Protein 8DOQ (pdb70)

Radius of gyration: 21.55 Å; Cα contacts (8 Å, |Δi|>4): 894; chains: 2; bounding box: 42×50×64 Å

Structure (mmCIF, N/CA/C/O backbone):
data_8DOQ
#
_entry.id   8DOQ
#
_cell.length_a   49.350
_cell.length_b   70.500
_cell.length_c   66.840
_cell.angle_alpha   90.000
_cell.angle_beta   90.910
_cell.angle_gamma   90.000
#
_symmetry.space_group_name_H-M   'P 1 21 1'
#
loop_
_entity.id
_entity.type
_entity.pdbx_description
1 polymer '2,3-diketo-5-methylthiopentyl-1-phosphate enolase-phosphatase'
2 non-polymer 'BENZOIC ACID'
3 non-polymer (4S)-2-METHYL-2,4-PENTANEDIOL
4 water water
#
loop_
_atom_site.group_PDB
_atom_site.id
_atom_site.type_symbol
_atom_site.label_atom_id
_atom_site.label_alt_id
_atom_site.label_comp_id
_atom_site.label_asym_id
_atom_site.label_entity_id
_atom_site.label_seq_id
_atom_site.pdbx_PDB_ins_code
_atom_site.Cartn_x
_atom_site.Cartn_y
_atom_site.Cartn_z
_atom_site.occupancy
_atom_site.B_iso_or_equiv
_atom_site.auth_seq_id
_atom_site.auth_comp_id
_atom_site.auth_asym_id
_atom_site.auth_atom_id
_atom_site.pdbx_PDB_model_num
ATOM 1 N N . ILE A 1 20 ? 30.443 -15.409 -3.104 1.00 34.37 20 ILE A N 1
ATOM 2 C CA . ILE A 1 20 ? 29.223 -14.611 -3.113 1.00 35.65 20 ILE A CA 1
ATOM 3 C C . ILE A 1 20 ? 28.259 -15.107 -4.196 1.00 35.19 20 ILE A C 1
ATOM 4 O O . ILE A 1 20 ? 28.676 -15.571 -5.248 1.00 41.07 20 ILE A O 1
ATOM 9 N N . THR A 1 21 ? 26.964 -15.002 -3.909 1.00 30.46 21 THR A N 1
ATOM 10 C CA . THR A 1 21 ? 25.900 -15.543 -4.745 1.00 25.40 21 THR A CA 1
ATOM 11 C C . THR A 1 21 ? 25.402 -14.554 -5.790 1.00 28.81 21 THR A C 1
ATOM 12 O O . THR A 1 21 ? 25.287 -13.353 -5.538 1.00 27.68 21 THR A O 1
ATOM 16 N N . SER A 1 22 ? 25.015 -15.088 -6.946 1.00 28.41 22 SER A N 1
ATOM 17 C CA . SER A 1 22 ? 24.342 -14.304 -7.969 1.00 28.90 22 SER A CA 1
ATOM 18 C C . SER A 1 22 ? 22.836 -14.453 -7.905 1.00 29.69 22 SER A C 1
ATOM 19 O O . SER A 1 22 ? 22.121 -13.661 -8.527 1.00 31.42 22 SER A O 1
ATOM 22 N N . SER A 1 23 ? 22.339 -15.408 -7.124 1.00 22.22 23 SER A N 1
ATOM 23 C CA . SER A 1 23 ? 20.906 -15.567 -6.994 1.00 20.12 23 SER A CA 1
ATOM 24 C C . SER A 1 23 ? 20.321 -14.398 -6.220 1.00 16.52 23 SER A C 1
ATOM 25 O O . SER A 1 23 ? 20.884 -13.989 -5.208 1.00 16.65 23 SER A O 1
ATOM 28 N N . PRO A 1 24 ? 19.160 -13.898 -6.629 1.00 18.68 24 PRO A N 1
ATOM 29 C CA . PRO A 1 24 ? 18.439 -12.919 -5.816 1.00 15.92 24 PRO A CA 1
ATOM 30 C C . PRO A 1 24 ? 17.601 -13.526 -4.693 1.00 14.40 24 PRO A C 1
ATOM 31 O O . PRO A 1 24 ? 16.957 -12.780 -3.941 1.00 14.64 24 PRO A O 1
ATOM 35 N N . VAL A 1 25 ? 17.606 -14.847 -4.518 1.00 12.74 25 VAL A N 1
ATOM 36 C CA . VAL A 1 25 ? 16.759 -15.516 -3.536 1.00 12.02 25 VAL A CA 1
ATOM 37 C C . VAL A 1 25 ? 17.356 -15.417 -2.132 1.00 13.58 25 VAL A C 1
ATOM 38 O O . VAL A 1 25 ? 18.550 -15.633 -1.902 1.00 12.66 25 VAL A O 1
ATOM 42 N N . VAL A 1 26 ? 16.505 -15.127 -1.165 1.00 15.28 26 VAL A N 1
ATOM 43 C CA . VAL A 1 26 ? 16.868 -15.119 0.253 1.00 11.63 26 VAL A CA 1
ATOM 44 C C . VAL A 1 26 ? 15.910 -16.091 0.925 1.00 12.13 26 VAL A C 1
ATOM 45 O O . VAL A 1 26 ? 14.697 -15.857 0.925 1.00 13.71 26 VAL A O 1
ATOM 49 N N . VAL A 1 27 ? 16.412 -17.220 1.440 1.00 12.17 27 VAL A N 1
ATOM 50 C CA . VAL A 1 27 ? 15.525 -18.184 2.072 1.00 12.06 27 VAL A CA 1
ATOM 51 C C . VAL A 1 27 ? 15.316 -17.856 3.542 1.00 11.88 27 VAL A C 1
ATOM 52 O O . VAL A 1 27 ? 16.275 -17.723 4.315 1.00 13.11 27 VAL A O 1
ATOM 56 N N . ALA A 1 28 ? 14.048 -17.827 3.945 1.00 13.51 28 ALA A N 1
ATOM 57 C CA . ALA A 1 28 ? 13.671 -17.523 5.324 1.00 15.93 28 ALA A CA 1
ATOM 58 C C . ALA A 1 28 ? 13.866 -18.719 6.252 1.00 15.10 28 ALA A C 1
ATOM 59 O O . ALA A 1 28 ? 13.368 -19.801 5.974 1.00 17.14 28 ALA A O 1
ATOM 61 N N . LEU A 1 29 ? 14.601 -18.527 7.350 1.00 15.75 29 LEU A N 1
ATOM 62 C CA . LEU A 1 29 ? 14.824 -19.573 8.352 1.00 17.28 29 LEU A CA 1
ATOM 63 C C . LEU A 1 29 ? 13.867 -19.332 9.519 1.00 23.02 29 LEU A C 1
ATOM 64 O O . LEU A 1 29 ? 14.162 -18.558 10.429 1.00 36.14 29 LEU A O 1
ATOM 69 N N . ASP A 1 30 ? 12.694 -19.923 9.449 1.00 26.47 30 ASP A N 1
ATOM 70 C CA . ASP A 1 30 ? 11.672 -19.711 10.475 1.00 28.89 30 ASP A CA 1
ATOM 71 C C . ASP A 1 30 ? 11.456 -20.959 11.327 1.00 33.36 30 ASP A C 1
ATOM 72 O O . ASP A 1 30 ? 10.351 -21.224 11.801 1.00 31.78 30 ASP A O 1
ATOM 77 N N . TYR A 1 31 ? 12.522 -21.717 11.533 1.00 27.33 31 TYR A N 1
ATOM 78 C CA . TYR A 1 31 ? 12.520 -22.866 12.413 1.00 27.59 31 TYR A CA 1
ATOM 79 C C . TYR A 1 31 ? 12.365 -22.437 13.873 1.00 28.73 31 TYR A C 1
ATOM 80 O O . TYR A 1 31 ? 12.675 -21.309 14.255 1.00 34.01 31 TYR A O 1
ATOM 89 N N . ASP A 1 32 ? 11.863 -23.349 14.702 1.00 33.43 32 ASP A N 1
ATOM 90 C CA . ASP A 1 32 ? 11.852 -23.086 16.136 1.00 34.14 32 ASP A CA 1
ATOM 91 C C . ASP A 1 32 ? 12.934 -23.869 16.861 1.00 34.17 32 ASP A C 1
ATOM 92 O O . ASP A 1 32 ? 12.957 -23.894 18.096 1.00 39.97 32 ASP A O 1
ATOM 97 N N . ASN A 1 33 ? 13.852 -24.479 16.118 1.00 36.07 33 ASN A N 1
ATOM 98 C CA . ASN A 1 33 ? 14.918 -25.267 16.699 1.00 41.77 33 ASN A CA 1
ATOM 99 C C . ASN A 1 33 ? 16.206 -25.087 15.907 1.00 36.23 33 ASN A C 1
ATOM 100 O O . ASN A 1 33 ? 16.194 -25.129 14.678 1.00 34.66 33 ASN A O 1
ATOM 105 N N . ARG A 1 34 ? 17.322 -24.901 16.614 1.00 29.26 34 ARG A N 1
ATOM 106 C CA . ARG A 1 34 ? 18.602 -24.735 15.930 1.00 28.39 34 ARG A CA 1
ATOM 107 C C . ARG A 1 34 ? 18.951 -25.958 15.085 1.00 28.00 34 ARG A C 1
ATOM 108 O O . ARG A 1 34 ? 19.386 -25.830 13.935 1.00 28.23 34 ARG A O 1
ATOM 116 N N A ASP A 1 35 ? 18.775 -27.162 15.627 0.50 32.22 35 ASP A N 1
ATOM 117 N N B ASP A 1 35 ? 18.783 -27.152 15.642 0.50 32.22 35 ASP A N 1
ATOM 118 C CA A ASP A 1 35 ? 19.213 -28.344 14.887 0.50 28.53 35 ASP A CA 1
ATOM 119 C CA B ASP A 1 35 ? 19.188 -28.339 14.905 0.50 28.53 35 ASP A CA 1
ATOM 120 C C A ASP A 1 35 ? 18.457 -28.495 13.569 0.50 30.12 35 ASP A C 1
ATOM 121 C C B ASP A 1 35 ? 18.469 -28.426 13.564 0.50 30.11 35 ASP A C 1
ATOM 122 O O A ASP A 1 35 ? 19.051 -28.850 12.545 0.50 27.36 35 ASP A O 1
ATOM 123 O O B ASP A 1 35 ? 19.093 -28.680 12.528 0.50 27.20 35 ASP A O 1
ATOM 132 N N . LYS A 1 36 ? 17.149 -28.222 13.569 1.00 27.10 36 LYS A N 1
ATOM 133 C CA . LYS A 1 36 ? 16.384 -28.309 12.330 1.00 29.71 36 LYS A CA 1
ATOM 134 C C . LYS A 1 36 ? 16.846 -27.250 11.337 1.00 27.15 36 LYS A C 1
ATOM 135 O O . LYS A 1 36 ? 16.919 -27.492 10.124 1.00 24.65 36 LYS A O 1
ATOM 141 N N . ALA A 1 37 ? 17.126 -26.051 11.828 1.00 22.47 37 ALA A N 1
ATOM 142 C CA . ALA A 1 37 ? 17.565 -25.001 10.925 1.00 20.53 37 ALA A CA 1
ATOM 143 C C . ALA A 1 37 ? 18.889 -25.366 10.269 1.00 21.04 37 ALA A C 1
ATOM 144 O O . ALA A 1 37 ? 19.033 -25.263 9.047 1.00 19.72 37 ALA A O 1
ATOM 146 N N . LEU A 1 38 ? 19.857 -25.828 11.068 1.00 25.55 38 LEU A N 1
ATOM 147 C CA . LEU A 1 38 ? 21.199 -26.066 10.544 1.00 22.82 38 LEU A CA 1
ATOM 148 C C . LEU A 1 38 ? 21.222 -27.300 9.655 1.00 22.20 38 LEU A C 1
ATOM 149 O O . LEU A 1 38 ? 22.049 -27.390 8.741 1.00 27.35 38 LEU A O 1
ATOM 154 N N . ALA A 1 39 ? 20.298 -28.235 9.873 1.00 22.96 39 ALA A N 1
ATOM 155 C CA . ALA A 1 39 ? 20.195 -29.393 8.990 1.00 28.38 39 ALA A CA 1
ATOM 156 C C . ALA A 1 39 ? 19.793 -28.953 7.593 1.00 27.09 39 ALA A C 1
ATOM 157 O O . ALA A 1 39 ? 20.321 -29.460 6.594 1.00 24.98 39 ALA A O 1
ATOM 159 N N . PHE A 1 40 ? 18.848 -28.015 7.509 1.00 22.46 40 PHE A N 1
ATOM 160 C CA . PHE A 1 40 ? 18.495 -27.444 6.216 1.00 21.46 40 PHE A CA 1
ATOM 161 C C . PHE A 1 40 ? 19.664 -26.669 5.617 1.00 20.50 40 PHE A C 1
ATOM 162 O O . PHE A 1 40 ? 19.978 -26.800 4.428 1.00 20.34 40 PHE A O 1
ATOM 170 N N . VAL A 1 41 ? 20.290 -25.804 6.412 1.00 21.97 41 VAL A N 1
ATOM 171 C CA . VAL A 1 41 ? 21.394 -25.000 5.896 1.00 19.22 41 VAL A CA 1
ATOM 172 C C . VAL A 1 41 ? 22.530 -25.892 5.389 1.00 20.51 41 VAL A C 1
ATOM 173 O O . VAL A 1 41 ? 23.193 -25.567 4.401 1.00 20.93 41 VAL A O 1
ATOM 177 N N . GLU A 1 42 ? 22.771 -27.020 6.047 1.00 21.98 42 GLU A N 1
ATOM 178 C CA . GLU A 1 42 ? 23.816 -27.940 5.587 1.00 24.20 42 GLU A CA 1
ATOM 179 C C . GLU A 1 42 ? 23.514 -28.541 4.219 1.00 23.83 42 GLU A C 1
ATOM 180 O O . GLU A 1 42 ? 24.451 -28.912 3.503 1.00 24.04 42 GLU A O 1
ATOM 186 N N . ARG A 1 43 ? 22.245 -28.602 3.820 1.00 22.22 43 ARG A N 1
ATOM 187 C CA . ARG A 1 43 ? 21.874 -29.209 2.543 1.00 21.88 43 ARG A CA 1
ATOM 188 C C . ARG A 1 43 ? 22.086 -28.258 1.371 1.00 21.82 43 ARG A C 1
ATOM 189 O O . ARG A 1 43 ? 22.457 -28.706 0.273 1.00 21.29 43 ARG A O 1
ATOM 197 N N . ILE A 1 44 ? 21.870 -26.970 1.589 1.00 21.40 44 ILE A N 1
ATOM 198 C CA . ILE A 1 44 ? 21.947 -25.963 0.536 1.00 22.38 44 ILE A CA 1
ATOM 199 C C . ILE A 1 44 ? 23.372 -25.432 0.561 1.00 20.96 44 ILE A C 1
ATOM 200 O O . ILE A 1 44 ? 24.251 -26.019 1.207 1.00 25.45 44 ILE A O 1
ATOM 205 N N . ASP A 1 45 ? 23.625 -24.402 -0.222 1.00 21.35 45 ASP A N 1
ATOM 206 C CA . ASP A 1 45 ? 24.958 -23.875 -0.448 1.00 17.46 45 ASP A CA 1
ATOM 207 C C . ASP A 1 45 ? 24.904 -22.352 -0.592 1.00 16.44 45 ASP A C 1
ATOM 208 O O . ASP A 1 45 ? 23.957 -21.817 -1.176 1.00 19.29 45 ASP A O 1
ATOM 213 N N . PRO A 1 46 ? 25.893 -21.633 -0.065 1.00 16.65 46 PRO A N 1
ATOM 214 C CA . PRO A 1 46 ? 25.841 -20.158 -0.115 1.00 17.97 46 PRO A CA 1
ATOM 215 C C . PRO A 1 46 ? 25.849 -19.567 -1.526 1.00 18.45 46 PRO A C 1
ATOM 216 O O . PRO A 1 46 ? 25.437 -18.405 -1.708 1.00 17.45 46 PRO A O 1
ATOM 220 N N . ARG A 1 47 ? 26.339 -20.300 -2.514 1.00 18.20 47 ARG A N 1
ATOM 221 C CA . ARG A 1 47 ? 26.254 -19.858 -3.896 1.00 18.64 47 ARG A CA 1
ATOM 222 C C . ARG A 1 47 ? 24.836 -19.855 -4.418 1.00 20.80 47 ARG A C 1
ATOM 223 O O . ARG A 1 47 ? 24.568 -19.190 -5.421 1.00 18.08 47 ARG A O 1
ATOM 231 N N . ASP A 1 48 ? 23.910 -20.588 -3.777 1.00 16.19 48 ASP A N 1
ATOM 232 C CA . ASP A 1 48 ? 22.574 -20.695 -4.332 1.00 15.64 48 ASP A CA 1
ATOM 233 C C . ASP A 1 48 ? 21.554 -19.747 -3.716 1.00 14.59 48 ASP A C 1
ATOM 234 O O . ASP A 1 48 ? 20.505 -19.529 -4.319 1.00 15.72 48 ASP A O 1
ATOM 239 N N . CYS A 1 49 ? 21.833 -19.190 -2.557 1.00 14.36 49 CYS A N 1
ATOM 240 C CA . CYS A 1 49 ? 20.908 -18.241 -1.926 1.00 13.10 49 CYS A CA 1
ATOM 241 C C . CYS A 1 49 ? 21.580 -17.548 -0.758 1.00 14.34 49 CYS A C 1
ATOM 242 O O . CYS A 1 49 ? 22.606 -17.989 -0.252 1.00 13.38 49 CYS A O 1
ATOM 245 N N . ARG A 1 50 ? 20.949 -16.465 -0.296 1.00 12.50 50 ARG A N 1
ATOM 246 C CA . ARG A 1 50 ? 21.269 -15.881 0.999 1.00 11.71 50 ARG A CA 1
ATOM 247 C C . ARG A 1 50 ? 20.212 -16.372 1.992 1.00 12.31 50 ARG A C 1
ATOM 248 O O . ARG A 1 50 ? 19.288 -17.094 1.596 1.00 13.02 50 ARG A O 1
ATOM 256 N N . LEU A 1 51 ? 20.345 -16.002 3.289 1.00 11.22 51 LEU A N 1
ATOM 257 C CA . LEU A 1 51 ? 19.421 -16.477 4.333 1.00 11.76 51 LEU A CA 1
ATOM 258 C C . LEU A 1 51 ? 18.843 -15.318 5.121 1.00 12.33 51 LEU A C 1
ATOM 259 O O . LEU A 1 51 ? 19.521 -14.313 5.311 1.00 12.69 51 LEU A O 1
ATOM 264 N N . LYS A 1 52 ? 17.603 -15.476 5.592 1.00 10.81 52 LYS A N 1
ATOM 265 C CA . LYS A 1 52 ? 16.946 -14.473 6.441 1.00 14.79 52 LYS A CA 1
ATOM 266 C C . LYS A 1 52 ? 16.703 -15.035 7.834 1.00 13.14 52 LYS A C 1
ATOM 267 O O . LYS A 1 52 ? 16.162 -16.143 7.995 1.00 12.86 52 LYS A O 1
ATOM 273 N N . VAL A 1 53 ? 17.124 -14.272 8.840 1.00 12.49 53 VAL A N 1
ATOM 274 C CA . VAL A 1 53 ? 16.981 -14.606 10.239 1.00 11.53 53 VAL A CA 1
ATOM 275 C C . VAL A 1 53 ? 16.020 -13.595 10.787 1.00 15.28 53 VAL A C 1
ATOM 276 O O . VAL A 1 53 ? 16.308 -12.398 10.699 1.00 14.72 53 VAL A O 1
ATOM 280 N N . GLY A 1 54 ? 14.865 -14.052 11.253 1.00 14.50 54 GLY A N 1
ATOM 281 C CA . GLY A 1 54 ? 13.829 -13.170 11.759 1.00 16.35 54 GLY A CA 1
ATOM 282 C C . GLY A 1 54 ? 13.693 -13.191 13.270 1.00 15.91 54 GLY A C 1
ATOM 283 O O . GLY A 1 54 ? 14.524 -13.717 14.010 1.00 16.70 54 GLY A O 1
ATOM 284 N N . LYS A 1 55 ? 12.574 -12.617 13.731 1.00 16.23 55 LYS A N 1
ATOM 285 C CA . LYS A 1 55 ? 12.405 -12.377 15.156 1.00 20.13 55 LYS A CA 1
ATOM 286 C C . LYS A 1 55 ? 12.421 -13.671 15.940 1.00 20.04 55 LYS A C 1
ATOM 287 O O . LYS A 1 55 ? 12.969 -13.730 17.043 1.00 24.09 55 LYS A O 1
ATOM 293 N N . GLU A 1 56 ? 11.808 -14.725 15.401 1.00 18.89 56 GLU A N 1
ATOM 294 C CA . GLU A 1 56 ? 11.627 -15.898 16.237 1.00 24.91 56 GLU A CA 1
ATOM 295 C C . GLU A 1 56 ? 12.967 -16.556 16.499 1.00 23.68 56 GLU A C 1
ATOM 296 O O . GLU A 1 56 ? 13.330 -16.782 17.660 1.00 23.58 56 GLU A O 1
ATOM 302 N N . MET A 1 57 ? 13.747 -16.790 15.431 1.00 20.49 57 MET A N 1
ATOM 303 C CA . MET A 1 57 ? 15.046 -17.440 15.583 1.00 21.70 57 MET A CA 1
ATOM 304 C C . MET A 1 57 ? 16.013 -16.557 16.363 1.00 18.52 57 MET A C 1
ATOM 305 O O . MET A 1 57 ? 16.797 -17.055 17.172 1.00 22.56 57 MET A O 1
ATOM 310 N N . PHE A 1 58 ? 15.971 -15.244 16.144 1.00 18.07 58 PHE A N 1
ATOM 311 C CA . PHE A 1 58 ? 16.877 -14.369 16.878 1.00 19.43 58 PHE A CA 1
ATOM 312 C C . PHE A 1 58 ? 16.529 -14.289 18.364 1.00 20.92 58 PHE A C 1
ATOM 313 O O . PHE A 1 58 ? 17.431 -14.280 19.210 1.00 21.52 58 PHE A O 1
ATOM 321 N N . THR A 1 59 ? 15.234 -14.230 18.719 1.00 19.97 59 THR A N 1
ATOM 322 C CA . THR A 1 59 ? 14.871 -14.204 20.129 1.00 20.22 59 THR A CA 1
ATOM 323 C C . THR A 1 59 ? 15.269 -15.498 20.814 1.00 20.69 59 THR A C 1
ATOM 324 O O . THR A 1 59 ? 15.631 -15.489 21.995 1.00 20.78 59 THR A O 1
ATOM 328 N N . LEU A 1 60 ? 15.250 -16.618 20.064 1.00 21.27 60 LEU A N 1
ATOM 329 C CA . LEU A 1 60 ? 15.617 -17.908 20.614 1.00 22.47 60 LEU A CA 1
ATOM 330 C C . LEU A 1 60 ? 17.122 -18.109 20.738 1.00 20.97 60 LEU A C 1
ATOM 331 O O . LEU A 1 60 ? 17.584 -18.719 21.719 1.00 25.22 60 LEU A O 1
ATOM 336 N N . LEU A 1 61 ? 17.890 -17.661 19.746 1.00 20.12 61 LEU A N 1
ATOM 337 C CA . LEU A 1 61 ? 19.287 -18.055 19.633 1.00 22.91 61 LEU A CA 1
ATOM 338 C C . LEU A 1 61 ? 20.269 -16.898 19.648 1.00 22.76 61 LEU A C 1
ATOM 339 O O . LEU A 1 61 ? 21.455 -17.128 19.904 1.00 26.40 61 LEU A O 1
ATOM 344 N N . GLY A 1 62 ? 19.830 -15.690 19.344 1.00 22.41 62 GLY A N 1
ATOM 345 C CA . GLY A 1 62 ? 20.682 -14.535 19.402 1.00 24.02 62 GLY A CA 1
ATOM 346 C C . GLY A 1 62 ? 21.711 -14.448 18.288 1.00 22.27 62 GLY A C 1
ATOM 347 O O . GLY A 1 62 ? 21.699 -15.209 17.299 1.00 21.24 62 GLY A O 1
ATOM 348 N N . PRO A 1 63 ? 22.629 -13.499 18.431 1.00 19.44 63 PRO A N 1
ATOM 349 C CA . PRO A 1 63 ? 23.600 -13.254 17.352 1.00 19.91 63 PRO A CA 1
ATOM 350 C C . PRO A 1 63 ? 24.513 -14.434 17.093 1.00 22.15 63 PRO A C 1
ATOM 351 O O . PRO A 1 63 ? 25.077 -14.536 15.991 1.00 20.70 63 PRO A O 1
ATOM 355 N N . GLN A 1 64 ? 24.708 -15.333 18.058 1.00 21.51 64 GLN A N 1
ATOM 356 C CA . GLN A 1 64 ? 25.568 -16.466 17.738 1.00 24.95 64 GLN A CA 1
ATOM 357 C C . GLN A 1 64 ? 25.022 -17.266 16.560 1.00 24.48 64 GLN A C 1
ATOM 358 O O . GLN A 1 64 ? 25.805 -17.858 15.815 1.00 24.33 64 GLN A O 1
ATOM 364 N N . PHE A 1 65 ? 23.700 -17.297 16.366 1.00 19.44 65 PHE A N 1
ATOM 365 C CA . PHE A 1 65 ? 23.155 -18.038 15.227 1.00 18.46 65 PHE A CA 1
ATOM 366 C C . PHE A 1 65 ? 23.543 -17.377 13.911 1.00 19.44 65 PHE A C 1
ATOM 367 O O . PHE A 1 65 ? 23.863 -18.068 12.938 1.00 20.16 65 PHE A O 1
ATOM 375 N N . VAL A 1 66 ? 23.509 -16.039 13.865 1.00 16.29 66 VAL A N 1
ATOM 376 C CA . VAL A 1 66 ? 24.025 -15.319 12.709 1.00 17.36 66 VAL A CA 1
ATOM 377 C C . VAL A 1 66 ? 25.494 -15.652 12.484 1.00 18.66 66 VAL A C 1
ATOM 378 O O . VAL A 1 66 ? 25.929 -15.862 11.343 1.00 17.52 66 VAL A O 1
ATOM 382 N N . ARG A 1 67 ? 26.295 -15.677 13.554 1.00 17.60 67 ARG A N 1
ATOM 383 C CA . ARG A 1 67 ? 27.703 -16.014 13.385 1.0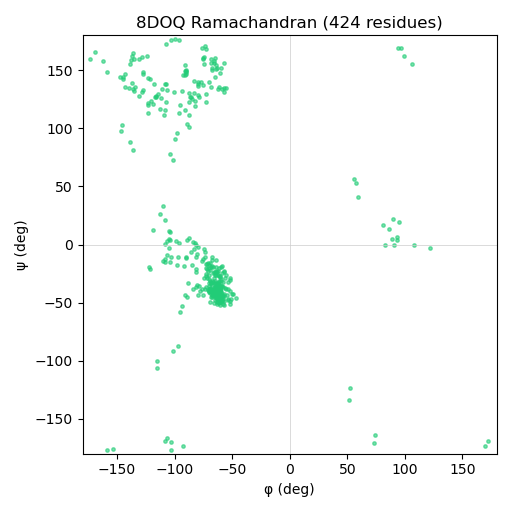0 19.72 67 ARG A CA 1
ATOM 384 C C . ARG A 1 67 ? 27.867 -17.418 12.820 1.00 22.55 67 ARG A C 1
ATOM 385 O O . ARG A 1 67 ? 28.730 -17.651 11.967 1.00 20.67 67 ARG A O 1
ATOM 393 N N . ASP A 1 68 ? 27.033 -18.361 13.269 1.00 21.67 68 ASP A N 1
ATOM 394 C CA . ASP A 1 68 ? 27.108 -19.732 12.757 1.00 22.18 68 ASP A CA 1
ATOM 395 C C . ASP A 1 68 ? 26.836 -19.771 11.256 1.00 21.20 68 ASP A C 1
ATOM 396 O O . ASP A 1 68 ? 27.478 -20.545 10.520 1.00 19.82 68 ASP A O 1
ATOM 401 N N . LEU A 1 69 ? 25.875 -18.963 10.790 1.00 17.12 69 LEU A N 1
ATOM 402 C CA . LEU A 1 69 ? 25.575 -18.938 9.366 1.00 15.34 69 LEU A CA 1
ATOM 403 C C . LEU A 1 69 ? 26.718 -18.297 8.597 1.00 17.16 69 LEU A C 1
ATOM 404 O O . LEU A 1 69 ? 27.079 -18.750 7.511 1.00 18.76 69 LEU A O 1
ATOM 409 N N . HIS A 1 70 ? 27.309 -17.237 9.165 1.00 16.46 70 HIS A N 1
ATOM 410 C CA . HIS A 1 70 ? 28.474 -16.633 8.534 1.00 17.04 70 HIS A CA 1
ATOM 411 C C . HIS A 1 70 ? 29.631 -17.608 8.446 1.00 20.02 70 HIS A C 1
ATOM 412 O O . HIS A 1 70 ? 30.358 -17.617 7.452 1.00 21.45 70 HIS A O 1
ATOM 419 N N . GLN A 1 71 ? 29.828 -18.436 9.478 1.00 17.63 71 GLN A N 1
ATOM 420 C CA . GLN A 1 71 ? 30.939 -19.384 9.478 1.00 23.54 71 GLN A CA 1
ATOM 421 C C . GLN A 1 71 ? 30.759 -20.428 8.384 1.00 19.94 71 GLN A C 1
ATOM 422 O O . GLN A 1 71 ? 31.748 -20.998 7.901 1.00 23.40 71 GLN A O 1
ATOM 424 N N . ARG A 1 72 ? 29.521 -20.648 7.966 1.00 20.16 72 ARG A N 1
ATOM 425 C CA . ARG A 1 72 ? 29.163 -21.543 6.879 1.00 22.85 72 ARG A CA 1
ATOM 426 C C . ARG A 1 72 ? 29.142 -20.857 5.518 1.00 21.68 72 ARG A C 1
ATOM 427 O O . ARG A 1 72 ? 28.802 -21.514 4.521 1.00 23.79 72 ARG A O 1
ATOM 435 N N . GLY A 1 73 ? 29.512 -19.575 5.448 1.00 18.25 73 GLY A N 1
ATOM 436 C CA . GLY A 1 73 ? 29.691 -18.883 4.192 1.00 20.44 73 GLY A CA 1
ATOM 437 C C . GLY A 1 73 ? 28.499 -18.124 3.653 1.00 17.77 73 GLY A C 1
ATOM 438 O O . GLY A 1 73 ? 28.595 -17.587 2.543 1.00 20.22 73 GLY A O 1
ATOM 439 N N . PHE A 1 74 ? 27.400 -18.021 4.399 1.00 16.00 74 PHE A N 1
ATOM 440 C CA . PHE A 1 74 ? 26.204 -17.361 3.906 1.00 15.31 74 PHE A CA 1
ATOM 441 C C . PHE A 1 74 ? 26.208 -15.881 4.239 1.00 15.77 74 PHE A C 1
ATOM 442 O O . PHE A 1 74 ? 26.779 -15.445 5.244 1.00 16.80 74 PHE A O 1
ATOM 450 N N . GLU A 1 75 ? 25.573 -15.120 3.377 1.00 15.68 75 GLU A N 1
ATOM 451 C CA . GLU A 1 75 ? 25.171 -13.756 3.686 1.00 15.25 75 GLU A CA 1
ATOM 452 C C . GLU A 1 75 ? 23.749 -13.799 4.221 1.00 17.42 75 GLU A C 1
ATOM 453 O O . GLU A 1 75 ? 22.938 -14.640 3.800 1.00 15.22 75 GLU A O 1
ATOM 459 N N . VAL A 1 76 ? 23.462 -12.899 5.157 1.00 13.11 76 VAL A N 1
ATOM 460 C CA . VAL A 1 76 ? 22.308 -12.971 6.056 1.00 10.78 76 VAL A CA 1
ATOM 461 C C . VAL A 1 76 ? 21.557 -11.655 5.975 1.00 14.36 76 VAL A C 1
ATOM 462 O O . VAL A 1 76 ? 22.157 -10.590 6.150 1.00 13.73 76 VAL A O 1
ATOM 466 N N . PHE A 1 77 ? 20.236 -11.742 5.824 1.00 14.21 77 PHE A N 1
ATOM 467 C CA . PHE A 1 77 ? 19.330 -10.603 6.014 1.00 11.92 77 PHE A CA 1
ATOM 468 C C . PHE A 1 77 ? 18.810 -10.733 7.444 1.00 13.99 77 PHE A C 1
ATOM 469 O O . PHE A 1 77 ? 18.142 -11.715 7.789 1.00 13.05 77 PHE A O 1
ATOM 477 N N . LEU A 1 78 ? 19.179 -9.788 8.310 1.00 11.61 78 LEU A N 1
ATOM 478 C CA . LEU A 1 78 ? 18.688 -9.781 9.680 1.00 14.08 78 LEU A CA 1
ATOM 479 C C . LEU A 1 78 ? 17.397 -8.976 9.656 1.00 14.86 78 LEU A C 1
ATOM 480 O O . LEU A 1 78 ? 17.412 -7.751 9.519 1.00 14.76 78 LEU A O 1
ATOM 485 N N . ASP A 1 79 ? 16.283 -9.688 9.709 1.00 13.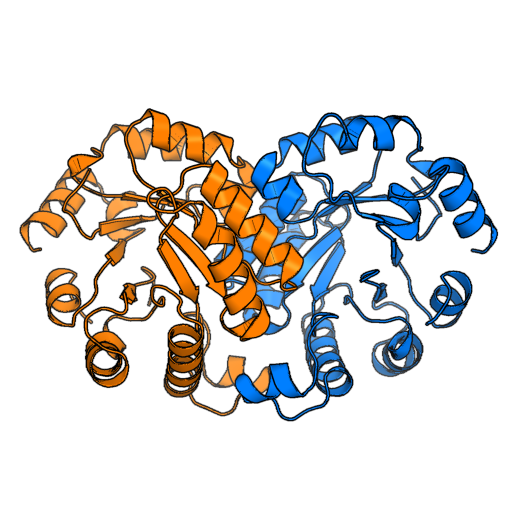02 79 ASP A N 1
ATOM 486 C CA . ASP A 1 79 ? 14.945 -9.127 9.505 1.00 16.25 79 ASP A CA 1
ATOM 487 C C . ASP A 1 79 ? 14.286 -9.012 10.876 1.00 14.07 79 ASP A C 1
ATOM 488 O O . ASP A 1 79 ? 13.459 -9.836 11.284 1.00 16.00 79 ASP A O 1
ATOM 493 N N . LEU A 1 80 ? 14.668 -7.986 11.638 1.00 12.33 80 LEU A N 1
ATOM 494 C CA . LEU A 1 80 ? 14.037 -7.761 12.925 1.00 14.58 80 LEU A CA 1
ATOM 495 C C . LEU A 1 80 ? 13.091 -6.573 12.956 1.00 14.25 80 LEU A C 1
ATOM 496 O O . LEU A 1 80 ? 12.370 -6.418 13.959 1.00 15.00 80 LEU A O 1
ATOM 501 N N . LYS A 1 81 ? 13.060 -5.757 11.898 1.00 15.19 81 LYS A N 1
ATOM 502 C CA . LYS A 1 81 ? 12.102 -4.646 11.779 1.00 13.41 81 LYS A CA 1
ATOM 503 C C . LYS A 1 81 ? 12.186 -3.685 12.967 1.00 14.14 81 LYS A C 1
ATOM 504 O O . LYS A 1 81 ? 11.188 -3.389 13.645 1.00 14.10 81 LYS A O 1
ATOM 510 N N . PHE A 1 82 ? 13.387 -3.158 13.191 1.00 14.23 82 PHE A N 1
ATOM 511 C CA . PHE A 1 82 ? 13.588 -2.236 14.318 1.00 14.24 82 PHE A CA 1
ATOM 512 C C . PHE A 1 82 ? 12.643 -1.052 14.208 1.00 14.41 82 PHE A C 1
ATOM 513 O O . PHE A 1 82 ? 12.550 -0.421 13.142 1.00 15.37 82 PHE A O 1
ATOM 521 N N . HIS A 1 83 ? 11.961 -0.749 15.326 1.00 15.41 83 HIS A N 1
ATOM 522 C CA . HIS A 1 83 ? 11.040 0.389 15.397 1.00 14.47 83 HIS A CA 1
ATOM 523 C C . HIS A 1 83 ? 11.128 0.968 16.811 1.00 16.72 83 HIS A C 1
ATOM 524 O O . HIS A 1 83 ? 10.569 0.404 17.763 1.00 16.90 83 HIS A O 1
ATOM 531 N N . ASP A 1 84 ? 11.841 2.082 16.941 1.00 17.00 84 ASP A N 1
ATOM 532 C CA . ASP A 1 84 ? 12.183 2.616 18.244 1.00 15.44 84 ASP A CA 1
ATOM 533 C C . ASP A 1 84 ? 12.510 4.082 18.062 1.00 18.57 84 ASP A C 1
ATOM 534 O O . ASP A 1 84 ? 12.371 4.628 16.963 1.00 15.10 84 ASP A O 1
ATOM 539 N N . ILE A 1 85 ? 12.909 4.710 19.159 1.00 16.88 85 ILE A N 1
ATOM 540 C CA . ILE A 1 85 ? 13.326 6.114 19.131 1.00 16.76 85 ILE A CA 1
ATOM 541 C C . ILE A 1 85 ? 14.599 6.177 18.299 1.00 19.66 85 ILE A C 1
ATOM 542 O O . ILE A 1 85 ? 15.286 5.168 18.123 1.00 20.56 85 ILE A O 1
ATOM 547 N N . PRO A 1 86 ? 14.914 7.323 17.723 1.00 18.22 86 PRO A N 1
ATOM 548 C CA . PRO A 1 86 ? 16.067 7.381 16.810 1.00 17.30 86 PRO A CA 1
ATOM 549 C C . PRO A 1 86 ? 17.382 6.830 17.361 1.00 17.04 86 PRO A C 1
ATOM 550 O O . PRO A 1 86 ? 18.027 6.021 16.676 1.00 17.95 86 PRO A O 1
ATOM 554 N N . ASN A 1 87 ? 17.793 7.225 18.573 1.00 18.80 87 ASN A N 1
ATOM 555 C CA . ASN A 1 87 ? 19.096 6.804 19.070 1.00 20.80 87 ASN A CA 1
ATOM 556 C C . ASN A 1 87 ? 19.131 5.304 19.292 1.00 20.68 87 ASN A C 1
ATOM 557 O O . ASN A 1 87 ? 20.134 4.641 19.012 1.00 20.70 87 ASN A O 1
ATOM 562 N N . THR A 1 88 ? 18.048 4.750 19.806 1.00 19.45 88 THR A N 1
ATOM 563 C CA . THR A 1 88 ? 18.036 3.309 20.032 1.00 17.00 88 THR A CA 1
ATOM 564 C C . THR A 1 88 ? 18.055 2.513 18.726 1.00 17.39 88 THR A C 1
ATOM 565 O O . THR A 1 88 ? 18.781 1.525 18.605 1.00 16.69 88 THR A O 1
ATOM 569 N N . THR A 1 89 ? 17.248 2.899 17.747 1.00 18.11 89 THR A N 1
ATOM 570 C CA . THR A 1 89 ? 17.291 2.228 16.453 1.00 17.01 89 THR A CA 1
ATOM 571 C C . THR A 1 89 ? 18.684 2.337 15.829 1.00 15.79 89 THR A C 1
ATOM 572 O O . THR A 1 89 ? 19.218 1.372 15.274 1.00 17.14 89 THR A O 1
ATOM 576 N N . ALA A 1 90 ? 19.304 3.491 15.963 1.00 15.79 90 ALA A N 1
ATOM 577 C CA . ALA A 1 90 ? 20.645 3.671 15.423 1.00 16.89 90 ALA A CA 1
ATOM 578 C C . ALA A 1 90 ? 21.645 2.723 16.068 1.00 19.78 90 ALA A C 1
ATOM 579 O O . ALA A 1 90 ? 22.472 2.132 15.361 1.00 17.11 90 ALA A O 1
ATOM 581 N N . ARG A 1 91 ? 21.593 2.562 17.398 1.00 17.55 91 ARG A N 1
ATOM 582 C CA . ARG A 1 91 ? 22.538 1.664 18.060 1.00 22.33 91 ARG A CA 1
ATOM 583 C C . ARG A 1 91 ? 22.272 0.214 17.679 1.00 22.33 91 ARG A C 1
ATOM 584 O O . ARG A 1 91 ? 23.206 -0.588 17.568 1.00 19.95 91 ARG A O 1
ATOM 592 N N . ALA A 1 92 ? 21.006 -0.144 17.483 1.00 19.39 92 ALA A N 1
ATOM 593 C CA . ALA A 1 92 ? 20.676 -1.511 17.083 1.00 18.24 92 ALA A CA 1
ATOM 594 C C . ALA A 1 92 ? 21.168 -1.810 15.667 1.00 17.93 92 ALA A C 1
ATOM 595 O O . ALA A 1 92 ? 21.683 -2.906 15.386 1.00 16.52 92 ALA A O 1
ATOM 597 N N . VAL A 1 93 ? 20.969 -0.863 14.746 1.00 17.52 93 VAL A N 1
ATOM 598 C CA . VAL A 1 93 ? 21.483 -1.002 13.391 1.00 16.98 93 VAL A CA 1
ATOM 599 C C . VAL A 1 93 ? 23.005 -1.070 13.397 1.00 18.03 93 VAL A C 1
ATOM 600 O O . VAL A 1 93 ? 23.597 -1.880 12.684 1.00 16.59 93 VAL A O 1
ATOM 604 N N . ALA A 1 94 ? 23.666 -0.269 14.237 1.00 16.80 94 ALA A N 1
ATOM 605 C CA . ALA A 1 94 ? 25.122 -0.357 14.331 1.00 20.46 94 ALA A CA 1
ATOM 606 C C . ALA A 1 94 ? 25.553 -1.721 14.852 1.00 15.61 94 ALA A C 1
ATOM 607 O O . ALA A 1 94 ? 26.575 -2.259 14.416 1.00 17.92 94 ALA A O 1
ATOM 609 N N . ALA A 1 95 ? 24.816 -2.260 15.821 1.00 17.82 95 ALA A N 1
ATOM 610 C CA . ALA A 1 95 ? 25.125 -3.596 16.325 1.00 16.63 95 ALA A CA 1
ATOM 611 C C . ALA A 1 95 ? 25.001 -4.634 15.225 1.00 17.75 95 ALA A C 1
ATOM 612 O O . ALA A 1 95 ? 25.807 -5.571 15.146 1.00 19.10 95 ALA A O 1
ATOM 614 N N . ALA A 1 96 ? 23.992 -4.495 14.371 1.00 16.97 96 ALA A N 1
ATOM 615 C CA . ALA A 1 96 ? 23.859 -5.410 13.241 1.00 16.56 96 ALA A CA 1
ATOM 616 C C . ALA A 1 96 ? 25.036 -5.288 12.289 1.00 16.96 96 ALA A C 1
ATOM 617 O O . ALA A 1 96 ? 25.498 -6.288 11.720 1.00 17.38 96 ALA A O 1
ATOM 619 N N . ALA A 1 97 ? 25.505 -4.067 12.069 1.00 15.22 97 ALA A N 1
ATOM 620 C CA . ALA A 1 97 ? 26.663 -3.854 11.204 1.00 15.02 97 ALA A CA 1
ATOM 621 C C . ALA A 1 97 ? 27.900 -4.512 11.790 1.00 19.66 97 ALA A C 1
ATOM 622 O O . ALA A 1 97 ? 28.719 -5.088 11.057 1.00 19.73 97 ALA A O 1
ATOM 624 N N . GLU A 1 98 ? 28.054 -4.421 13.115 1.00 20.70 98 GLU A N 1
ATOM 625 C CA . GLU A 1 98 ? 29.190 -5.017 13.802 1.00 20.65 98 GLU A CA 1
ATOM 626 C C . GLU A 1 98 ? 29.168 -6.527 13.655 1.00 21.23 98 GLU A C 1
ATOM 627 O O . GLU A 1 98 ? 30.216 -7.178 13.523 1.00 22.50 98 GLU A O 1
ATOM 633 N N . LEU A 1 99 ? 27.973 -7.093 13.682 1.00 18.78 99 LEU A N 1
ATOM 634 C CA . LEU A 1 99 ? 27.770 -8.520 13.493 1.00 20.41 99 LEU A CA 1
ATOM 635 C C . LEU A 1 99 ? 28.101 -8.953 12.075 1.00 20.01 99 LEU A C 1
ATOM 636 O O . LEU A 1 99 ? 28.350 -10.142 11.842 1.00 21.67 99 LEU A O 1
ATOM 641 N N . GLY A 1 100 ? 28.150 -8.010 11.131 1.00 19.90 100 GLY A N 1
ATOM 642 C CA . GLY A 1 100 ? 28.572 -8.289 9.774 1.00 23.72 100 GLY A CA 1
ATOM 643 C C . GLY A 1 100 ? 27.478 -8.700 8.813 1.00 18.90 100 GLY A C 1
ATOM 644 O O . GLY A 1 100 ? 27.781 -9.319 7.794 1.00 17.13 100 GLY A O 1
ATOM 645 N N . VAL A 1 101 ? 26.205 -8.370 9.086 1.00 15.62 101 VAL A N 1
ATOM 646 C CA . VAL A 1 101 ? 25.135 -8.870 8.227 1.00 13.99 101 VAL A CA 1
ATOM 647 C C . VAL A 1 101 ? 25.100 -8.107 6.906 1.00 14.76 101 VAL A C 1
ATOM 648 O O . VAL A 1 101 ? 25.599 -6.985 6.784 1.00 14.18 101 VAL A O 1
ATOM 652 N N . TRP A 1 102 ? 24.482 -8.738 5.914 1.00 13.28 102 TRP A N 1
ATOM 653 C CA . TRP A 1 102 ? 24.365 -8.233 4.553 1.00 14.81 102 TRP A CA 1
ATOM 654 C C . TRP A 1 102 ? 23.229 -7.227 4.405 1.00 13.53 102 TRP A C 1
ATOM 655 O O . TRP A 1 102 ? 23.340 -6.268 3.625 1.00 14.72 102 TRP A O 1
ATOM 666 N N . MET A 1 103 ? 22.129 -7.441 5.111 1.00 12.89 103 MET A N 1
ATOM 667 C CA . MET A 1 103 ? 20.970 -6.566 5.061 1.00 14.24 103 MET A CA 1
ATOM 668 C C . MET A 1 103 ? 20.331 -6.497 6.436 1.00 15.16 103 MET A C 1
ATOM 669 O O . MET A 1 103 ? 20.330 -7.479 7.186 1.00 12.87 103 MET A O 1
ATOM 674 N N . VAL A 1 104 ? 19.814 -5.315 6.795 1.00 13.57 104 VAL A N 1
ATOM 675 C CA . VAL A 1 104 ? 19.037 -5.150 8.013 1.00 14.52 104 VAL A CA 1
ATOM 676 C C . VAL A 1 104 ? 17.859 -4.249 7.704 1.00 13.42 104 VAL A C 1
ATOM 677 O O . VAL A 1 104 ? 17.915 -3.429 6.777 1.00 13.21 104 VAL A O 1
ATOM 681 N N . ASN A 1 105 ? 16.786 -4.376 8.496 1.00 12.76 105 ASN A N 1
ATOM 682 C CA . ASN A 1 105 ? 15.635 -3.530 8.213 1.00 15.14 105 ASN A CA 1
ATOM 683 C C . ASN A 1 105 ? 15.088 -2.810 9.438 1.00 15.12 105 ASN A C 1
ATOM 684 O O . ASN A 1 105 ? 15.332 -3.152 10.613 1.00 12.38 105 ASN A O 1
ATOM 689 N N . VAL A 1 106 ? 14.354 -1.748 9.121 1.00 12.22 106 VAL A N 1
ATOM 690 C CA . VAL A 1 106 ? 13.680 -0.909 10.109 1.00 11.85 106 VAL A CA 1
ATOM 691 C C . VAL A 1 106 ? 12.271 -0.620 9.607 1.00 12.61 106 VAL A C 1
ATOM 692 O O . VAL A 1 106 ? 11.964 -0.791 8.423 1.00 14.59 106 VAL A O 1
ATOM 696 N N . HIS A 1 107 ? 11.404 -0.145 10.507 1.00 12.29 107 HIS A N 1
ATOM 697 C CA . HIS A 1 107 ? 10.071 0.293 10.103 1.00 14.40 107 HIS A CA 1
ATOM 698 C C . HIS A 1 107 ? 10.114 1.748 9.630 1.00 12.32 107 HIS A C 1
ATOM 699 O O . HIS A 1 107 ? 10.534 2.632 10.380 1.00 14.58 107 HIS A O 1
ATOM 706 N N . ALA A 1 108 ? 9.609 2.005 8.426 1.00 13.54 108 ALA A N 1
ATOM 707 C CA . ALA A 1 108 ? 9.458 3.409 8.028 1.00 11.91 108 ALA A CA 1
ATOM 708 C C . ALA A 1 108 ? 8.506 4.145 8.943 1.00 15.52 108 ALA A C 1
ATOM 709 O O . ALA A 1 108 ? 8.637 5.367 9.092 1.00 14.85 108 ALA A O 1
ATOM 711 N N . SER A 1 109 ? 7.557 3.424 9.569 1.00 17.38 109 SER A N 1
ATOM 712 C CA . SER A 1 109 ? 6.618 3.991 10.532 1.00 13.90 109 SER A CA 1
ATOM 713 C C . SER A 1 109 ? 7.310 4.637 11.721 1.00 17.26 109 SER A C 1
ATOM 714 O O . SER A 1 109 ? 6.672 5.400 12.464 1.00 19.65 109 SER A O 1
ATOM 717 N N . GLY A 1 110 ? 8.582 4.309 11.956 1.00 14.65 110 GLY A N 1
ATOM 718 C CA . GLY A 1 110 ? 9.357 4.999 12.974 1.00 14.31 110 GLY A CA 1
ATOM 719 C C . GLY A 1 110 ? 9.649 6.456 12.654 1.00 15.31 110 GLY A C 1
ATOM 720 O O . GLY A 1 110 ? 10.121 7.177 13.532 1.00 18.43 110 GLY A O 1
ATOM 721 N N . GLY A 1 111 ? 9.385 6.887 11.429 1.00 15.78 111 GLY A N 1
ATOM 722 C CA . GLY A 1 111 ? 9.519 8.286 11.068 1.00 17.55 111 GLY A CA 1
ATOM 723 C C . GLY A 1 111 ? 10.866 8.640 10.462 1.00 18.62 111 GLY A C 1
ATOM 724 O O . GLY A 1 111 ? 11.836 7.874 10.489 1.00 16.21 111 GLY A O 1
ATOM 725 N N . ALA A 1 112 ? 10.914 9.865 9.909 1.00 16.54 112 ALA A N 1
ATOM 726 C CA . ALA A 1 112 ? 12.096 10.283 9.170 1.00 16.38 112 ALA A CA 1
ATOM 727 C C . ALA A 1 112 ? 13.309 10.396 10.081 1.00 16.33 112 ALA A C 1
ATOM 728 O O . ALA A 1 112 ? 14.416 10.036 9.670 1.00 18.60 112 ALA A O 1
ATOM 730 N N . ARG A 1 113 ? 13.149 10.981 11.277 1.00 17.52 113 ARG A N 1
ATOM 731 C CA . ARG A 1 113 ? 14.312 11.175 12.133 1.00 19.57 113 ARG A CA 1
ATOM 732 C C . ARG A 1 113 ? 14.899 9.836 12.555 1.00 17.33 113 ARG A C 1
ATOM 733 O O . ARG A 1 113 ? 16.128 9.691 12.628 1.00 17.89 113 ARG A O 1
ATOM 741 N N . MET A 1 114 ? 14.045 8.841 12.794 1.00 16.52 114 MET A N 1
ATOM 742 C CA . MET A 1 114 ? 14.532 7.500 13.108 1.00 16.79 114 MET A CA 1
ATOM 743 C C . MET A 1 114 ? 15.300 6.896 11.939 1.00 14.81 114 MET A C 1
ATOM 744 O O . MET A 1 114 ? 16.397 6.359 12.113 1.00 15.22 114 MET A O 1
ATOM 749 N N . MET A 1 115 ? 14.760 6.998 10.726 1.00 14.27 115 MET A N 1
ATOM 750 C CA . MET A 1 115 ? 15.463 6.441 9.579 1.00 13.54 115 MET A CA 1
ATOM 751 C C . MET A 1 115 ? 16.779 7.170 9.319 1.00 14.20 115 MET A C 1
ATOM 752 O O . MET A 1 115 ? 17.800 6.525 9.055 1.00 15.32 115 MET A O 1
ATOM 757 N N . THR A 1 116 ? 16.797 8.503 9.473 1.00 16.01 116 THR A N 1
ATOM 758 C CA . THR A 1 116 ? 18.036 9.249 9.280 1.00 18.57 116 THR A CA 1
ATOM 759 C C . THR A 1 116 ? 19.088 8.844 10.302 1.00 16.08 116 THR A C 1
ATOM 760 O O . THR A 1 116 ? 20.269 8.708 9.968 1.00 17.05 116 THR A O 1
ATOM 764 N N . ALA A 1 117 ? 18.662 8.577 11.538 1.00 18.49 117 ALA A N 1
ATOM 765 C CA . ALA A 1 117 ? 19.589 8.134 12.573 1.00 16.39 117 ALA A CA 1
ATOM 766 C C . ALA A 1 117 ? 20.196 6.794 12.214 1.00 15.51 117 ALA A C 1
ATOM 767 O O . ALA A 1 117 ? 21.403 6.598 12.380 1.00 16.99 117 ALA A O 1
ATOM 769 N N . ALA A 1 118 ? 19.375 5.878 11.707 1.00 14.84 118 ALA A N 1
ATOM 770 C CA . ALA A 1 118 ? 19.886 4.580 11.267 1.00 15.09 118 ALA A CA 1
ATOM 771 C C . ALA A 1 118 ? 20.862 4.740 10.112 1.00 14.11 118 ALA A C 1
ATOM 772 O O . ALA A 1 118 ? 21.915 4.099 10.098 1.00 16.79 118 ALA A O 1
ATOM 774 N N . ARG A 1 119 ? 20.547 5.614 9.144 1.00 14.11 119 ARG A N 1
ATOM 775 C CA . ARG A 1 119 ? 21.465 5.843 8.033 1.00 14.26 119 ARG A CA 1
ATOM 776 C C . ARG A 1 119 ? 22.815 6.325 8.546 1.00 19.24 119 ARG A C 1
ATOM 777 O O . ARG A 1 119 ? 23.870 5.823 8.147 1.00 17.25 119 ARG A O 1
ATOM 785 N N . GLU A 1 120 ? 22.793 7.321 9.424 1.00 17.20 120 GLU A N 1
ATOM 786 C CA . GLU A 1 120 ? 24.021 7.880 9.964 1.00 20.20 120 GLU A CA 1
ATOM 787 C C . GLU A 1 120 ? 24.824 6.831 10.729 1.00 16.31 120 GLU A C 1
ATOM 788 O O . GLU A 1 120 ? 26.061 6.864 10.712 1.00 18.53 120 GLU A O 1
ATOM 794 N N . ALA A 1 121 ? 24.146 5.909 11.420 1.00 17.84 121 ALA A N 1
ATOM 795 C CA . ALA A 1 121 ? 24.861 4.908 12.205 1.00 19.93 121 ALA A CA 1
ATOM 796 C C . ALA A 1 121 ? 25.704 3.991 11.329 1.00 19.61 121 ALA A C 1
ATOM 797 O O . ALA A 1 121 ? 26.697 3.426 11.794 1.00 20.80 121 ALA A O 1
ATOM 799 N N . LEU A 1 122 ? 25.318 3.815 10.070 1.00 17.14 122 LEU A N 1
ATOM 800 C CA . LEU A 1 122 ? 26.035 2.919 9.190 1.00 17.93 122 LEU A CA 1
ATOM 801 C C . LEU A 1 122 ? 27.150 3.596 8.415 1.00 17.68 122 LEU A C 1
ATOM 802 O O . LEU A 1 122 ? 27.954 2.891 7.799 1.00 18.29 122 LEU A O 1
ATOM 807 N N . LEU A 1 123 ? 27.237 4.924 8.431 1.00 16.12 123 LEU A N 1
ATOM 808 C CA . LEU A 1 123 ? 28.286 5.577 7.644 1.00 18.63 123 LEU A CA 1
ATOM 809 C C . LEU A 1 123 ? 29.694 5.130 8.033 1.00 21.51 123 LEU A C 1
ATOM 810 O O . LEU A 1 123 ? 30.504 4.896 7.120 1.00 19.33 123 LEU A O 1
ATOM 815 N N . PRO A 1 124 ? 30.055 4.974 9.313 1.00 23.08 124 PRO A N 1
ATOM 816 C CA . PRO A 1 124 ? 31.431 4.542 9.631 1.00 22.20 124 PRO A CA 1
ATOM 817 C C . PRO A 1 124 ? 31.768 3.161 9.131 1.00 20.42 124 PRO A C 1
ATOM 818 O O . PRO A 1 124 ? 32.962 2.843 9.008 1.00 23.65 124 PRO A O 1
ATOM 822 N N . PHE A 1 125 ? 30.773 2.333 8.840 1.00 19.85 125 PHE A N 1
ATOM 823 C CA . PHE A 1 125 ? 31.022 1.030 8.244 1.00 19.76 125 PHE A CA 1
ATOM 824 C C . PHE A 1 125 ? 31.233 1.097 6.734 1.00 22.34 125 PHE A C 1
ATOM 825 O O . PHE A 1 125 ? 31.691 0.109 6.141 1.00 20.49 125 PHE A O 1
ATOM 833 N N . GLY A 1 126 ? 30.966 2.237 6.112 1.00 20.14 126 GLY A N 1
ATOM 834 C CA . GLY A 1 126 ? 31.259 2.406 4.701 1.00 20.14 126 GLY A CA 1
ATOM 835 C C . GLY A 1 126 ? 30.695 1.294 3.843 1.00 22.24 126 GLY A C 1
ATOM 836 O O . GLY A 1 126 ? 29.537 0.889 3.991 1.00 18.73 126 GLY A O 1
ATOM 837 N N . LYS A 1 127 ? 31.530 0.796 2.934 1.00 21.80 127 LYS A N 1
ATOM 838 C CA . LYS A 1 127 ? 31.048 -0.154 1.940 1.00 21.23 127 LYS A CA 1
ATOM 839 C C . LYS A 1 127 ? 30.759 -1.517 2.556 1.00 20.40 127 LYS A C 1
ATOM 840 O O . LYS A 1 127 ? 30.012 -2.296 1.959 1.00 25.75 127 LYS A O 1
ATOM 846 N N . GLU A 1 128 ? 31.272 -1.805 3.754 1.00 20.31 128 GLU A N 1
ATOM 847 C CA . GLU A 1 128 ? 30.906 -3.059 4.423 1.00 23.65 128 GLU A CA 1
ATOM 848 C C . GLU A 1 128 ? 29.592 -2.961 5.187 1.00 24.32 128 GLU A C 1
ATOM 849 O O . GLU A 1 128 ? 29.189 -3.931 5.845 1.00 28.60 128 GLU A O 1
ATOM 851 N N . ALA A 1 129 ? 28.912 -1.833 5.138 1.00 20.82 129 ALA A N 1
ATOM 852 C CA . ALA A 1 129 ? 27.659 -1.737 5.865 1.00 19.81 129 ALA A CA 1
ATOM 853 C C . ALA A 1 129 ? 26.634 -2.703 5.297 1.00 16.37 129 ALA A C 1
ATOM 854 O O . ALA A 1 129 ? 26.595 -2.942 4.088 1.00 17.70 129 ALA A O 1
ATOM 856 N N . PRO A 1 130 ? 25.705 -3.179 6.124 1.00 15.98 130 PRO A N 1
ATOM 857 C CA . PRO A 1 130 ? 24.539 -3.844 5.561 1.00 14.76 130 PRO A CA 1
ATOM 858 C C . PRO A 1 130 ? 23.726 -2.887 4.728 1.00 14.52 130 PRO A C 1
ATOM 859 O O . PRO A 1 130 ? 23.725 -1.677 4.961 1.00 14.82 130 PRO A O 1
ATOM 863 N N . LEU A 1 131 ? 23.041 -3.437 3.742 1.00 14.25 131 LEU A N 1
ATOM 864 C CA . LEU A 1 131 ? 21.966 -2.697 3.106 1.00 13.16 131 LEU A CA 1
ATOM 865 C C . LEU A 1 131 ? 20.911 -2.391 4.154 1.00 12.28 131 LEU A C 1
ATOM 866 O O . LEU A 1 131 ? 20.562 -3.244 4.957 1.00 13.14 131 LEU A O 1
ATOM 871 N N . LEU A 1 132 ? 20.430 -1.144 4.150 1.00 12.23 132 LEU A N 1
ATOM 872 C CA . LEU A 1 132 ? 19.440 -0.644 5.098 1.00 13.48 132 LEU A CA 1
ATOM 873 C C . LEU A 1 132 ? 18.116 -0.443 4.369 1.00 14.04 132 LEU A C 1
ATOM 874 O O . LEU A 1 132 ? 17.981 0.420 3.495 1.00 13.15 132 LEU A O 1
ATOM 879 N N . ILE A 1 133 ? 17.155 -1.276 4.711 1.00 12.75 133 ILE A N 1
ATOM 880 C CA . ILE A 1 133 ? 15.894 -1.410 4.002 1.00 10.70 133 ILE A CA 1
ATOM 881 C C . ILE A 1 133 ? 14.774 -1.107 4.974 1.00 10.70 133 ILE A C 1
ATOM 882 O O . ILE A 1 133 ? 14.835 -1.531 6.136 1.00 13.58 133 ILE A O 1
ATOM 887 N N . ALA A 1 134 ? 13.720 -0.442 4.507 1.00 11.93 134 ALA A N 1
ATOM 888 C CA . ALA A 1 134 ? 12.589 -0.156 5.382 1.00 10.56 134 ALA A CA 1
ATOM 889 C C . ALA A 1 134 ? 11.401 -1.023 5.005 1.00 12.30 134 ALA A C 1
ATOM 890 O O . ALA A 1 134 ? 11.055 -1.156 3.824 1.00 11.23 134 ALA A O 1
ATOM 892 N N . VAL A 1 135 ? 10.740 -1.527 6.046 1.00 12.23 135 VAL A N 1
ATOM 893 C CA . VAL A 1 135 ? 9.373 -2.008 5.957 1.00 13.82 135 VAL A CA 1
ATOM 894 C C . VAL A 1 135 ? 8.440 -0.815 5.832 1.00 12.79 135 VAL A C 1
ATOM 895 O O . VAL A 1 135 ? 8.569 0.155 6.575 1.00 14.29 135 VAL A O 1
ATOM 899 N N . THR A 1 136 ? 7.544 -0.845 4.846 1.00 15.96 136 THR A N 1
ATOM 900 C CA . THR A 1 136 ? 6.576 0.233 4.710 1.00 13.11 136 THR A CA 1
ATOM 901 C C . THR A 1 136 ? 5.278 -0.226 5.380 1.00 13.89 136 THR A C 1
ATOM 902 O O . THR A 1 136 ? 5.081 -0.003 6.577 1.00 19.56 136 THR A O 1
ATOM 906 N N . VAL A 1 137 ? 4.420 -0.921 4.643 1.00 16.57 137 VAL A N 1
ATOM 907 C CA . VAL A 1 137 ? 3.241 -1.575 5.195 1.00 16.71 137 VAL A CA 1
ATOM 908 C C . VAL A 1 137 ? 3.481 -3.086 5.215 1.00 18.61 137 VAL A C 1
ATOM 909 O O . VAL A 1 137 ? 3.899 -3.661 4.204 1.00 17.60 137 VAL A O 1
ATOM 913 N N . LEU A 1 138 ? 3.181 -3.734 6.344 1.00 15.49 138 LEU A N 1
ATOM 914 C CA . LEU A 1 138 ? 3.354 -5.182 6.445 1.00 20.49 138 LEU A CA 1
ATOM 915 C C . LEU A 1 138 ? 2.404 -5.886 5.485 1.00 21.08 138 LEU A C 1
ATOM 916 O O . LEU A 1 138 ? 1.282 -5.429 5.254 1.00 17.91 138 LEU A O 1
ATOM 921 N N . THR A 1 139 ? 2.873 -7.001 4.896 1.00 21.96 139 THR A N 1
ATOM 922 C CA . THR A 1 139 ? 2.044 -7.759 3.958 1.00 24.40 139 THR A CA 1
ATOM 923 C C . THR A 1 139 ? 0.691 -8.102 4.533 1.00 23.54 139 THR A C 1
ATOM 924 O O . THR A 1 139 ? -0.286 -8.237 3.792 1.00 28.86 139 THR A O 1
ATOM 928 N N . SER A 1 140 ? 0.621 -8.281 5.845 1.00 24.17 140 SER A N 1
ATOM 929 C CA . SER A 1 140 ? -0.572 -8.739 6.518 1.00 23.14 140 SER A CA 1
ATOM 930 C C . SER A 1 140 ? -1.600 -7.646 6.751 1.00 25.37 140 SER A C 1
ATOM 931 O O . SER A 1 140 ? -2.737 -7.947 7.125 1.00 26.03 140 SER A O 1
ATOM 934 N N . MET A 1 141 ? -1.269 -6.389 6.494 1.00 23.83 141 MET A N 1
ATOM 935 C CA . MET A 1 141 ? -2.170 -5.293 6.806 1.00 21.28 141 MET A CA 1
ATOM 936 C C . MET A 1 141 ? -3.135 -5.068 5.648 1.00 26.07 141 MET A C 1
ATOM 937 O O . MET A 1 141 ? -2.724 -4.949 4.491 1.00 27.71 141 MET A O 1
ATOM 942 N N . GLU A 1 142 ? -4.420 -5.055 5.953 1.00 25.22 142 GLU A N 1
ATOM 943 C CA . GLU A 1 142 ? -5.433 -4.663 4.990 1.00 25.41 142 GLU A CA 1
ATOM 944 C C . GLU A 1 142 ? -5.964 -3.284 5.381 1.00 24.93 142 GLU A C 1
ATOM 945 O O . GLU A 1 142 ? -5.616 -2.733 6.431 1.00 22.75 142 GLU A O 1
ATOM 951 N N . ALA A 1 143 ? -6.787 -2.714 4.503 1.00 24.31 143 ALA A N 1
ATOM 952 C CA . ALA A 1 143 ? -7.381 -1.414 4.792 1.00 22.16 143 ALA A CA 1
ATOM 953 C C . ALA A 1 143 ? -8.065 -1.389 6.159 1.00 23.26 143 ALA A C 1
ATOM 954 O O . ALA A 1 143 ? -7.940 -0.411 6.902 1.00 26.20 143 ALA A O 1
ATOM 956 N N . SER A 1 144 ? -8.765 -2.466 6.534 1.00 25.95 144 SER A N 1
ATOM 957 C CA . SER A 1 144 ? -9.497 -2.433 7.795 1.00 25.03 144 SER A CA 1
ATOM 958 C C . SER A 1 144 ? -8.542 -2.386 8.978 1.00 22.94 144 SER A C 1
ATOM 959 O O . SER A 1 144 ? -8.859 -1.785 10.008 1.00 28.09 144 SER A O 1
ATOM 962 N N . ASP A 1 145 ? -7.363 -2.992 8.838 1.00 22.85 145 ASP A N 1
ATOM 963 C CA . ASP A 1 145 ? -6.369 -2.939 9.904 1.00 22.81 145 ASP A CA 1
ATOM 964 C C . ASP A 1 145 ? -5.796 -1.531 10.047 1.00 26.36 145 ASP A C 1
ATOM 965 O O . ASP A 1 145 ? -5.536 -1.070 11.165 1.00 23.85 145 ASP A O 1
ATOM 970 N N . LEU A 1 146 ? -5.583 -0.843 8.911 1.00 23.58 146 LEU A N 1
ATOM 971 C CA . LEU A 1 146 ? -5.028 0.509 8.910 1.00 23.02 146 LEU A CA 1
ATOM 972 C C . LEU A 1 146 ? -6.013 1.518 9.492 1.00 21.20 146 LEU A C 1
ATOM 973 O O . LEU A 1 146 ? -5.606 2.456 10.183 1.00 24.90 146 LEU A O 1
ATOM 978 N N . GLN A 1 147 ? -7.304 1.346 9.216 1.00 21.06 147 GLN A N 1
ATOM 979 C CA . GLN A 1 147 ? -8.309 2.299 9.684 1.00 25.08 147 GLN A CA 1
ATOM 980 C C . GLN A 1 147 ? -8.332 2.400 11.201 1.00 28.49 147 GLN A C 1
ATOM 981 O O . GLN A 1 147 ? -8.595 3.481 11.748 1.00 28.83 147 GLN A O 1
ATOM 987 N N . ASP A 1 148 ? -8.141 1.273 11.903 1.00 26.51 148 ASP A N 1
ATOM 988 C CA . ASP A 1 148 ? -8.072 1.327 13.357 1.00 27.53 148 ASP A CA 1
ATOM 989 C C . ASP A 1 148 ? -6.968 2.262 13.833 1.00 28.48 148 ASP A C 1
ATOM 990 O O . ASP A 1 148 ? -7.026 2.741 14.971 1.00 31.78 148 ASP A O 1
ATOM 995 N N . LEU A 1 149 ? -5.959 2.512 12.997 1.00 23.55 149 LEU A N 1
ATOM 996 C CA . LEU A 1 149 ? -4.823 3.348 13.345 1.00 25.81 149 LEU A CA 1
ATOM 997 C C . LEU A 1 149 ? -4.983 4.787 12.870 1.00 28.63 149 LEU A C 1
ATOM 998 O O . LEU A 1 149 ? -4.071 5.599 13.065 1.00 32.74 149 LEU A O 1
ATOM 1003 N N . GLY A 1 150 ? -6.101 5.112 12.237 1.00 24.34 150 GLY A N 1
ATOM 1004 C CA . GLY A 1 150 ? -6.299 6.417 11.671 1.00 29.88 150 GLY A CA 1
ATOM 1005 C C . GLY A 1 150 ? -5.816 6.587 10.254 1.00 28.19 150 GLY A C 1
ATOM 1006 O O . GLY A 1 150 ? -5.863 7.707 9.744 1.00 26.70 150 GLY A O 1
ATOM 1007 N N . ILE A 1 151 ? -5.347 5.524 9.603 1.00 23.00 151 ILE A N 1
ATOM 1008 C CA . ILE A 1 151 ? -4.840 5.583 8.236 1.00 24.30 151 ILE A CA 1
ATOM 1009 C C . ILE A 1 151 ? -5.966 5.200 7.285 1.00 22.07 151 ILE A C 1
ATOM 1010 O O . ILE A 1 151 ? -6.489 4.082 7.350 1.00 22.53 151 ILE A O 1
ATOM 1015 N N . MET A 1 152 ? -6.333 6.109 6.386 1.00 20.09 152 MET A N 1
ATOM 1016 C CA . MET A 1 152 ? -7.457 5.888 5.490 1.00 21.99 152 MET A CA 1
ATOM 1017 C C . MET A 1 152 ? -7.042 5.555 4.063 1.00 19.47 152 MET A C 1
ATOM 1018 O O . MET A 1 152 ? -7.920 5.344 3.221 1.00 20.09 152 MET A O 1
ATOM 1023 N N . LEU A 1 153 ? -5.749 5.561 3.763 1.00 19.31 153 LEU A N 1
ATOM 1024 C CA . LEU A 1 153 ? -5.250 5.113 2.473 1.00 17.62 153 LEU A CA 1
ATOM 1025 C C . LEU A 1 153 ? -5.288 3.601 2.359 1.00 19.80 153 LEU A C 1
ATOM 1026 O O . LEU A 1 153 ? -5.249 2.878 3.352 1.00 20.79 153 LEU A O 1
ATOM 1031 N N . SER A 1 154 ? -5.348 3.131 1.114 1.00 17.96 154 SER A N 1
ATOM 1032 C CA . SER A 1 154 ? -5.132 1.732 0.830 1.00 19.83 154 SER A CA 1
ATOM 1033 C C . SER A 1 154 ? -3.736 1.309 1.289 1.00 20.94 154 SER A C 1
ATOM 1034 O O . SER A 1 154 ? -2.815 2.132 1.338 1.00 17.72 154 SER A O 1
ATOM 1037 N N . PRO A 1 155 ? -3.549 0.032 1.640 1.00 18.05 155 PRO A N 1
ATOM 1038 C CA . PRO A 1 155 ? -2.193 -0.423 1.970 1.00 17.40 155 PRO A CA 1
ATOM 1039 C C . PRO A 1 155 ? -1.160 -0.018 0.934 1.00 17.69 155 PRO A C 1
ATOM 1040 O O . PRO A 1 155 ? -0.066 0.438 1.282 1.00 17.63 155 PRO A O 1
ATOM 1044 N N . ALA A 1 156 ? -1.501 -0.153 -0.344 1.00 18.05 156 ALA A N 1
ATOM 1045 C CA . ALA A 1 156 ? -0.558 0.154 -1.409 1.00 22.43 156 ALA A CA 1
ATOM 1046 C C . ALA A 1 156 ? -0.207 1.639 -1.440 1.00 20.64 156 ALA A C 1
ATOM 1047 O O . ALA A 1 156 ? 0.961 1.997 -1.632 1.00 18.03 156 ALA A O 1
ATOM 1049 N N . ASP A 1 157 ? -1.202 2.518 -1.263 1.00 20.43 157 ASP A N 1
ATOM 1050 C CA . ASP A 1 157 ? -0.944 3.956 -1.271 1.00 20.56 157 ASP A CA 1
ATOM 1051 C C . ASP A 1 157 ? -0.187 4.393 -0.020 1.00 17.74 157 ASP A C 1
ATOM 1052 O O . ASP A 1 157 ? 0.740 5.198 -0.116 1.00 19.37 157 ASP A O 1
ATOM 1057 N N . HIS A 1 158 ? -0.515 3.825 1.148 1.00 18.12 158 HIS A N 1
ATOM 1058 C CA . HIS A 1 158 ? 0.268 4.113 2.351 1.00 16.19 158 HIS A CA 1
ATOM 1059 C C . HIS A 1 158 ? 1.707 3.608 2.195 1.00 16.97 158 HIS A C 1
ATOM 1060 O O . HIS A 1 158 ? 2.669 4.305 2.546 1.00 15.04 158 HIS A O 1
ATOM 1067 N N . ALA A 1 159 ? 1.878 2.407 1.636 1.00 16.07 159 ALA A N 1
ATOM 1068 C CA . ALA A 1 159 ? 3.221 1.902 1.383 1.00 14.52 159 ALA A CA 1
ATOM 1069 C C . ALA A 1 159 ? 3.994 2.839 0.465 1.00 15.23 159 ALA A C 1
ATOM 1070 O O . ALA A 1 159 ? 5.175 3.100 0.703 1.00 16.60 159 ALA A O 1
ATOM 1072 N N . ALA A 1 160 ? 3.352 3.331 -0.607 1.00 15.36 160 ALA A N 1
ATOM 1073 C CA . ALA A 1 160 ? 4.024 4.248 -1.527 1.00 15.10 160 ALA A CA 1
ATOM 1074 C C . ALA A 1 160 ? 4.447 5.539 -0.821 1.00 16.62 160 ALA A C 1
ATOM 1075 O O . ALA A 1 160 ? 5.538 6.069 -1.095 1.00 17.45 160 ALA A O 1
ATOM 1077 N N . LYS A 1 161 ? 3.599 6.065 0.080 1.00 17.26 161 LYS A N 1
ATOM 1078 C CA . LYS A 1 161 ? 3.963 7.262 0.845 1.00 17.51 161 LYS A CA 1
ATOM 1079 C C . LYS A 1 161 ? 5.166 6.988 1.742 1.00 14.57 161 LYS A C 1
ATOM 1080 O O . LYS A 1 161 ? 6.125 7.774 1.775 1.00 17.79 161 LYS A O 1
ATOM 1086 N N . LEU A 1 162 ? 5.168 5.834 2.418 1.00 14.18 162 LEU A N 1
ATOM 1087 C CA . LEU A 1 162 ? 6.260 5.491 3.330 1.00 13.06 162 LEU A CA 1
ATOM 1088 C C . LEU A 1 162 ? 7.535 5.143 2.557 1.00 14.55 162 LEU A C 1
ATOM 1089 O O . LEU A 1 162 ? 8.643 5.380 3.056 1.00 14.76 162 LEU A O 1
ATOM 1094 N N . ALA A 1 163 ? 7.386 4.618 1.337 1.00 13.04 163 ALA A N 1
ATOM 1095 C CA . ALA A 1 163 ? 8.537 4.320 0.494 1.00 15.67 163 ALA A CA 1
ATOM 1096 C C . ALA A 1 163 ? 9.207 5.596 0.028 1.00 14.25 163 ALA A C 1
ATOM 1097 O O . ALA A 1 163 ? 10.435 5.669 -0.042 1.00 14.78 163 ALA A O 1
ATOM 1099 N N . ALA A 1 164 ? 8.410 6.585 -0.356 1.00 15.45 164 ALA A N 1
ATOM 1100 C CA . ALA A 1 164 ? 8.974 7.857 -0.779 1.00 17.81 164 ALA A CA 1
ATOM 1101 C C . ALA A 1 164 ? 9.690 8.532 0.384 1.00 17.08 164 ALA A C 1
ATOM 1102 O O . ALA A 1 164 ? 10.772 9.117 0.204 1.00 16.39 164 ALA A O 1
ATOM 1104 N N . LEU A 1 165 ? 9.121 8.412 1.588 1.00 16.79 165 LEU A N 1
ATOM 1105 C CA . LEU A 1 165 ? 9.791 8.920 2.781 1.00 14.63 165 LEU A CA 1
ATOM 1106 C C . LEU A 1 165 ? 11.128 8.223 2.994 1.00 16.86 165 LEU A C 1
ATOM 1107 O O . LEU A 1 165 ? 12.148 8.888 3.230 1.00 16.95 165 LEU A O 1
ATOM 1112 N N . THR A 1 166 ? 11.160 6.887 2.814 1.00 14.91 166 THR A N 1
ATOM 1113 C CA . THR A 1 166 ? 12.384 6.121 2.967 1.00 15.23 166 THR A CA 1
ATOM 1114 C C . THR A 1 166 ? 13.450 6.572 1.986 1.00 14.45 166 THR A C 1
ATOM 1115 O O . THR A 1 166 ? 14.605 6.755 2.372 1.00 14.16 166 THR A O 1
ATOM 1119 N N . LYS A 1 167 ? 13.078 6.782 0.708 1.00 13.70 167 LYS A N 1
ATOM 1120 C CA . LYS A 1 167 ? 14.022 7.296 -0.279 1.00 13.74 167 LYS A CA 1
ATOM 1121 C C . LYS A 1 167 ? 14.530 8.676 0.102 1.00 17.72 167 LYS A C 1
ATOM 1122 O O . LYS A 1 167 ? 15.726 8.956 -0.005 1.00 18.13 167 LYS A O 1
ATOM 1128 N N . ARG A 1 168 ? 13.623 9.541 0.544 1.00 17.54 168 ARG A N 1
ATOM 1129 C CA . ARG A 1 168 ? 13.995 10.897 0.913 1.00 16.58 168 ARG A CA 1
ATOM 1130 C C . ARG A 1 168 ? 14.995 10.894 2.057 1.00 17.53 168 ARG A C 1
ATOM 1131 O O . ARG A 1 168 ? 15.849 11.791 2.132 1.00 19.37 168 ARG A O 1
ATOM 1139 N N . CYS A 1 169 ? 14.893 9.910 2.952 1.00 16.47 169 CYS A N 1
ATOM 1140 C CA . CYS A 1 169 ? 15.835 9.757 4.053 1.00 17.25 169 CYS A CA 1
ATOM 1141 C C . CYS A 1 169 ? 17.145 9.087 3.642 1.00 16.77 169 CYS A C 1
ATOM 1142 O O . CYS A 1 169 ? 17.998 8.880 4.516 1.00 19.53 169 CYS A O 1
ATOM 1145 N N . GLY A 1 170 ? 17.293 8.677 2.377 1.00 16.69 170 GLY A N 1
ATOM 1146 C CA . GLY A 1 170 ? 18.553 8.136 1.880 1.00 17.07 170 GLY A CA 1
ATOM 1147 C C . GLY A 1 170 ? 18.820 6.680 2.199 1.00 17.06 170 GLY A C 1
ATOM 1148 O O . GLY A 1 170 ? 19.961 6.227 2.062 1.00 18.29 170 GLY A O 1
ATOM 1149 N N . LEU A 1 171 ? 17.805 5.922 2.580 1.00 15.60 171 LEU A N 1
ATOM 1150 C CA . LEU A 1 171 ? 17.997 4.477 2.793 1.00 15.04 171 LEU A CA 1
ATOM 1151 C C . LEU A 1 171 ? 18.142 3.736 1.461 1.00 15.20 171 LEU A C 1
ATOM 1152 O O . LEU A 1 171 ? 17.927 4.283 0.372 1.00 15.42 171 LEU A O 1
ATOM 1157 N N . ASP A 1 172 ? 18.519 2.449 1.555 1.00 14.83 172 ASP A N 1
ATOM 1158 C CA . ASP A 1 172 ? 18.870 1.716 0.353 1.00 14.67 172 ASP A CA 1
ATOM 1159 C C . ASP A 1 172 ? 17.669 1.175 -0.413 1.00 14.73 172 ASP A C 1
ATOM 1160 O O . ASP A 1 172 ? 17.816 0.900 -1.607 1.00 16.96 172 ASP A O 1
ATOM 1165 N N . GLY A 1 173 ? 16.509 1.021 0.223 1.00 13.47 173 GLY A N 1
ATOM 1166 C CA . GLY A 1 173 ? 15.395 0.348 -0.420 1.00 15.26 173 GLY A CA 1
ATOM 1167 C C . GLY A 1 173 ? 14.289 0.058 0.566 1.00 12.67 173 GLY A C 1
ATOM 1168 O O . GLY A 1 173 ? 14.341 0.483 1.727 1.00 12.64 173 GLY A O 1
ATOM 1169 N N . VAL A 1 174 ? 13.285 -0.687 0.077 1.00 12.81 174 VAL A N 1
ATOM 1170 C CA . VAL A 1 174 ? 12.097 -1.047 0.850 1.00 12.42 174 VAL A CA 1
ATOM 1171 C C . VAL A 1 174 ? 11.733 -2.500 0.589 1.00 13.59 174 VAL A C 1
ATOM 1172 O O . VAL A 1 174 ? 12.047 -3.064 -0.468 1.00 13.80 174 VAL A O 1
ATOM 1176 N N . VAL A 1 175 ? 10.988 -3.048 1.541 1.00 11.83 175 VAL A N 1
ATOM 1177 C CA . VAL A 1 175 ? 10.223 -4.276 1.345 1.00 12.84 175 VAL A CA 1
ATOM 1178 C C . VAL A 1 175 ? 8.925 -3.898 0.643 1.00 15.38 175 VAL A C 1
ATOM 1179 O O . VAL A 1 175 ? 8.191 -3.018 1.115 1.00 17.04 175 VAL A O 1
ATOM 1183 N N A CYS A 1 176 ? 8.693 -4.474 -0.521 0.46 13.29 176 CYS A N 1
ATOM 1184 N N B CYS A 1 176 ? 8.659 -4.559 -0.493 0.54 13.27 176 CYS A N 1
ATOM 1185 C CA A CYS A 1 176 ? 7.439 -4.247 -1.210 0.46 15.85 176 CYS A CA 1
ATOM 1186 C CA B CYS A 1 176 ? 7.619 -4.193 -1.455 0.54 15.59 176 CYS A CA 1
ATOM 1187 C C A CYS A 1 176 ? 6.957 -5.583 -1.730 0.46 18.77 176 CYS A C 1
ATOM 1188 C C B CYS A 1 176 ? 7.086 -5.442 -2.149 0.54 19.38 176 CYS A C 1
ATOM 1189 O O A CYS A 1 176 ? 7.640 -6.594 -1.629 0.46 17.97 176 CYS A O 1
ATOM 1190 O O B CYS A 1 176 ? 7.879 -6.267 -2.607 0.54 16.65 176 CYS A O 1
ATOM 1195 N N . SER A 1 177 ? 5.759 -5.575 -2.268 1.00 19.17 177 SER A N 1
ATOM 1196 C CA . SER A 1 177 ? 5.243 -6.725 -2.997 1.00 23.35 177 SER A CA 1
ATOM 1197 C C . SER A 1 177 ? 5.626 -6.610 -4.473 1.00 22.56 177 SER A C 1
ATOM 1198 O O . SER A 1 177 ? 5.856 -5.518 -4.998 1.00 24.57 177 SER A O 1
ATOM 1201 N N . ALA A 1 178 ? 5.707 -7.754 -5.143 1.00 21.13 178 ALA A N 1
ATOM 1202 C CA . ALA A 1 178 ? 6.009 -7.736 -6.569 1.00 22.05 178 ALA A CA 1
ATOM 1203 C C . ALA A 1 178 ? 4.938 -6.990 -7.345 1.00 28.56 178 ALA A C 1
ATOM 1204 O O . ALA A 1 178 ? 5.220 -6.417 -8.404 1.00 28.64 178 ALA A O 1
ATOM 1206 N N . GLN A 1 179 ? 3.710 -6.962 -6.824 1.00 30.10 179 GLN A N 1
ATOM 1207 C CA . GLN A 1 179 ? 2.626 -6.276 -7.510 1.00 36.95 179 GLN A CA 1
ATOM 1208 C C . GLN A 1 179 ? 2.846 -4.777 -7.569 1.00 33.68 179 GLN A C 1
ATOM 1209 O O . GLN A 1 179 ? 2.221 -4.110 -8.397 1.00 39.47 179 GLN A O 1
ATOM 1215 N N . GLU A 1 180 ? 3.707 -4.229 -6.707 1.00 27.44 180 GLU A N 1
ATOM 1216 C CA . GLU A 1 180 ? 4.011 -2.809 -6.702 1.00 28.35 180 GLU A CA 1
ATOM 1217 C C . GLU A 1 180 ? 5.393 -2.465 -7.265 1.00 27.01 180 GLU A C 1
ATOM 1218 O O . GLU A 1 180 ? 5.752 -1.280 -7.279 1.00 25.08 180 GLU A O 1
ATOM 1224 N N . ALA A 1 181 ? 6.165 -3.446 -7.765 1.00 24.67 181 ALA A N 1
ATOM 1225 C CA . ALA A 1 181 ? 7.552 -3.161 -8.144 1.00 21.15 181 ALA A CA 1
ATOM 1226 C C . ALA A 1 181 ? 7.658 -2.264 -9.374 1.00 23.71 181 ALA A C 1
ATOM 1227 O O . ALA A 1 181 ? 8.558 -1.423 -9.453 1.00 24.34 181 ALA A O 1
ATOM 1229 N N . VAL A 1 182 ? 6.787 -2.449 -10.369 1.00 25.77 182 VAL A N 1
ATOM 1230 C CA . VAL A 1 182 ? 6.841 -1.589 -11.548 1.00 26.51 182 VAL A CA 1
ATOM 1231 C C . VAL A 1 182 ? 6.603 -0.132 -11.149 1.00 28.28 182 VAL A C 1
ATOM 1232 O O . VAL A 1 182 ? 7.393 0.760 -11.474 1.00 26.55 182 VAL A O 1
ATOM 1236 N N . ARG A 1 183 ? 5.516 0.121 -10.417 1.00 26.91 183 ARG A N 1
ATOM 1237 C CA . ARG A 1 183 ? 5.238 1.452 -9.887 1.00 29.28 183 ARG A CA 1
ATOM 1238 C C . ARG A 1 183 ? 6.443 2.016 -9.145 1.00 25.83 183 ARG A C 1
ATOM 1239 O O . ARG A 1 183 ? 6.804 3.175 -9.330 1.00 27.78 183 ARG A O 1
ATOM 1247 N N . PHE A 1 184 ? 7.067 1.212 -8.268 1.00 23.48 184 PHE A N 1
ATOM 1248 C CA . PHE A 1 184 ? 8.121 1.768 -7.421 1.00 21.64 184 PHE A CA 1
ATOM 1249 C C . PHE A 1 184 ? 9.398 2.035 -8.205 1.00 21.61 184 PHE A C 1
ATOM 1250 O O . PHE A 1 184 ? 10.090 3.031 -7.958 1.00 24.31 184 PHE A O 1
ATOM 1258 N N . LYS A 1 185 ? 9.757 1.157 -9.138 1.00 26.84 185 LYS A N 1
ATOM 1259 C CA . LYS A 1 185 ? 10.926 1.458 -9.963 1.00 23.59 185 LYS A CA 1
ATOM 1260 C C . LYS A 1 185 ? 10.714 2.731 -10.792 1.00 23.64 185 LYS A C 1
ATOM 1261 O O . LYS A 1 185 ? 11.632 3.540 -10.929 1.00 30.58 185 LYS A O 1
ATOM 1267 N N . GLN A 1 186 ? 9.515 2.930 -11.342 1.00 25.61 186 GLN A N 1
ATOM 1268 C CA . GLN A 1 186 ? 9.248 4.155 -12.096 1.00 26.92 186 GLN A CA 1
ATOM 1269 C C . GLN A 1 186 ? 9.362 5.387 -11.202 1.00 32.61 186 GLN A C 1
ATOM 1270 O O . GLN A 1 186 ? 10.033 6.366 -11.550 1.00 34.38 186 GLN A O 1
ATOM 1276 N N . GLU A 1 187 ? 8.701 5.353 -10.042 1.00 30.81 187 GLU A N 1
ATOM 1277 C CA . GLU A 1 187 ? 8.592 6.536 -9.194 1.00 30.83 187 GLU A CA 1
ATOM 1278 C C . GLU A 1 187 ? 9.862 6.786 -8.388 1.00 30.54 187 GLU A C 1
ATOM 1279 O O . GLU A 1 187 ? 10.239 7.951 -8.187 1.00 33.40 187 GLU A O 1
ATOM 1285 N N . LEU A 1 188 ? 10.547 5.722 -7.935 1.00 26.99 188 LEU A N 1
ATOM 1286 C CA . LEU A 1 188 ? 11.670 5.872 -7.013 1.00 21.56 188 LEU A CA 1
ATOM 1287 C C . LEU A 1 188 ? 13.033 5.602 -7.644 1.00 23.95 188 LEU A C 1
ATOM 1288 O O . LEU A 1 188 ? 14.052 5.899 -7.006 1.00 24.10 188 LEU A O 1
ATOM 1293 N N . GLY A 1 189 ? 13.083 5.036 -8.842 1.00 25.45 189 GLY A N 1
ATOM 1294 C CA . GLY A 1 189 ? 14.317 4.857 -9.585 1.00 26.51 189 GLY A CA 1
ATOM 1295 C C . GLY A 1 189 ? 14.894 3.451 -9.481 1.00 25.47 189 GLY A C 1
ATOM 1296 O O . GLY A 1 189 ? 14.579 2.670 -8.571 1.00 24.37 189 GLY A O 1
ATOM 1297 N N . GLN A 1 190 ? 15.799 3.143 -10.426 1.00 22.25 190 GLN A N 1
ATOM 1298 C CA . GLN A 1 190 ? 16.365 1.805 -10.528 1.00 24.08 190 GLN A CA 1
ATOM 1299 C C . GLN A 1 190 ? 17.293 1.481 -9.366 1.00 25.30 190 GLN A C 1
ATOM 1300 O O . GLN A 1 190 ? 17.386 0.310 -8.967 1.00 29.39 190 GLN A O 1
ATOM 1306 N N . GLU A 1 191 ? 17.982 2.493 -8.819 1.00 23.27 191 GLU A N 1
ATOM 1307 C CA . GLU A 1 191 ? 18.970 2.266 -7.766 1.00 25.94 191 GLU A CA 1
ATOM 1308 C C . GLU A 1 191 ? 18.334 1.922 -6.429 1.00 23.06 191 GLU A C 1
ATOM 1309 O O . GLU A 1 191 ? 18.999 1.336 -5.570 1.00 23.99 191 GLU A O 1
ATOM 1315 N N . PHE A 1 192 ? 17.070 2.247 -6.244 1.00 23.11 192 PHE A N 1
ATOM 1316 C CA . PHE A 1 192 ? 16.389 2.008 -4.976 1.00 16.48 192 PHE A CA 1
ATOM 1317 C C . PHE A 1 192 ? 15.919 0.560 -4.914 1.00 18.66 192 PHE A C 1
ATOM 1318 O O . PHE A 1 192 ? 15.119 0.129 -5.741 1.00 19.68 192 PHE A O 1
ATOM 1326 N N . LYS A 1 193 ? 16.414 -0.178 -3.937 1.00 16.38 193 LYS A N 1
ATOM 1327 C CA . LYS A 1 193 ? 16.275 -1.635 -3.945 1.00 16.06 193 LYS A CA 1
ATOM 1328 C C . LYS A 1 193 ? 14.882 -2.047 -3.480 1.00 15.57 193 LYS A C 1
ATOM 1329 O O . LYS A 1 193 ? 14.332 -1.479 -2.534 1.00 15.83 193 LYS A O 1
ATOM 1335 N N . LEU A 1 194 ? 14.319 -3.057 -4.145 1.00 16.37 194 LEU A N 1
ATOM 1336 C CA . LEU A 1 194 ? 13.044 -3.649 -3.762 1.00 13.42 194 LEU A CA 1
ATOM 1337 C C . LEU A 1 194 ? 13.248 -5.099 -3.351 1.00 13.83 194 LEU A C 1
ATOM 1338 O O . LEU A 1 194 ? 13.860 -5.893 -4.096 1.00 14.57 194 LEU A O 1
ATOM 1343 N N . VAL A 1 195 ? 12.743 -5.410 -2.170 1.00 12.45 195 VAL A N 1
ATOM 1344 C CA . VAL A 1 195 ? 12.838 -6.726 -1.544 1.00 11.48 195 VAL A CA 1
ATOM 1345 C C . VAL A 1 195 ? 11.430 -7.222 -1.310 1.00 13.08 195 VAL A C 1
ATOM 1346 O O . VAL A 1 195 ? 10.660 -6.594 -0.583 1.00 16.13 195 VAL A O 1
ATOM 1350 N N . THR A 1 196 ? 11.112 -8.439 -1.870 1.00 12.85 196 THR A N 1
ATOM 1351 C CA . THR A 1 196 ? 9.777 -8.920 -1.570 1.00 14.83 196 THR A CA 1
ATOM 1352 C C . THR A 1 196 ? 9.816 -9.773 -0.308 1.00 18.49 196 THR A C 1
ATOM 1353 O O . THR A 1 196 ? 10.827 -10.433 -0.031 1.00 22.81 196 THR A O 1
ATOM 1357 N N . PRO A 1 197 ? 8.726 -9.766 0.445 1.00 16.63 197 PRO A N 1
ATOM 1358 C CA . PRO A 1 197 ? 8.716 -10.450 1.744 1.00 22.85 197 PRO A CA 1
ATOM 1359 C C . PRO A 1 197 ? 8.397 -11.934 1.684 1.00 20.84 197 PRO A C 1
ATOM 1360 O O . PRO A 1 197 ? 8.676 -12.671 2.638 1.00 26.42 197 PRO A O 1
ATOM 1364 N N . GLY A 1 198 ? 7.821 -12.413 0.593 1.00 22.31 198 GLY A N 1
ATOM 1365 C CA . GLY A 1 198 ? 7.486 -13.834 0.587 1.00 26.64 198 GLY A CA 1
ATOM 1366 C C . GLY A 1 198 ? 6.530 -14.245 1.689 1.00 36.57 198 GLY A C 1
ATOM 1367 O O . GLY A 1 198 ? 6.702 -15.315 2.291 1.00 39.43 198 GLY A O 1
ATOM 1368 N N . ILE A 1 199 ? 5.515 -13.425 1.959 1.00 36.91 199 ILE A N 1
ATOM 1369 C CA . ILE A 1 199 ? 4.475 -13.747 2.943 1.00 46.53 199 ILE A CA 1
ATOM 1370 C C . ILE A 1 199 ? 3.113 -13.796 2.252 1.00 50.18 199 ILE A C 1
ATOM 1371 O O . ILE A 1 199 ? 3.014 -13.602 1.035 1.00 50.51 199 ILE A O 1
ATOM 1373 N N . ILE A 1 212 ? -1.038 -14.051 -7.819 1.00 53.82 212 ILE A N 1
ATOM 1374 C CA . ILE A 1 212 ? 0.356 -14.163 -7.402 1.00 53.09 212 ILE A CA 1
ATOM 1375 C C . ILE A 1 212 ? 1.285 -13.905 -8.580 1.00 51.14 212 ILE A C 1
ATOM 1376 O O . ILE A 1 212 ? 0.885 -14.029 -9.741 1.00 51.63 212 ILE A O 1
ATOM 1378 N N . MET A 1 213 ? 2.526 -13.534 -8.265 1.00 45.49 213 MET A N 1
ATOM 1379 C CA . MET A 1 213 ? 3.587 -13.374 -9.247 1.00 43.23 213 MET A CA 1
ATOM 1380 C C . MET A 1 213 ? 4.716 -14.352 -8.952 1.00 37.95 213 MET A C 1
ATOM 1381 O O . MET A 1 213 ? 5.115 -14.533 -7.795 1.00 39.17 213 MET A O 1
ATOM 1386 N N . THR A 1 214 ? 5.241 -14.952 -10.011 1.00 37.64 214 THR A N 1
ATOM 1387 C CA . THR A 1 214 ? 6.332 -15.894 -9.884 1.00 37.79 214 THR A CA 1
ATOM 1388 C C . THR A 1 214 ? 7.639 -15.157 -9.601 1.00 38.76 214 THR A C 1
ATOM 1389 O O . THR A 1 214 ? 7.750 -13.954 -9.846 1.00 34.63 214 THR A O 1
ATOM 1393 N N . PRO A 1 215 ? 8.650 -15.858 -9.085 1.00 35.40 215 PRO A N 1
ATOM 1394 C CA . PRO A 1 215 ? 9.974 -15.224 -8.959 1.00 36.54 215 PRO A CA 1
ATOM 1395 C C . PRO A 1 215 ? 10.482 -14.628 -10.269 1.00 35.52 215 PRO A C 1
ATOM 1396 O O . PRO A 1 215 ? 11.086 -13.546 -10.261 1.00 31.56 215 PRO A O 1
ATOM 1400 N N . GLU A 1 216 ? 10.238 -15.302 -11.398 1.00 33.35 216 GLU A N 1
ATOM 1401 C CA . GLU A 1 216 ? 10.652 -14.771 -12.694 1.00 34.64 216 GLU A CA 1
ATOM 1402 C C . GLU A 1 216 ? 9.922 -13.479 -13.030 1.00 37.32 216 GLU A C 1
ATOM 1403 O O . GLU A 1 216 ? 10.530 -12.530 -13.541 1.00 33.77 216 GLU A O 1
ATOM 1409 N N . GLN A 1 217 ? 8.605 -13.447 -12.800 1.00 34.84 217 GLN A N 1
ATOM 1410 C CA . GLN A 1 217 ? 7.829 -12.244 -13.072 1.00 37.87 217 GLN A CA 1
ATOM 1411 C C . GLN A 1 217 ? 8.224 -11.131 -12.120 1.00 31.11 217 GLN A C 1
ATOM 1412 O O . GLN A 1 217 ? 8.337 -9.969 -12.520 1.00 31.74 217 GLN A O 1
ATOM 1418 N N . ALA A 1 218 ? 8.451 -11.478 -10.854 1.00 30.09 218 ALA A N 1
ATOM 1419 C CA . ALA A 1 218 ? 8.910 -10.485 -9.892 1.00 25.97 218 ALA A CA 1
ATOM 1420 C C . ALA A 1 218 ? 10.218 -9.856 -10.349 1.00 25.79 218 ALA A C 1
ATOM 1421 O O . ALA A 1 218 ? 10.370 -8.631 -10.327 1.00 21.86 218 ALA A O 1
ATOM 1423 N N . GLN A 1 219 ? 11.174 -10.682 -10.780 1.00 24.30 219 GLN A N 1
ATOM 1424 C CA . GLN A 1 219 ? 12.433 -10.145 -11.291 1.00 26.81 219 GLN A CA 1
ATOM 1425 C C . GLN A 1 219 ? 12.195 -9.263 -12.512 1.00 26.56 219 GLN A C 1
ATOM 1426 O O . GLN A 1 219 ? 12.821 -8.201 -12.664 1.00 26.54 219 GLN A O 1
ATOM 1432 N N . GLN A 1 220 ? 11.265 -9.671 -13.374 1.00 24.64 220 GLN A N 1
ATOM 1433 C CA . GLN A 1 220 ? 10.933 -8.893 -14.557 1.00 27.78 220 GLN A CA 1
ATOM 1434 C C . GLN A 1 220 ? 10.338 -7.545 -14.187 1.00 28.26 220 GLN A C 1
ATOM 1435 O O . GLN A 1 220 ? 10.561 -6.543 -14.880 1.00 33.56 220 GLN A O 1
ATOM 1441 N N . ALA A 1 221 ? 9.549 -7.516 -13.112 1.00 26.91 221 ALA A N 1
ATOM 1442 C CA . ALA A 1 221 ? 8.929 -6.285 -12.656 1.00 26.02 221 ALA A CA 1
ATOM 1443 C C . ALA A 1 221 ? 9.935 -5.346 -12.016 1.00 28.03 221 ALA A C 1
ATOM 1444 O O . ALA A 1 221 ? 9.634 -4.159 -11.847 1.00 28.50 221 ALA A O 1
ATOM 1446 N N . GLY A 1 222 ? 11.105 -5.839 -11.631 1.00 23.77 222 GLY A N 1
ATOM 1447 C CA . GLY A 1 222 ? 12.121 -4.986 -11.048 1.00 26.27 222 GLY A CA 1
ATOM 1448 C C . GLY A 1 222 ? 12.562 -5.385 -9.672 1.00 24.88 222 GLY A C 1
ATOM 1449 O O . GLY A 1 222 ? 13.457 -4.731 -9.121 1.00 21.76 222 GLY A O 1
ATOM 1450 N N . VAL A 1 223 ? 11.971 -6.427 -9.079 1.00 19.48 223 VAL A N 1
ATOM 1451 C CA . VAL A 1 223 ? 12.411 -6.876 -7.764 1.00 17.69 223 VAL A CA 1
ATOM 1452 C C . VAL A 1 223 ? 13.897 -7.212 -7.781 1.00 17.16 223 VAL A C 1
ATOM 1453 O O . VAL A 1 223 ? 14.385 -7.962 -8.641 1.00 21.75 223 VAL A O 1
ATOM 1457 N N . ASP A 1 224 ? 14.610 -6.741 -6.753 1.00 15.30 224 ASP A N 1
ATOM 1458 C CA . ASP A 1 224 ? 16.040 -6.980 -6.609 1.00 17.61 224 ASP A CA 1
ATOM 1459 C C . ASP A 1 224 ? 16.359 -8.246 -5.812 1.00 17.34 224 ASP A C 1
ATOM 1460 O O . ASP A 1 224 ? 17.264 -8.995 -6.207 1.00 16.88 224 ASP A O 1
ATOM 1465 N N . TYR A 1 225 ? 15.655 -8.475 -4.699 1.00 14.30 225 TYR A N 1
ATOM 1466 C CA . TYR A 1 225 ? 15.872 -9.624 -3.838 1.00 13.54 225 TYR A CA 1
ATOM 1467 C C . TYR A 1 225 ? 14.514 -10.165 -3.457 1.00 14.71 225 TYR A C 1
ATOM 1468 O O . TYR A 1 225 ? 13.578 -9.398 -3.198 1.00 16.56 225 TYR A O 1
ATOM 1477 N N . MET A 1 226 ? 14.386 -11.497 -3.447 1.00 15.73 226 MET A N 1
ATOM 1478 C CA . MET A 1 226 ? 13.113 -12.112 -3.127 1.00 16.06 226 MET A CA 1
ATOM 1479 C C . MET A 1 226 ? 13.271 -13.067 -1.959 1.00 16.16 226 MET A C 1
ATOM 1480 O O . MET A 1 226 ? 14.052 -14.026 -2.026 1.00 16.30 226 MET A O 1
ATOM 1485 N N . VAL A 1 227 ? 12.514 -12.813 -0.908 1.00 13.87 227 VAL A N 1
ATOM 1486 C CA . VAL A 1 227 ? 12.471 -13.698 0.252 1.00 16.14 227 VAL A CA 1
ATOM 1487 C C . VAL A 1 227 ? 11.491 -14.819 -0.051 1.00 16.75 227 VAL A C 1
ATOM 1488 O O . VAL A 1 227 ? 10.357 -14.582 -0.488 1.00 17.59 227 VAL A O 1
ATOM 1492 N N . ILE A 1 228 ? 11.918 -16.052 0.176 1.00 15.03 228 ILE A N 1
ATOM 1493 C CA . ILE A 1 228 ? 11.074 -17.222 -0.023 1.00 15.40 228 ILE A CA 1
ATOM 1494 C C . ILE A 1 228 ? 11.262 -18.117 1.185 1.00 15.82 228 ILE A C 1
ATOM 1495 O O . ILE A 1 228 ? 12.392 -18.319 1.643 1.00 14.95 228 ILE A O 1
ATOM 1500 N N . GLY A 1 229 ? 10.156 -18.575 1.739 1.00 13.65 229 GLY A N 1
ATOM 1501 C CA . GLY A 1 229 ? 10.171 -19.293 2.988 1.00 17.76 229 GLY A CA 1
ATOM 1502 C C . GLY A 1 229 ? 9.718 -20.718 2.810 1.00 16.85 229 GLY A C 1
ATOM 1503 O O . GLY A 1 229 ? 10.449 -21.551 2.252 1.00 16.80 229 GLY A O 1
ATOM 1504 N N . ARG A 1 230 ? 8.494 -20.989 3.268 1.00 13.57 230 ARG A N 1
ATOM 1505 C CA . ARG A 1 230 ? 7.990 -22.362 3.269 1.00 15.24 230 ARG A CA 1
ATOM 1506 C C . ARG A 1 230 ? 7.940 -22.987 1.888 1.00 16.28 230 ARG A C 1
ATOM 1507 O O . ARG A 1 230 ? 8.140 -24.208 1.809 1.00 14.74 230 ARG A O 1
ATOM 1515 N N . PRO A 1 231 ? 7.720 -22.254 0.790 1.00 19.76 231 PRO A N 1
ATOM 1516 C CA . PRO A 1 231 ? 7.757 -22.912 -0.524 1.00 15.49 231 PRO A CA 1
ATOM 1517 C C . PRO A 1 231 ? 9.057 -23.652 -0.788 1.00 15.81 231 PRO A C 1
ATOM 1518 O O . PRO A 1 231 ? 9.033 -24.634 -1.534 1.00 17.73 231 PRO A O 1
ATOM 1522 N N . VAL A 1 232 ? 10.166 -23.238 -0.162 1.00 17.10 232 VAL A N 1
ATOM 1523 C CA . VAL A 1 232 ? 11.453 -23.926 -0.192 1.00 14.66 232 VAL A CA 1
ATOM 1524 C C . VAL A 1 232 ? 11.563 -24.822 1.033 1.00 16.72 232 VAL A C 1
ATOM 1525 O O . VAL A 1 232 ? 11.696 -26.041 0.910 1.00 15.02 232 VAL A O 1
ATOM 1529 N N . THR A 1 233 ? 11.459 -24.244 2.234 1.00 14.36 233 THR A N 1
ATOM 1530 C CA . THR A 1 233 ? 11.877 -25.022 3.398 1.00 12.02 233 THR A CA 1
ATOM 1531 C C . THR A 1 233 ? 10.939 -26.171 3.721 1.00 15.13 233 THR A C 1
ATOM 1532 O O . THR A 1 233 ? 11.391 -27.154 4.315 1.00 18.34 233 THR A O 1
ATOM 1536 N N . GLN A 1 234 ? 9.656 -26.081 3.353 1.00 15.48 234 GLN A N 1
ATOM 1537 C CA . GLN A 1 234 ? 8.693 -27.150 3.631 1.00 16.30 234 GLN A CA 1
ATOM 1538 C C . GLN A 1 234 ? 8.352 -27.957 2.392 1.00 15.32 234 GLN A C 1
ATOM 1539 O O . GLN A 1 234 ? 7.427 -28.7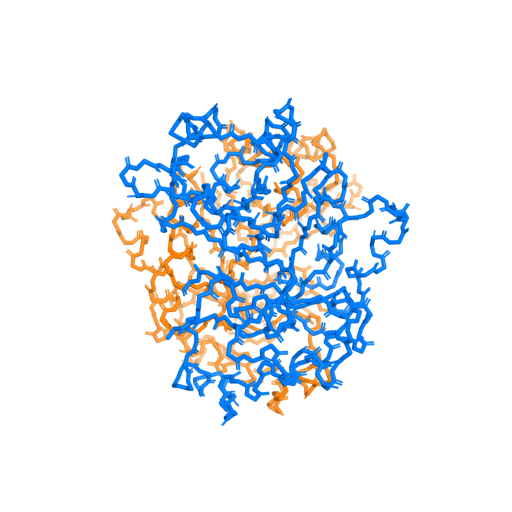82 2.429 1.00 21.01 234 GLN A O 1
ATOM 1545 N N . SER A 1 235 ? 9.101 -27.788 1.320 1.00 13.82 235 SER A N 1
ATOM 1546 C CA . SER A 1 235 ? 8.870 -28.543 0.110 1.00 15.95 235 SER A CA 1
ATOM 1547 C C . SER A 1 235 ? 9.394 -29.964 0.304 1.00 14.82 235 SER A C 1
ATOM 1548 O O . SER A 1 235 ? 10.103 -30.281 1.266 1.00 17.26 235 SER A O 1
ATOM 1551 N N . ALA A 1 236 ? 9.044 -30.829 -0.632 1.00 14.79 236 ALA A N 1
ATOM 1552 C CA . ALA A 1 236 ? 9.473 -32.219 -0.523 1.00 18.21 236 ALA A CA 1
ATOM 1553 C C . ALA A 1 236 ? 10.987 -32.352 -0.543 1.00 18.42 236 ALA A C 1
ATOM 1554 O O . ALA A 1 236 ? 11.563 -33.184 0.175 1.00 19.37 236 ALA A O 1
ATOM 1556 N N . ASP A 1 237 ? 11.641 -31.582 -1.404 1.00 17.95 237 ASP A N 1
ATOM 1557 C CA . ASP A 1 237 ? 13.083 -31.646 -1.616 1.00 15.75 237 ASP A CA 1
ATOM 1558 C C . ASP A 1 237 ? 13.561 -30.208 -1.735 1.00 14.41 237 ASP A C 1
ATOM 1559 O O . ASP A 1 237 ? 13.597 -29.649 -2.832 1.00 18.56 237 ASP A O 1
ATOM 1564 N N . PRO A 1 238 ? 13.902 -29.571 -0.619 1.00 15.84 238 PRO A N 1
ATOM 1565 C CA . PRO A 1 238 ? 14.235 -28.142 -0.695 1.00 13.66 238 PRO A CA 1
ATOM 1566 C C . PRO A 1 238 ? 15.380 -27.791 -1.647 1.00 14.33 238 PRO A C 1
ATOM 1567 O O . PRO A 1 238 ? 15.336 -26.737 -2.290 1.00 14.11 238 PRO A O 1
ATOM 1571 N N . VAL A 1 239 ? 16.412 -28.619 -1.763 1.00 13.12 239 VAL A N 1
ATOM 1572 C CA . VAL A 1 239 ? 17.489 -28.295 -2.701 1.00 15.01 239 VAL A CA 1
ATOM 1573 C C . VAL A 1 239 ? 16.957 -28.276 -4.136 1.00 12.56 239 VAL A C 1
ATOM 1574 O O . VAL A 1 239 ? 17.261 -27.367 -4.926 1.00 15.16 239 VAL A O 1
ATOM 1578 N N . ALA A 1 240 ? 16.153 -29.269 -4.499 1.00 13.22 240 ALA A N 1
ATOM 1579 C CA . ALA A 1 240 ? 15.568 -29.324 -5.834 1.00 15.91 240 ALA A CA 1
ATOM 1580 C C . ALA A 1 240 ? 14.601 -28.166 -6.080 1.00 14.57 240 ALA A C 1
ATOM 1581 O O . ALA A 1 240 ? 14.547 -27.626 -7.198 1.00 14.23 240 ALA A O 1
ATOM 1583 N N . THR A 1 241 ? 13.825 -27.781 -5.069 1.00 15.57 241 THR A N 1
ATOM 1584 C CA . THR A 1 241 ? 12.941 -26.625 -5.218 1.00 15.37 241 THR A CA 1
ATOM 1585 C C . THR A 1 241 ? 13.742 -25.363 -5.485 1.00 14.54 241 THR A C 1
ATOM 1586 O O . THR A 1 241 ? 13.434 -24.600 -6.409 1.00 12.82 241 THR A O 1
ATOM 1590 N N . LEU A 1 242 ? 14.765 -25.128 -4.666 1.00 13.50 242 LEU A N 1
ATOM 1591 C CA . LEU A 1 242 ? 15.590 -23.939 -4.830 1.00 12.80 242 LEU A CA 1
ATOM 1592 C C . LEU A 1 242 ? 16.257 -23.939 -6.204 1.00 14.72 242 LEU A C 1
ATOM 1593 O O . LEU A 1 242 ? 16.313 -22.905 -6.878 1.00 15.60 242 LEU A O 1
ATOM 1598 N N . ALA A 1 243 ? 16.727 -25.108 -6.671 1.00 13.64 243 ALA A N 1
ATOM 1599 C CA . ALA A 1 243 ? 17.330 -25.124 -7.995 1.00 17.65 243 ALA A CA 1
ATOM 1600 C C . ALA A 1 243 ? 16.309 -24.795 -9.079 1.00 15.85 243 ALA A C 1
ATOM 1601 O O . ALA A 1 243 ? 16.639 -24.089 -10.037 1.00 17.55 243 ALA A O 1
ATOM 1603 N N . SER A 1 244 ? 15.047 -25.241 -8.910 1.00 16.42 244 SER A N 1
ATOM 1604 C CA . SER A 1 244 ? 14.014 -24.941 -9.909 1.00 16.11 244 SER A CA 1
ATOM 1605 C C . SER A 1 244 ? 13.735 -23.440 -9.969 1.00 17.18 244 SER A C 1
ATOM 1606 O O . SER A 1 244 ? 13.581 -22.860 -11.056 1.00 20.00 244 SER A O 1
ATOM 1609 N N . ILE A 1 245 ? 13.683 -22.803 -8.810 1.00 18.24 245 ILE A N 1
ATOM 1610 C CA . ILE A 1 245 ? 13.504 -21.352 -8.748 1.00 14.98 245 ILE A CA 1
ATOM 1611 C C . ILE A 1 245 ? 14.681 -20.635 -9.395 1.00 19.37 245 ILE A C 1
ATOM 1612 O O . ILE A 1 245 ? 14.500 -19.797 -10.278 1.00 20.65 245 ILE A O 1
ATOM 1617 N N . ASN A 1 246 ? 15.908 -20.973 -9.001 1.00 15.56 246 ASN A N 1
ATOM 1618 C CA . ASN A 1 246 ? 17.061 -20.284 -9.580 1.00 18.65 246 ASN A CA 1
ATOM 1619 C C . ASN A 1 246 ? 17.158 -20.491 -11.089 1.00 19.87 246 ASN A C 1
ATOM 1620 O O . ASN A 1 246 ? 17.630 -19.613 -11.807 1.00 20.09 246 ASN A O 1
ATOM 1625 N N . ALA A 1 247 ? 16.796 -21.673 -11.591 1.00 21.15 247 ALA A N 1
ATOM 1626 C CA . ALA A 1 247 ? 16.852 -21.871 -13.033 1.00 23.00 247 ALA A CA 1
ATOM 1627 C C . ALA A 1 247 ? 15.931 -20.912 -13.773 1.00 27.99 247 ALA A C 1
ATOM 1628 O O . ALA A 1 247 ? 16.232 -20.519 -14.905 1.00 28.44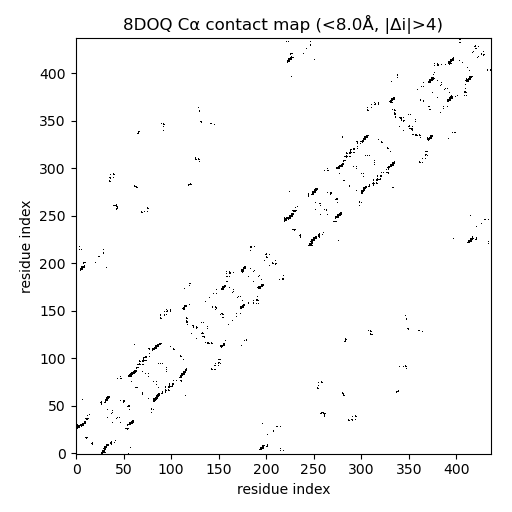 247 ALA A O 1
ATOM 1630 N N . SER A 1 248 ? 14.809 -20.530 -13.171 1.00 25.22 248 SER A N 1
ATOM 1631 C CA . SER A 1 248 ? 13.915 -19.602 -13.841 1.00 31.10 248 SER A CA 1
ATOM 1632 C C . SER A 1 248 ? 14.443 -18.179 -13.819 1.00 31.35 248 SER A C 1
ATOM 1633 O O . SER A 1 248 ? 13.913 -17.332 -14.542 1.00 37.53 248 SER A O 1
ATOM 1636 N N . LEU A 1 249 ? 15.460 -17.896 -13.008 1.00 28.70 249 LEU A N 1
ATOM 1637 C CA . LEU A 1 249 ? 15.907 -16.530 -12.789 1.00 27.72 249 LEU A CA 1
ATOM 1638 C C . LEU A 1 249 ? 17.198 -16.215 -13.543 1.00 34.54 249 LEU A C 1
ATOM 1639 O O . LEU A 1 249 ? 17.462 -15.041 -13.851 1.00 39.19 249 LEU A O 1
ATOM 1644 N N . ILE B 1 20 ? 11.084 -11.460 45.044 1.00 45.89 20 ILE B N 1
ATOM 1645 C CA . ILE B 1 20 ? 10.374 -10.618 44.088 1.00 52.94 20 ILE B CA 1
ATOM 1646 C C . ILE B 1 20 ? 10.220 -9.208 44.664 1.00 49.83 20 ILE B C 1
ATOM 1647 O O . ILE B 1 20 ? 9.633 -9.035 45.729 1.00 46.69 20 ILE B O 1
ATOM 1652 N N . THR B 1 21 ? 10.738 -8.201 43.959 1.00 44.21 21 THR B N 1
ATOM 1653 C CA . THR B 1 21 ? 10.730 -6.844 44.497 1.00 39.57 21 THR B CA 1
ATOM 1654 C C . THR B 1 21 ? 9.310 -6.289 44.598 1.00 37.17 21 THR B C 1
ATOM 1655 O O . THR B 1 21 ? 8.412 -6.660 43.836 1.00 39.93 21 THR B O 1
ATOM 1659 N N . SER B 1 22 ? 9.120 -5.377 45.554 1.00 40.92 22 SER B N 1
ATOM 1660 C CA . SER B 1 22 ? 7.897 -4.595 45.665 1.00 37.47 22 SER B CA 1
ATOM 1661 C C . SER B 1 22 ? 8.087 -3.164 45.169 1.00 38.73 22 SER B C 1
ATOM 1662 O O . SER B 1 22 ? 7.162 -2.349 45.273 1.00 37.35 22 SER B O 1
ATOM 1665 N N . SER B 1 23 ? 9.253 -2.853 44.645 1.00 32.23 23 SER B N 1
ATOM 1666 C CA . SER B 1 23 ? 9.543 -1.563 44.038 1.00 32.46 23 SER B CA 1
ATOM 1667 C C . SER B 1 23 ? 8.918 -1.483 42.647 1.00 30.56 23 SER B C 1
ATOM 1668 O O . SER B 1 23 ? 8.961 -2.463 41.886 1.00 31.23 23 SER B O 1
ATOM 1671 N N . PRO B 1 24 ? 8.347 -0.330 42.282 1.00 30.78 24 PRO B N 1
ATOM 1672 C CA . PRO B 1 24 ? 7.871 -0.137 40.910 1.00 27.24 24 PRO B CA 1
ATOM 1673 C C . PRO B 1 24 ? 8.963 0.250 39.930 1.00 26.27 24 PRO B C 1
ATOM 1674 O O . PRO B 1 24 ? 8.664 0.404 38.740 1.00 25.06 24 PRO B O 1
ATOM 1678 N N . VAL B 1 25 ? 10.212 0.389 40.387 1.00 26.95 25 VAL B N 1
ATOM 1679 C CA . VAL B 1 25 ? 11.282 0.879 39.523 1.00 26.39 25 VAL B CA 1
ATOM 1680 C C . VAL B 1 25 ? 11.779 -0.249 38.634 1.00 25.27 25 VAL B C 1
ATOM 1681 O O . VAL B 1 25 ? 11.979 -1.379 39.089 1.00 25.99 25 VAL B O 1
ATOM 1685 N N . VAL B 1 26 ? 12.012 0.077 37.373 1.00 25.16 26 VAL B N 1
ATOM 1686 C CA . VAL B 1 26 ? 12.678 -0.807 36.416 1.00 23.23 26 VAL B CA 1
ATOM 1687 C C . VAL B 1 26 ? 13.874 -0.025 35.911 1.00 25.52 26 VAL B C 1
ATOM 1688 O O . VAL B 1 26 ? 13.704 1.062 35.345 1.00 26.36 26 VAL B O 1
ATOM 1692 N N . VAL B 1 27 ? 15.075 -0.547 36.114 1.00 24.10 27 VAL B N 1
ATOM 1693 C CA . VAL B 1 27 ? 16.265 0.187 35.700 1.00 24.68 27 VAL B CA 1
ATOM 1694 C C . VAL B 1 27 ? 16.657 -0.255 34.301 1.00 25.01 27 VAL B C 1
ATOM 1695 O O . VAL B 1 27 ? 16.725 -1.461 34.003 1.00 24.40 27 VAL B O 1
ATOM 1699 N N . ALA B 1 28 ? 16.913 0.739 33.443 1.00 25.09 28 ALA B N 1
ATOM 1700 C CA . ALA B 1 28 ? 17.241 0.512 32.043 1.00 23.29 28 ALA B CA 1
ATOM 1701 C C . ALA B 1 28 ? 18.715 0.171 31.915 1.00 25.76 28 ALA B C 1
ATOM 1702 O O . ALA B 1 28 ? 19.574 0.913 32.403 1.00 27.10 28 ALA B O 1
ATOM 1704 N N . LEU B 1 29 ? 19.004 -0.977 31.316 1.00 26.75 29 LEU B N 1
ATOM 1705 C CA . LEU B 1 29 ? 20.369 -1.397 31.014 1.00 29.12 29 LEU B CA 1
ATOM 1706 C C . LEU B 1 29 ? 20.651 -1.064 29.553 1.00 31.07 29 LEU B C 1
ATOM 1707 O O . LEU B 1 29 ? 20.289 -1.821 28.645 1.00 33.35 29 LEU B O 1
ATOM 1712 N N . ASP B 1 30 ? 21.280 0.081 29.324 1.00 34.33 30 ASP B N 1
ATOM 1713 C CA . ASP B 1 30 ? 21.561 0.538 27.972 1.00 37.27 30 ASP B CA 1
ATOM 1714 C C . ASP B 1 30 ? 23.056 0.534 27.682 1.00 40.56 30 ASP B C 1
ATOM 1715 O O . ASP B 1 30 ? 23.535 1.281 26.829 1.00 43.56 30 ASP B O 1
ATOM 1720 N N . TYR B 1 31 ? 23.792 -0.321 28.381 1.00 38.04 31 TYR B N 1
ATOM 1721 C CA . TYR B 1 31 ? 25.220 -0.442 28.175 1.00 33.15 31 TYR B CA 1
ATOM 1722 C C . TYR B 1 31 ? 25.499 -0.979 26.777 1.00 42.43 31 TYR B C 1
ATOM 1723 O O . TYR B 1 31 ? 24.629 -1.549 26.113 1.00 41.33 31 TYR B O 1
ATOM 1732 N N . ASP B 1 32 ? 26.728 -0.767 26.319 1.00 43.90 32 ASP B N 1
ATOM 1733 C CA . ASP B 1 32 ? 27.197 -1.375 25.083 1.00 46.20 32 ASP B CA 1
ATOM 1734 C C . ASP B 1 32 ? 28.153 -2.526 25.352 1.00 45.34 32 ASP B C 1
ATOM 1735 O O . ASP B 1 32 ? 28.701 -3.102 24.408 1.00 50.59 32 ASP B O 1
ATOM 1740 N N . ASN B 1 33 ? 28.351 -2.882 26.616 1.00 48.12 33 ASN B N 1
ATOM 1741 C CA . ASN B 1 33 ? 29.321 -3.892 26.996 1.00 50.90 33 ASN B CA 1
ATOM 1742 C C . ASN B 1 33 ? 28.744 -4.765 28.095 1.00 47.51 33 ASN B C 1
ATOM 1743 O O . ASN B 1 33 ? 28.171 -4.259 29.067 1.00 43.76 33 ASN B O 1
ATOM 1748 N N . ARG B 1 34 ? 28.921 -6.077 27.944 1.00 43.74 34 ARG B N 1
ATOM 1749 C CA . ARG B 1 34 ? 28.418 -7.015 28.941 1.00 42.61 34 ARG B CA 1
ATOM 1750 C C . ARG B 1 34 ? 29.053 -6.766 30.305 1.00 42.39 34 ARG B C 1
ATOM 1751 O O . ARG B 1 34 ? 28.350 -6.664 31.318 1.00 40.51 34 ARG B O 1
ATOM 1759 N N . ASP B 1 35 ? 30.385 -6.661 30.352 1.00 44.63 35 ASP B N 1
ATOM 1760 C CA . ASP B 1 35 ? 31.079 -6.546 31.634 1.00 44.30 35 ASP B CA 1
ATOM 1761 C C . ASP B 1 35 ? 30.622 -5.320 32.409 1.00 44.92 35 ASP B C 1
ATOM 1762 O O . ASP B 1 35 ? 30.362 -5.396 33.616 1.00 41.57 35 ASP B O 1
ATOM 1767 N N . LYS B 1 36 ? 30.536 -4.170 31.737 1.00 47.27 36 LYS B N 1
ATOM 1768 C CA . LYS B 1 36 ? 30.077 -2.961 32.412 1.00 45.68 36 LYS B CA 1
ATOM 1769 C C . LYS B 1 36 ? 28.658 -3.142 32.932 1.00 40.66 36 LYS B C 1
ATOM 1770 O O . LYS B 1 36 ? 28.370 -2.867 34.104 1.00 45.26 36 LYS B O 1
ATOM 1776 N N . ALA B 1 37 ? 27.756 -3.611 32.072 1.00 37.52 37 ALA B N 1
ATOM 1777 C CA . ALA B 1 37 ? 26.385 -3.856 32.498 1.00 36.84 37 ALA B CA 1
ATOM 1778 C C . ALA B 1 37 ? 26.349 -4.715 33.756 1.00 38.77 37 ALA B C 1
ATOM 1779 O O . ALA B 1 37 ? 25.716 -4.350 34.751 1.00 34.98 37 ALA B O 1
ATOM 1781 N N . LEU B 1 38 ? 27.048 -5.854 33.744 1.00 38.78 38 LEU B N 1
ATOM 1782 C CA . LEU B 1 38 ? 27.013 -6.738 34.905 1.00 40.39 38 LEU B CA 1
ATOM 1783 C C . LEU B 1 38 ? 27.786 -6.170 36.091 1.00 41.05 38 LEU B C 1
ATOM 1784 O O . LEU B 1 38 ? 27.542 -6.589 37.227 1.00 40.97 38 LEU B O 1
ATOM 1789 N N . ALA B 1 39 ? 28.714 -5.235 35.851 1.00 41.52 39 ALA B N 1
ATOM 1790 C CA . ALA B 1 39 ? 29.383 -4.551 36.954 1.00 45.26 39 ALA B CA 1
ATOM 1791 C C . ALA B 1 39 ? 28.458 -3.566 37.656 1.00 43.91 39 ALA B C 1
ATOM 1792 O O . ALA B 1 39 ? 28.658 -3.276 38.840 1.00 46.13 39 ALA B O 1
ATOM 1794 N N . PHE B 1 40 ? 27.463 -3.033 36.944 1.00 40.34 40 PHE B N 1
ATOM 1795 C CA . PHE B 1 40 ? 26.409 -2.258 37.591 1.00 42.45 40 PHE B CA 1
ATOM 1796 C C . PHE B 1 40 ? 25.434 -3.160 38.334 1.00 41.97 40 PHE B C 1
ATOM 1797 O O . PHE B 1 40 ? 25.042 -2.861 39.470 1.00 39.18 40 PHE B O 1
ATOM 1805 N N . VAL B 1 41 ? 25.041 -4.276 37.706 1.00 43.47 41 VAL B N 1
ATOM 1806 C CA . VAL B 1 41 ? 23.977 -5.127 38.232 1.00 41.03 41 VAL B CA 1
ATOM 1807 C C . VAL B 1 41 ? 24.398 -5.827 39.523 1.00 45.39 41 VAL B C 1
ATOM 1808 O O . VAL B 1 41 ? 23.561 -6.071 40.402 1.00 44.48 41 VAL B O 1
ATOM 1812 N N . GLU B 1 42 ? 25.679 -6.172 39.670 1.00 43.03 42 GLU B N 1
ATOM 1813 C CA . GLU B 1 42 ? 26.109 -6.776 40.929 1.00 48.19 42 GLU B CA 1
ATOM 1814 C C . GLU B 1 42 ? 26.090 -5.782 42.084 1.00 47.47 42 GLU B C 1
ATOM 1815 O O . GLU B 1 42 ? 26.008 -6.210 43.238 1.00 48.33 42 GLU B O 1
ATOM 1821 N N . ARG B 1 43 ? 2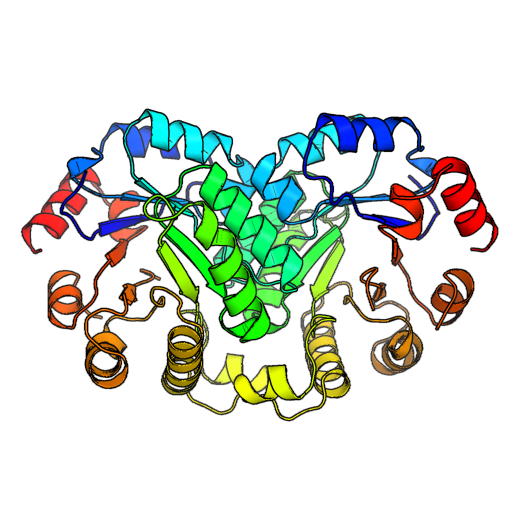6.153 -4.474 41.796 1.00 48.69 43 ARG B N 1
ATOM 1822 C CA . ARG B 1 43 ? 26.135 -3.458 42.850 1.00 48.54 43 ARG B CA 1
ATOM 1823 C C . ARG B 1 43 ? 24.747 -3.285 43.462 1.00 46.69 43 ARG B C 1
ATOM 1824 O O . ARG B 1 43 ? 24.630 -2.894 44.630 1.00 43.95 43 ARG B O 1
ATOM 1832 N N . ILE B 1 44 ? 23.691 -3.547 42.694 1.00 47.74 44 ILE B N 1
ATOM 1833 C CA . ILE B 1 44 ? 22.323 -3.390 43.178 1.00 44.79 44 ILE B CA 1
ATOM 1834 C C . ILE B 1 44 ? 21.734 -4.761 43.496 1.00 43.51 44 ILE B C 1
ATOM 1835 O O . ILE B 1 44 ? 22.423 -5.783 43.395 1.00 50.70 44 ILE B O 1
ATOM 1840 N N . ASP B 1 45 ? 20.458 -4.796 43.887 1.00 43.48 45 ASP B N 1
ATOM 1841 C CA . ASP B 1 45 ? 19.862 -5.958 44.555 1.00 46.51 45 ASP B CA 1
ATOM 1842 C C . ASP B 1 45 ? 18.494 -6.229 43.942 1.00 41.92 45 ASP B C 1
ATOM 1843 O O . ASP B 1 45 ? 17.698 -5.285 43.770 1.00 40.14 45 ASP B O 1
ATOM 1848 N N . PRO B 1 46 ? 18.170 -7.486 43.604 1.00 37.13 46 PRO B N 1
ATOM 1849 C CA . PRO B 1 46 ? 16.864 -7.761 42.984 1.00 34.03 46 PRO B CA 1
ATOM 1850 C C . PRO B 1 46 ? 15.698 -7.354 43.845 1.00 34.41 46 PRO B C 1
ATOM 1851 O O . PRO B 1 46 ? 14.580 -7.229 43.330 1.00 35.54 46 PRO B O 1
ATOM 1855 N N . ARG B 1 47 ? 15.912 -7.186 45.149 1.00 34.84 47 ARG B N 1
ATOM 1856 C CA . ARG B 1 47 ? 14.835 -6.728 46.011 1.00 37.00 47 ARG B CA 1
ATOM 1857 C C . ARG B 1 47 ? 14.490 -5.267 45.765 1.00 36.53 47 ARG B C 1
ATOM 1858 O O . ARG B 1 47 ? 13.426 -4.819 46.200 1.00 44.29 47 ARG B O 1
ATOM 1866 N N . ASP B 1 48 ? 15.363 -4.515 45.089 1.00 38.53 48 ASP B N 1
ATOM 1867 C CA . ASP B 1 48 ? 15.226 -3.064 44.992 1.00 33.75 48 ASP B CA 1
ATOM 1868 C C . ASP B 1 48 ? 14.713 -2.588 43.645 1.00 31.74 48 ASP B C 1
ATOM 1869 O O . ASP B 1 48 ? 14.306 -1.426 43.542 1.00 35.97 48 ASP B O 1
ATOM 1874 N N . CYS B 1 49 ? 14.721 -3.437 42.617 1.00 31.92 49 CYS B N 1
ATOM 1875 C CA . CYS B 1 49 ? 14.309 -2.996 41.292 1.00 28.64 49 CYS B CA 1
ATOM 1876 C C . CYS B 1 49 ? 14.259 -4.185 40.341 1.00 27.50 49 CYS B C 1
ATOM 1877 O O . CYS B 1 49 ? 14.881 -5.227 40.578 1.00 29.47 49 CYS B O 1
ATOM 1880 N N . ARG B 1 50 ? 13.511 -4.016 39.257 1.00 25.97 50 ARG B N 1
ATOM 1881 C CA . ARG B 1 50 ? 13.620 -4.885 38.095 1.00 26.10 50 ARG B CA 1
ATOM 1882 C C . ARG B 1 50 ? 14.541 -4.224 37.066 1.00 25.42 50 ARG B C 1
ATOM 1883 O O . ARG B 1 50 ? 15.019 -3.104 37.259 1.00 24.67 50 ARG B O 1
ATOM 1891 N N . LEU B 1 51 ? 14.812 -4.940 35.966 1.00 24.38 51 LEU B N 1
ATOM 1892 C CA . LEU B 1 51 ? 15.729 -4.466 34.934 1.00 22.84 51 LEU B CA 1
ATOM 1893 C C . LEU B 1 51 ? 15.065 -4.514 33.566 1.00 21.32 51 LEU B C 1
ATOM 1894 O O . LEU B 1 51 ? 14.247 -5.388 33.286 1.00 20.70 51 LEU B O 1
ATOM 1899 N N . LYS B 1 52 ? 15.429 -3.566 32.708 1.00 20.89 52 LYS B N 1
ATOM 1900 C CA . LYS B 1 52 ? 14.940 -3.490 31.335 1.00 19.63 52 LYS B CA 1
ATOM 1901 C C . LYS B 1 52 ? 16.092 -3.792 30.398 1.00 19.62 52 LYS B C 1
ATOM 1902 O O . LYS B 1 52 ? 17.148 -3.158 30.490 1.00 20.46 52 LYS B O 1
ATOM 1908 N N . VAL B 1 53 ? 15.894 -4.772 29.507 1.00 18.87 53 VAL B N 1
ATOM 1909 C CA . VAL B 1 53 ? 16.839 -5.101 28.450 1.00 18.84 53 VAL B CA 1
ATOM 1910 C C . VAL B 1 53 ? 16.221 -4.630 27.140 1.00 17.74 53 VAL B C 1
ATOM 1911 O O . VAL B 1 53 ? 15.092 -5.017 26.813 1.00 19.28 53 VAL B O 1
ATOM 1915 N N . GLY B 1 54 ? 16.935 -3.771 26.433 1.00 17.95 54 GLY B N 1
ATOM 1916 C CA . GLY B 1 54 ? 16.418 -3.187 25.195 1.00 18.95 54 GLY B CA 1
ATOM 1917 C C . GLY B 1 54 ? 17.126 -3.739 23.981 1.00 19.86 54 GLY B C 1
ATOM 1918 O O . GLY B 1 54 ? 17.869 -4.713 24.040 1.00 17.53 54 GLY B O 1
ATOM 1919 N N . LYS B 1 55 ? 16.857 -3.083 22.846 1.00 18.45 55 LYS B N 1
ATOM 1920 C CA . LYS B 1 55 ? 17.333 -3.583 21.562 1.00 16.77 55 LYS B CA 1
ATOM 1921 C C . LYS B 1 55 ? 18.838 -3.651 21.504 1.00 19.17 55 LYS B C 1
ATOM 1922 O O . LYS B 1 55 ? 19.390 -4.559 20.877 1.00 22.18 55 LYS B O 1
ATOM 1928 N N . GLU B 1 56 ? 19.528 -2.646 22.046 1.00 21.37 56 GLU B N 1
ATOM 1929 C CA . GLU B 1 56 ? 20.966 -2.619 21.838 1.00 26.84 56 GLU B CA 1
ATOM 1930 C C . GLU B 1 56 ? 21.617 -3.804 22.529 1.00 27.22 56 GLU B C 1
ATOM 1931 O O . GLU B 1 56 ? 22.402 -4.535 21.914 1.00 27.54 56 GLU B O 1
ATOM 1937 N N . MET B 1 57 ? 21.294 -4.009 23.808 1.00 25.73 57 MET B N 1
ATOM 1938 C CA . MET B 1 57 ? 21.908 -5.109 24.537 1.00 27.29 57 MET B CA 1
ATOM 1939 C C . MET B 1 57 ? 21.458 -6.445 23.969 1.00 24.97 57 MET B C 1
ATOM 1940 O O . MET B 1 57 ? 22.271 -7.368 23.841 1.00 23.38 57 MET B O 1
ATOM 1945 N N . PHE B 1 58 ? 20.187 -6.560 23.570 1.00 21.76 58 PHE B N 1
ATOM 1946 C CA . PHE B 1 58 ? 19.715 -7.855 23.069 1.00 21.05 58 PHE B CA 1
ATOM 1947 C C . PHE B 1 58 ? 20.332 -8.194 21.704 1.00 22.62 58 PHE B C 1
ATOM 1948 O O . PHE B 1 58 ? 20.680 -9.347 21.448 1.00 20.99 58 PHE B O 1
ATOM 1956 N N . THR B 1 59 ? 20.489 -7.216 20.812 1.00 19.95 59 THR B N 1
ATOM 1957 C CA . THR B 1 59 ? 21.163 -7.500 19.551 1.00 21.24 59 THR B CA 1
ATOM 1958 C C . THR B 1 59 ? 22.620 -7.882 19.781 1.00 25.54 59 THR B C 1
ATOM 1959 O O . THR B 1 59 ? 23.167 -8.728 19.059 1.00 23.05 59 THR B O 1
ATOM 1963 N N . LEU B 1 60 ? 23.265 -7.301 20.799 1.00 22.34 60 LEU B N 1
ATOM 1964 C CA . LEU B 1 60 ? 24.675 -7.597 21.018 1.00 28.52 60 LEU B CA 1
ATOM 1965 C C . LEU B 1 60 ? 24.859 -8.962 21.659 1.00 28.90 60 LEU B C 1
ATOM 1966 O O . LEU B 1 60 ? 25.798 -9.692 21.318 1.00 30.41 60 LEU B O 1
ATOM 1971 N N . LEU B 1 61 ? 23.975 -9.319 22.590 1.00 26.78 61 LEU B N 1
ATOM 1972 C CA . LEU B 1 61 ? 24.221 -10.458 23.460 1.00 28.81 61 LEU B CA 1
ATOM 1973 C C . LEU B 1 61 ? 23.165 -11.537 23.402 1.00 28.14 61 LEU B C 1
ATOM 1974 O O . LEU B 1 61 ? 23.449 -12.669 23.829 1.00 27.33 61 LEU B O 1
ATOM 1979 N N . GLY B 1 62 ? 21.968 -11.231 22.915 1.00 21.89 62 GLY B N 1
ATOM 1980 C CA . GLY B 1 62 ? 20.938 -12.224 22.744 1.00 28.08 62 GLY B CA 1
ATOM 1981 C C . GLY B 1 62 ? 20.314 -12.653 24.059 1.00 26.66 62 GLY B C 1
ATOM 1982 O O . GLY B 1 62 ? 20.474 -12.001 25.100 1.00 23.68 62 GLY B O 1
ATOM 1983 N N . PRO B 1 63 ? 19.605 -13.786 24.041 1.00 21.26 63 PRO B N 1
ATOM 1984 C CA . PRO B 1 63 ? 18.857 -14.200 25.242 1.00 22.94 63 PRO B CA 1
ATOM 1985 C C . PRO B 1 63 ? 19.754 -14.641 26.384 1.00 24.91 63 PRO B C 1
ATOM 1986 O O . PRO B 1 63 ? 19.312 -14.649 27.539 1.00 24.47 63 PRO B O 1
ATOM 1990 N N . GLN B 1 64 ? 21.006 -15.006 26.116 1.00 24.32 64 GLN B N 1
ATOM 1991 C CA . GLN B 1 64 ? 21.863 -15.408 27.219 1.00 26.10 64 GLN B CA 1
ATOM 1992 C C . GLN B 1 64 ? 22.037 -14.273 28.222 1.00 26.11 64 GLN B C 1
ATOM 1993 O O . GLN B 1 64 ? 22.240 -14.524 29.415 1.00 28.25 64 GLN B O 1
ATOM 1999 N N . PHE B 1 65 ? 21.945 -13.021 27.776 1.00 24.99 65 PHE B N 1
ATOM 2000 C CA . PHE B 1 65 ? 22.085 -11.919 28.719 1.00 25.15 65 PHE B CA 1
ATOM 2001 C C . PHE B 1 65 ? 20.899 -11.883 29.667 1.00 26.70 65 PHE B C 1
ATOM 2002 O O . PHE B 1 65 ? 21.050 -11.604 30.867 1.00 25.85 65 PHE B O 1
ATOM 2010 N N . VAL B 1 66 ? 19.708 -12.151 29.138 1.00 23.22 66 VAL B N 1
ATOM 2011 C CA . VAL B 1 66 ? 18.523 -12.227 29.983 1.00 22.85 66 VAL B CA 1
ATOM 2012 C C . VAL B 1 66 ? 18.677 -13.365 30.984 1.00 27.16 66 VAL B C 1
ATOM 2013 O O . VAL B 1 66 ? 18.392 -13.216 32.178 1.00 24.97 66 VAL B O 1
ATOM 2017 N N . ARG B 1 67 ? 19.123 -14.526 30.508 1.00 25.11 67 ARG B N 1
ATOM 2018 C CA . ARG B 1 67 ? 19.362 -15.636 31.428 1.00 27.86 67 ARG B CA 1
ATOM 2019 C C . ARG B 1 67 ? 20.382 -15.242 32.488 1.00 29.51 67 ARG B C 1
ATOM 2020 O O . ARG B 1 67 ? 20.283 -15.669 33.643 1.00 29.73 67 ARG B O 1
ATOM 2028 N N . ASP B 1 68 ? 21.380 -14.431 32.108 1.00 29.15 68 ASP B N 1
ATOM 2029 C CA . ASP B 1 68 ? 22.389 -13.990 33.070 1.00 31.63 68 ASP B CA 1
ATOM 2030 C C . ASP B 1 68 ? 21.774 -13.092 34.132 1.00 33.30 68 ASP B C 1
ATOM 2031 O O . ASP B 1 68 ? 22.261 -13.044 35.270 1.00 36.06 68 ASP B O 1
ATOM 2036 N N . LEU B 1 69 ? 20.716 -12.370 33.783 1.00 27.84 69 LEU B N 1
ATOM 2037 C CA . LEU B 1 69 ? 20.075 -11.527 34.783 1.00 30.36 69 LEU B CA 1
ATOM 2038 C C . LEU B 1 69 ? 19.164 -12.356 35.676 1.00 30.65 69 LEU B C 1
ATOM 2039 O O . LEU B 1 69 ? 19.155 -12.170 36.901 1.00 31.14 69 LEU B O 1
ATOM 2044 N N . HIS B 1 70 ? 18.385 -13.259 35.071 1.00 30.68 70 HIS B N 1
ATOM 2045 C CA . HIS B 1 70 ? 17.576 -14.197 35.848 1.00 30.88 70 HIS B CA 1
ATOM 2046 C C . HIS B 1 70 ? 18.412 -14.978 36.847 1.00 33.03 70 HIS B C 1
ATOM 2047 O O . HIS B 1 70 ? 17.986 -15.196 37.985 1.00 34.56 70 HIS B O 1
ATOM 2054 N N . GLN B 1 71 ? 19.585 -15.452 36.431 1.00 33.98 71 GLN B N 1
ATOM 2055 C CA . GLN B 1 71 ? 20.405 -16.240 37.349 1.00 40.54 71 GLN B CA 1
ATOM 2056 C C . GLN B 1 71 ? 20.865 -15.399 38.529 1.00 34.82 71 GLN B C 1
ATOM 2057 O O . GLN B 1 71 ? 21.125 -15.938 39.612 1.00 36.78 71 GLN B O 1
ATOM 2063 N N . ARG B 1 72 ? 20.940 -14.083 38.354 1.00 34.58 72 ARG B N 1
ATOM 2064 C CA . ARG B 1 72 ? 21.279 -13.171 39.434 1.00 34.62 72 ARG B CA 1
ATOM 2065 C C . ARG B 1 72 ? 20.055 -12.720 40.231 1.00 36.63 72 ARG B C 1
ATOM 2066 O O . ARG B 1 72 ? 20.187 -11.868 41.116 1.00 36.71 72 ARG B O 1
ATOM 2074 N N . GLY B 1 73 ? 18.878 -13.282 39.947 1.00 35.93 73 GLY B N 1
ATOM 2075 C CA . GLY B 1 73 ? 17.700 -13.059 40.760 1.00 36.63 73 GLY B CA 1
ATOM 2076 C C . GLY B 1 73 ? 16.809 -11.931 40.305 1.00 34.40 73 GLY B C 1
ATOM 2077 O O . GLY B 1 73 ? 15.818 -11.628 40.985 1.00 31.39 73 GLY B O 1
ATOM 2078 N N . PHE B 1 74 ? 17.113 -11.297 39.184 1.00 32.39 74 PHE B N 1
ATOM 2079 C CA . PHE B 1 74 ? 16.316 -10.167 38.737 1.00 32.31 74 PHE B CA 1
ATOM 2080 C C . PHE B 1 74 ? 15.181 -10.618 37.824 1.00 30.02 74 PHE B C 1
ATOM 2081 O O . PHE B 1 74 ? 15.302 -11.595 37.079 1.00 29.91 74 PHE B O 1
ATOM 2089 N N . GLU B 1 75 ? 14.059 -9.911 37.917 1.00 26.03 75 GLU B N 1
ATOM 2090 C CA . GLU B 1 75 ? 13.026 -9.966 36.892 1.00 24.59 75 GLU B CA 1
ATOM 2091 C C . GLU B 1 75 ? 13.278 -8.886 35.835 1.00 25.83 75 GLU B C 1
ATOM 2092 O O . GLU B 1 75 ? 13.780 -7.784 36.126 1.00 23.38 75 GLU B O 1
ATOM 2098 N N . VAL B 1 76 ? 12.861 -9.190 34.608 1.00 22.84 76 VAL B N 1
ATOM 2099 C CA . VAL B 1 76 ? 13.318 -8.467 33.429 1.00 20.96 76 VAL B CA 1
ATOM 2100 C C . VAL B 1 76 ? 12.158 -8.041 32.541 1.00 19.74 76 VAL B C 1
ATOM 2101 O O . VAL B 1 76 ? 11.374 -8.866 32.078 1.00 19.42 76 VAL B O 1
ATOM 2105 N N . PHE B 1 77 ? 12.127 -6.750 32.201 1.00 19.20 77 PHE B N 1
ATOM 2106 C CA . PHE B 1 77 ? 11.302 -6.216 31.123 1.00 18.24 77 PHE B CA 1
ATOM 2107 C C . PHE B 1 77 ? 12.082 -6.318 29.812 1.00 17.80 77 PHE B C 1
ATOM 2108 O O . PHE B 1 77 ? 13.081 -5.617 29.619 1.00 17.60 77 PHE B O 1
ATOM 2116 N N . LEU B 1 78 ? 11.637 -7.194 28.905 1.00 16.88 78 LEU B N 1
ATOM 2117 C CA . LEU B 1 78 ? 12.270 -7.334 27.584 1.00 16.54 78 LEU B CA 1
ATOM 2118 C C . LEU B 1 78 ? 11.625 -6.319 26.647 1.00 16.33 78 LEU B C 1
ATOM 2119 O O . LEU B 1 78 ? 10.490 -6.497 26.194 1.00 19.65 78 LEU B O 1
ATOM 2124 N N . ASP B 1 79 ? 12.326 -5.215 26.414 1.00 17.14 79 ASP B N 1
ATOM 2125 C CA . ASP B 1 79 ? 11.803 -4.035 25.711 1.00 18.09 79 ASP B CA 1
ATOM 2126 C C . ASP B 1 79 ? 12.322 -4.034 24.268 1.00 20.30 79 ASP B C 1
ATOM 2127 O O . ASP B 1 79 ? 13.222 -3.289 23.897 1.00 19.65 79 ASP B O 1
ATOM 2132 N N . LEU B 1 80 ? 11.776 -4.937 23.445 1.00 15.23 80 LEU B N 1
ATOM 2133 C CA . LEU B 1 80 ? 12.155 -4.997 22.036 1.00 16.62 80 LEU B CA 1
ATOM 2134 C C . LEU B 1 80 ? 11.117 -4.393 21.109 1.00 16.00 80 LEU B C 1
ATOM 2135 O O . LEU B 1 80 ? 11.413 -4.189 19.935 1.00 19.26 80 LEU B O 1
ATOM 2140 N N . LYS B 1 81 ? 9.916 -4.085 21.601 1.00 15.12 81 LYS B N 1
ATOM 2141 C CA . LYS B 1 81 ? 8.923 -3.355 20.805 1.00 13.23 81 LYS B CA 1
ATOM 2142 C C . LYS B 1 81 ? 8.607 -4.116 19.513 1.00 15.02 81 LYS B C 1
ATOM 2143 O O . LYS B 1 81 ? 8.665 -3.582 18.413 1.00 14.27 81 LYS B O 1
ATOM 2149 N N . PHE B 1 82 ? 8.248 -5.385 19.652 1.00 14.54 82 PHE B N 1
ATOM 2150 C CA . PHE B 1 82 ? 7.960 -6.198 18.474 1.00 14.38 82 PHE B CA 1
ATOM 2151 C C . PHE B 1 82 ? 6.886 -5.561 17.596 1.00 13.14 82 PHE B C 1
ATOM 2152 O O . PHE B 1 82 ? 5.828 -5.128 18.075 1.00 14.18 82 PHE B O 1
ATOM 2160 N N . HIS B 1 83 ? 7.132 -5.542 16.295 1.00 14.41 83 HIS B N 1
ATOM 2161 C CA . HIS B 1 83 ? 6.192 -4.947 15.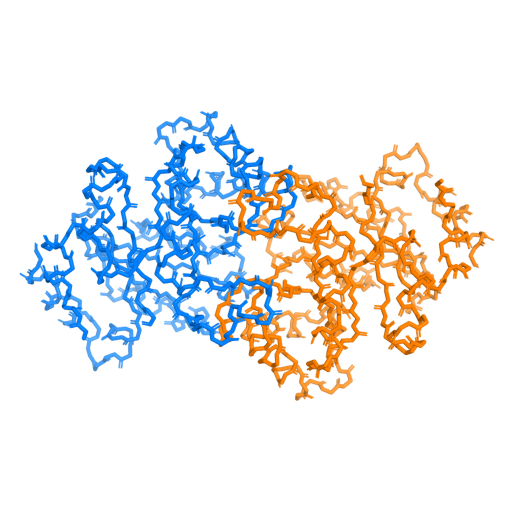342 1.00 14.94 83 HIS B CA 1
ATOM 2162 C C . HIS B 1 83 ? 6.314 -5.776 14.064 1.00 15.27 83 HIS B C 1
ATOM 2163 O O . HIS B 1 83 ? 7.262 -5.601 13.287 1.00 12.86 83 HIS B O 1
ATOM 2170 N N . ASP B 1 84 ? 5.399 -6.717 13.888 1.00 17.13 84 ASP B N 1
ATOM 2171 C CA . ASP B 1 84 ? 5.512 -7.633 12.766 1.00 16.54 84 ASP B CA 1
ATOM 2172 C C . ASP B 1 84 ? 4.123 -8.127 12.406 1.00 17.17 84 ASP B C 1
ATOM 2173 O O . ASP B 1 84 ? 3.105 -7.715 12.982 1.00 16.02 84 ASP B O 1
ATOM 2178 N N . ILE B 1 85 ? 4.081 -9.043 11.449 1.00 17.17 85 ILE B N 1
ATOM 2179 C CA . ILE B 1 85 ? 2.828 -9.693 11.106 1.00 20.54 85 ILE B CA 1
ATOM 2180 C C . ILE B 1 85 ? 2.325 -10.509 12.300 1.00 18.13 85 ILE B C 1
ATOM 2181 O O . ILE B 1 85 ? 3.110 -10.902 13.176 1.00 17.60 85 ILE B O 1
ATOM 2186 N N . PRO B 1 86 ? 1.026 -10.751 12.405 1.00 17.56 86 PRO B N 1
ATOM 2187 C CA . PRO B 1 86 ? 0.500 -11.391 13.625 1.00 18.69 86 PRO B CA 1
ATOM 2188 C C . PRO B 1 86 ? 1.177 -12.716 14.005 1.00 19.33 86 PRO B C 1
ATOM 2189 O O . PRO B 1 86 ? 1.553 -12.894 15.176 1.00 18.28 86 PRO B O 1
ATOM 2193 N N . ASN B 1 87 ? 1.372 -13.630 13.055 1.00 20.96 87 ASN B N 1
ATOM 2194 C CA . ASN B 1 87 ? 1.958 -14.920 13.410 1.00 24.20 87 ASN B CA 1
ATOM 2195 C C . ASN B 1 87 ? 3.367 -14.758 13.957 1.00 21.30 87 ASN B C 1
ATOM 2196 O O . ASN B 1 87 ? 3.736 -15.394 14.957 1.00 22.29 87 ASN B O 1
ATOM 2201 N N . THR B 1 88 ? 4.175 -13.926 13.300 1.00 16.86 88 THR B N 1
ATOM 2202 C CA . THR B 1 88 ? 5.550 -13.740 13.725 1.00 16.94 88 THR B CA 1
ATOM 2203 C C . THR B 1 88 ? 5.607 -13.056 15.082 1.00 15.90 88 THR B C 1
ATOM 2204 O O . THR B 1 88 ? 6.439 -13.407 15.924 1.00 17.09 88 THR B O 1
ATOM 2208 N N . THR B 1 89 ? 4.755 -12.057 15.302 1.00 18.37 89 THR B N 1
ATOM 2209 C CA . THR B 1 89 ? 4.732 -11.408 16.610 1.00 15.70 89 THR B CA 1
ATOM 2210 C C . THR B 1 89 ? 4.306 -12.394 17.676 1.00 16.96 89 THR B C 1
ATOM 2211 O O . THR B 1 89 ? 4.892 -12.420 18.764 1.00 17.05 89 THR B O 1
ATOM 2215 N N . ALA B 1 90 ? 3.326 -13.253 17.357 1.00 16.76 90 ALA B N 1
ATOM 2216 C CA . ALA B 1 90 ? 2.886 -14.291 18.281 1.00 19.71 90 ALA B CA 1
ATOM 2217 C C . ALA B 1 90 ? 4.048 -15.187 18.674 1.00 19.36 90 ALA B C 1
ATOM 2218 O O . ALA B 1 90 ? 4.268 -15.448 19.867 1.00 20.97 90 ALA B O 1
ATOM 2220 N N . ARG B 1 91 ? 4.809 -15.654 17.669 1.00 18.29 91 ARG B N 1
ATOM 2221 C CA . ARG B 1 91 ? 5.940 -16.546 17.921 1.00 20.63 91 ARG B CA 1
ATOM 2222 C C . ARG B 1 91 ? 7.031 -15.861 18.733 1.00 19.72 91 ARG B C 1
ATOM 2223 O O . ARG B 1 91 ? 7.630 -16.485 19.618 1.00 19.37 91 ARG B O 1
ATOM 2231 N N . ALA B 1 92 ? 7.299 -14.573 18.442 1.00 17.99 92 ALA B N 1
ATOM 2232 C CA . ALA B 1 92 ? 8.271 -13.777 19.195 1.00 18.62 92 ALA B CA 1
ATOM 2233 C C . ALA B 1 92 ? 7.875 -13.589 20.657 1.00 17.15 92 ALA B C 1
ATOM 2234 O O . ALA B 1 92 ? 8.714 -13.717 21.564 1.00 15.68 92 ALA B O 1
ATOM 2236 N N . VAL B 1 93 ? 6.613 -13.253 20.922 1.00 17.06 93 VAL B N 1
ATOM 2237 C CA . VAL B 1 93 ? 6.170 -13.114 22.309 1.00 20.08 93 VAL B CA 1
ATOM 2238 C C . VAL B 1 93 ? 6.231 -14.454 23.029 1.00 17.24 93 VAL B C 1
ATOM 2239 O O . VAL B 1 93 ? 6.608 -14.526 24.203 1.00 19.28 93 VAL B O 1
ATOM 2243 N N . ALA B 1 94 ? 5.874 -15.546 22.345 1.00 20.06 94 ALA B N 1
ATOM 2244 C CA . ALA B 1 94 ? 5.976 -16.844 22.994 1.00 21.00 94 ALA B CA 1
ATOM 2245 C C . ALA B 1 94 ? 7.418 -17.182 23.338 1.00 24.77 94 ALA B C 1
ATOM 2246 O O . ALA B 1 94 ? 7.693 -17.777 24.402 1.00 22.50 94 ALA B O 1
ATOM 2248 N N . ALA B 1 95 ? 8.344 -16.827 22.442 1.00 19.76 95 ALA B N 1
ATOM 2249 C CA . ALA B 1 95 ? 9.761 -17.016 22.712 1.00 18.52 95 ALA B CA 1
ATOM 2250 C C . ALA B 1 95 ? 10.195 -16.251 23.957 1.00 21.08 95 ALA B C 1
ATOM 2251 O O . ALA B 1 95 ? 10.963 -16.770 24.767 1.00 21.07 95 ALA B O 1
ATOM 2253 N N . ALA B 1 96 ? 9.766 -14.983 24.100 1.00 17.54 96 ALA B N 1
ATOM 2254 C CA . ALA B 1 96 ? 10.067 -14.241 25.321 1.00 17.58 96 ALA B CA 1
ATOM 2255 C C . ALA B 1 96 ? 9.461 -14.909 26.553 1.00 20.44 96 ALA B C 1
ATOM 2256 O O . ALA B 1 96 ? 10.089 -14.956 27.620 1.00 20.50 96 ALA B O 1
ATOM 2258 N N . ALA B 1 97 ? 8.254 -15.467 26.419 1.00 19.14 97 ALA B N 1
ATOM 2259 C CA . ALA B 1 97 ? 7.632 -16.205 27.522 1.00 22.00 97 ALA B CA 1
ATOM 2260 C C . ALA B 1 97 ? 8.432 -17.455 27.900 1.00 21.60 97 ALA B C 1
ATOM 2261 O O . ALA B 1 97 ? 8.586 -17.772 29.085 1.00 22.79 97 ALA B O 1
ATOM 2263 N N . GLU B 1 98 ? 8.962 -18.161 26.901 1.00 23.77 98 GLU B N 1
ATOM 2264 C CA . GLU B 1 98 ? 9.824 -19.315 27.166 1.00 29.66 98 GLU B CA 1
ATOM 2265 C C . GLU B 1 98 ? 11.130 -18.897 27.817 1.00 27.57 98 GLU B C 1
ATOM 2266 O O . GLU B 1 98 ? 11.701 -19.647 28.616 1.00 25.72 98 GLU B O 1
ATOM 2272 N N . LEU B 1 99 ? 11.623 -17.711 27.481 1.00 23.87 99 LEU B N 1
ATOM 2273 C CA . LEU B 1 99 ? 12.802 -17.196 28.149 1.00 22.72 99 LEU B CA 1
ATOM 2274 C C . LEU B 1 99 ? 12.527 -16.814 29.599 1.00 25.54 99 LEU B C 1
ATOM 2275 O O . LEU B 1 99 ? 13.486 -16.705 30.372 1.00 30.06 99 LEU B O 1
ATOM 2280 N N . GLY B 1 100 ? 11.260 -16.631 29.997 1.00 22.47 100 GLY B N 1
ATOM 2281 C CA . GLY B 1 100 ? 10.928 -16.452 31.385 1.00 23.32 100 GLY B CA 1
ATOM 2282 C C . GLY B 1 100 ? 10.828 -14.999 31.804 1.00 22.44 100 GLY B C 1
ATOM 2283 O O . GLY B 1 100 ? 10.947 -14.710 32.996 1.00 23.23 100 GLY B O 1
ATOM 2284 N N . VAL B 1 101 ? 10.658 -14.080 30.857 1.00 21.00 101 VAL B N 1
ATOM 2285 C CA . VAL B 1 101 ? 10.677 -12.671 31.212 1.00 20.36 101 VAL B CA 1
ATOM 2286 C C . VAL B 1 101 ? 9.378 -12.278 31.899 1.00 20.94 101 VAL B C 1
ATOM 2287 O O . VAL B 1 101 ? 8.349 -12.955 31.804 1.00 21.53 101 VAL B O 1
ATOM 2291 N N . TRP B 1 102 ? 9.452 -11.156 32.610 1.00 20.52 102 TRP B N 1
ATOM 2292 C CA . TRP B 1 102 ? 8.381 -10.658 33.454 1.00 20.97 102 TRP B CA 1
ATOM 2293 C C . TRP B 1 102 ? 7.420 -9.764 32.698 1.00 20.02 102 TRP B C 1
ATOM 2294 O O . TRP B 1 102 ? 6.225 -9.737 33.033 1.00 20.47 102 TRP B O 1
ATOM 2305 N N . MET B 1 103 ? 7.948 -9.018 31.723 1.00 18.93 103 MET B N 1
ATOM 2306 C CA . MET B 1 103 ? 7.197 -8.117 30.855 1.00 19.66 103 MET B CA 1
ATOM 2307 C C . MET B 1 103 ? 7.827 -8.071 29.458 1.00 17.07 103 MET B C 1
ATOM 2308 O O . MET B 1 103 ? 9.055 -8.151 29.297 1.00 17.00 103 MET B O 1
ATOM 2313 N N . VAL B 1 104 ? 6.989 -7.963 28.426 1.00 16.49 104 VAL B N 1
ATOM 2314 C CA . VAL B 1 104 ? 7.434 -7.869 27.037 1.00 16.03 104 VAL B CA 1
ATOM 2315 C C . VAL B 1 104 ? 6.487 -6.898 26.338 1.00 21.51 104 VAL B C 1
ATOM 2316 O O . VAL B 1 104 ? 5.319 -6.791 26.719 1.00 15.66 104 VAL B O 1
ATOM 2320 N N . ASN B 1 105 ? 6.985 -6.137 25.362 1.00 18.19 105 ASN B N 1
ATOM 2321 C CA . ASN B 1 105 ? 6.118 -5.218 24.636 1.00 15.25 105 ASN B CA 1
ATOM 2322 C C . ASN B 1 105 ? 6.087 -5.401 23.124 1.00 17.53 105 ASN B C 1
ATOM 2323 O O . ASN B 1 105 ? 6.972 -6.007 22.494 1.00 17.11 105 ASN B O 1
ATOM 2328 N N . VAL B 1 106 ? 5.031 -4.809 22.553 1.00 15.18 106 VAL B N 1
ATOM 2329 C CA . VAL B 1 106 ? 4.737 -4.791 21.127 1.00 13.69 106 VAL B CA 1
ATOM 2330 C C . VAL B 1 106 ? 4.281 -3.380 20.787 1.00 18.10 106 VAL B C 1
ATOM 2331 O O . VAL B 1 106 ? 3.879 -2.606 21.662 1.00 15.90 106 VAL B O 1
ATOM 2335 N N . HIS B 1 107 ? 4.327 -3.073 19.497 1.00 17.03 107 HIS B N 1
ATOM 2336 C CA . HIS B 1 107 ? 3.781 -1.824 18.974 1.00 16.80 107 HIS B CA 1
ATOM 2337 C C . HIS B 1 107 ? 2.295 -1.970 18.705 1.00 17.05 107 HIS B C 1
ATOM 2338 O O . HIS B 1 107 ? 1.880 -2.866 17.961 1.00 16.93 107 HIS B O 1
ATOM 2345 N N . ALA B 1 108 ? 1.495 -1.068 19.288 1.00 16.20 108 ALA B N 1
ATOM 2346 C CA . ALA B 1 108 ? 0.095 -1.025 18.922 1.00 16.38 108 ALA B CA 1
ATOM 2347 C C . ALA B 1 108 ? -0.082 -0.672 17.462 1.00 18.00 108 ALA B C 1
ATOM 2348 O O . ALA B 1 108 ? -1.123 -1.005 16.890 1.00 18.67 108 ALA B O 1
ATOM 2350 N N . SER B 1 109 ? 0.906 0.004 16.847 1.00 17.01 109 SER B N 1
ATOM 2351 C CA . SER B 1 109 ? 0.851 0.303 15.425 1.00 17.83 109 SER B CA 1
ATOM 2352 C C . SER B 1 109 ? 0.869 -0.947 14.543 1.00 15.87 109 SER B C 1
ATOM 2353 O O . SER B 1 109 ? 0.566 -0.846 13.353 1.00 19.70 109 SER B O 1
ATOM 2356 N N . GLY B 1 110 ? 1.191 -2.107 15.099 1.00 17.04 110 GLY B N 1
ATOM 2357 C CA . GLY B 1 110 ? 1.037 -3.366 14.399 1.00 19.98 110 GLY B CA 1
ATOM 2358 C C . GLY B 1 110 ? -0.409 -3.769 14.189 1.00 19.32 110 GLY B C 1
ATOM 2359 O O . GLY B 1 110 ? -0.678 -4.613 13.328 1.00 18.14 110 GLY B O 1
ATOM 2360 N N . GLY B 1 111 ? -1.338 -3.147 14.905 1.00 17.63 111 GLY B N 1
ATOM 2361 C CA . GLY B 1 111 ? -2.755 -3.330 14.670 1.00 17.94 111 GLY B CA 1
ATOM 2362 C C . GLY B 1 111 ? -3.396 -4.355 15.593 1.00 20.17 111 GLY B C 1
ATOM 2363 O O . GLY B 1 111 ? -2.740 -5.082 16.348 1.00 19.24 111 GLY B O 1
ATOM 2364 N N . ALA B 1 112 ? -4.730 -4.353 15.536 1.00 20.76 112 ALA B N 1
ATOM 2365 C CA . ALA B 1 112 ? -5.535 -5.141 16.445 1.00 21.70 112 ALA B CA 1
ATOM 2366 C C . ALA B 1 112 ? -5.254 -6.622 16.284 1.00 20.13 112 ALA B C 1
ATOM 2367 O O . ALA B 1 112 ? -5.089 -7.336 17.280 1.00 22.22 112 ALA B O 1
ATOM 2369 N N . ARG B 1 113 ? -5.218 -7.123 15.039 1.00 20.04 113 ARG B N 1
ATOM 2370 C CA . ARG B 1 113 ? -5.017 -8.564 14.866 1.00 22.79 113 ARG B CA 1
ATOM 2371 C C . ARG B 1 113 ? -3.651 -8.998 15.371 1.00 20.47 113 ARG B C 1
ATOM 2372 O O . ARG B 1 113 ? -3.516 -10.082 15.944 1.00 21.04 113 ARG B O 1
ATOM 2380 N N . MET B 1 114 ? -2.621 -8.184 15.166 1.00 18.89 114 MET B N 1
ATOM 2381 C CA . MET B 1 114 ? -1.315 -8.531 15.708 1.00 17.96 114 MET B CA 1
ATOM 2382 C C . MET B 1 114 ? -1.345 -8.512 17.232 1.00 18.09 114 MET B C 1
ATOM 2383 O O . MET B 1 114 ? -0.797 -9.409 17.884 1.00 19.69 114 MET B O 1
ATOM 2388 N N . MET B 1 115 ? -1.998 -7.514 17.832 1.00 20.79 115 MET B N 1
ATOM 2389 C CA . MET B 1 115 ? -2.053 -7.488 19.290 1.00 18.66 115 MET B CA 1
ATOM 2390 C C . MET B 1 115 ? -2.822 -8.686 19.818 1.00 19.35 115 MET B C 1
ATOM 2391 O O . MET B 1 115 ? -2.394 -9.324 20.788 1.00 19.37 115 MET B O 1
ATOM 2396 N N . THR B 1 116 ? -3.951 -9.003 19.179 1.00 20.25 116 THR B N 1
ATOM 2397 C CA . THR B 1 116 ? -4.742 -10.168 19.574 1.00 20.68 116 THR B CA 1
ATOM 2398 C C . THR B 1 116 ? -3.941 -11.455 19.440 1.00 20.41 116 THR B C 1
ATOM 2399 O O . THR B 1 116 ? -4.003 -12.309 20.333 1.00 24.07 116 THR B O 1
ATOM 2403 N N . ALA B 1 117 ? -3.131 -11.578 18.376 1.00 22.42 117 ALA B N 1
ATOM 2404 C CA . ALA B 1 117 ? -2.318 -12.781 18.181 1.00 19.53 117 ALA B CA 1
ATOM 2405 C C . ALA B 1 117 ? -1.269 -12.924 19.275 1.00 21.70 117 ALA B C 1
ATOM 2406 O O . ALA B 1 117 ? -1.034 -14.028 19.774 1.00 20.16 117 ALA B O 1
ATOM 2408 N N . ALA B 1 118 ? -0.653 -11.821 19.682 1.00 18.74 118 ALA B N 1
ATOM 2409 C CA . ALA B 1 118 ? 0.318 -11.864 20.771 1.00 18.60 118 ALA B CA 1
ATOM 2410 C C . ALA B 1 118 ? -0.339 -12.264 22.086 1.00 19.39 118 ALA B C 1
ATOM 2411 O O . ALA B 1 118 ? 0.190 -13.102 22.830 1.00 20.57 118 ALA B O 1
ATOM 2413 N N . ARG B 1 119 ? -1.499 -11.685 22.391 1.00 19.90 119 ARG B N 1
ATOM 2414 C CA . ARG B 1 119 ? -2.187 -12.006 23.639 1.00 20.85 119 ARG B CA 1
ATOM 2415 C C . ARG B 1 119 ? -2.541 -13.482 23.666 1.00 21.59 119 ARG B C 1
ATOM 2416 O O . ARG B 1 119 ? -2.287 -14.179 24.651 1.00 23.66 119 ARG B O 1
ATOM 2424 N N . GLU B 1 120 ? -3.098 -13.973 22.561 1.00 21.69 120 GLU B N 1
ATOM 2425 C CA . GLU B 1 120 ? -3.480 -15.377 22.459 1.00 22.53 120 GLU B CA 1
ATOM 2426 C C . GLU B 1 120 ? -2.291 -16.310 22.538 1.00 22.26 120 GLU B C 1
ATOM 2427 O O . GLU B 1 120 ? -2.425 -17.443 23.032 1.00 24.52 120 GLU B O 1
ATOM 2433 N N . ALA B 1 121 ? -1.133 -15.900 22.025 1.00 21.20 121 ALA B N 1
ATOM 2434 C CA . ALA B 1 121 ? 0.054 -16.736 22.164 1.00 21.07 121 ALA B CA 1
ATOM 2435 C C . ALA B 1 121 ? 0.510 -16.861 23.606 1.00 23.44 121 ALA B C 1
ATOM 2436 O O . ALA B 1 121 ? 1.163 -17.846 23.965 1.00 22.55 121 ALA B O 1
ATOM 2438 N N . LEU B 1 122 ? 0.171 -15.899 24.454 1.00 21.54 122 LEU B N 1
ATOM 2439 C CA . LEU B 1 122 ? 0.604 -15.937 25.842 1.00 22.03 122 LEU B CA 1
ATOM 2440 C C . LEU B 1 122 ? -0.385 -16.623 26.776 1.00 23.39 122 LEU B C 1
ATOM 2441 O O . LEU B 1 122 ? 0.014 -17.015 27.871 1.00 24.05 122 LEU B O 1
ATOM 2446 N N . LEU B 1 123 ? -1.650 -16.776 26.392 1.00 23.98 123 LEU B N 1
ATOM 2447 C CA . LEU B 1 123 ? -2.627 -17.337 27.319 1.00 25.48 123 LEU B CA 1
ATOM 2448 C C . LEU B 1 123 ? -2.273 -18.750 27.770 1.00 26.45 123 LEU B C 1
ATOM 2449 O O . LEU B 1 123 ? -2.471 -19.049 28.955 1.00 27.58 123 LEU B O 1
ATOM 2454 N N . PRO B 1 124 ? -1.751 -19.634 26.916 1.00 26.20 124 PRO B N 1
ATOM 2455 C CA . PRO B 1 124 ? -1.337 -20.968 27.414 1.00 27.26 124 PRO B CA 1
ATOM 2456 C C . PRO B 1 124 ? -0.286 -20.904 28.516 1.00 27.30 124 PRO B C 1
ATOM 2457 O O . PRO B 1 124 ? -0.180 -21.813 29.335 1.00 28.55 124 PRO B O 1
ATOM 2461 N N . PHE B 1 125 ? 0.498 -19.838 28.590 1.00 26.12 125 PHE B N 1
ATOM 2462 C CA . PHE B 1 125 ? 1.521 -19.762 29.626 1.00 26.27 125 PHE B CA 1
ATOM 2463 C C . PHE B 1 125 ? 0.922 -19.502 31.008 1.00 27.36 125 PHE B C 1
ATOM 2464 O O . PHE B 1 125 ? 1.609 -19.690 32.019 1.00 27.95 125 PHE B O 1
ATOM 2472 N N . GLY B 1 126 ? -0.354 -19.167 31.084 1.00 27.86 126 GLY B N 1
ATOM 2473 C CA . GLY B 1 126 ? -0.993 -19.017 32.371 1.00 29.15 126 GLY B CA 1
ATOM 2474 C C . GLY B 1 126 ? -0.233 -18.090 33.284 1.00 29.12 126 GLY B C 1
ATOM 2475 O O . GLY B 1 126 ? 0.050 -16.952 32.899 1.00 27.55 126 GLY B O 1
ATOM 2476 N N . LYS B 1 127 ? 0.149 -18.576 34.463 1.00 29.93 127 LYS B N 1
ATOM 2477 C CA . LYS B 1 127 ? 0.783 -17.737 35.465 1.00 30.03 127 LYS B CA 1
ATOM 2478 C C . LYS B 1 127 ? 2.242 -17.444 35.151 1.00 30.67 127 LYS B C 1
ATOM 2479 O O . LYS B 1 127 ? 2.811 -16.544 35.768 1.00 36.52 127 LYS B O 1
ATOM 2481 N N . GLU B 1 128 ? 2.859 -18.175 34.223 1.00 30.83 128 GLU B N 1
ATOM 2482 C CA . GLU B 1 128 ? 4.199 -17.826 33.751 1.00 37.60 128 GLU B CA 1
ATOM 2483 C C . GLU B 1 128 ? 4.194 -16.756 32.663 1.00 32.36 128 GLU B C 1
ATOM 2484 O O . GLU B 1 128 ? 5.268 -16.357 32.196 1.00 29.41 128 GLU B O 1
ATOM 2490 N N . ALA B 1 129 ? 3.035 -16.324 32.212 1.00 25.27 129 ALA B N 1
ATOM 2491 C CA . ALA B 1 129 ? 2.995 -15.434 31.076 1.00 26.38 129 ALA B CA 1
ATOM 2492 C C . ALA B 1 129 ? 3.581 -14.088 31.492 1.00 23.42 129 ALA B C 1
ATOM 2493 O O . ALA B 1 129 ? 3.289 -13.607 32.587 1.00 25.18 129 ALA B O 1
ATOM 2495 N N . PRO B 1 130 ? 4.443 -13.484 30.677 1.00 22.37 130 PRO B N 1
ATOM 2496 C CA . PRO B 1 130 ? 4.838 -12.104 30.976 1.00 21.95 130 PRO B CA 1
ATOM 2497 C C . PRO B 1 130 ? 3.649 -11.169 30.837 1.00 23.13 130 PRO B C 1
ATOM 2498 O O . PRO B 1 130 ? 2.696 -11.433 30.096 1.00 21.75 130 PRO B O 1
ATOM 2502 N N . LEU B 1 131 ? 3.758 -10.022 31.515 1.00 21.94 131 LEU B N 1
ATOM 2503 C CA . LEU B 1 131 ? 2.885 -8.907 31.205 1.00 23.78 131 LEU B CA 1
ATOM 2504 C C . LEU B 1 131 ? 3.132 -8.455 29.772 1.00 20.71 131 LEU B C 1
ATOM 2505 O O . LEU B 1 131 ? 4.280 -8.344 29.331 1.00 20.17 131 LEU B O 1
ATOM 2510 N N . LEU B 1 132 ? 2.046 -8.250 29.036 1.00 20.60 132 LEU B N 1
ATOM 2511 C CA . LEU B 1 132 ? 2.080 -7.816 27.646 1.00 19.80 132 LEU B CA 1
ATOM 2512 C C . LEU B 1 132 ? 1.614 -6.369 27.557 1.00 19.79 132 LEU B C 1
ATOM 2513 O O . LEU B 1 132 ? 0.446 -6.071 27.813 1.00 20.33 132 LEU B O 1
ATOM 2518 N N . ILE B 1 133 ? 2.525 -5.498 27.145 1.00 19.30 133 ILE B N 1
ATOM 2519 C CA . ILE B 1 133 ? 2.327 -4.055 27.160 1.00 19.41 133 ILE B CA 1
ATOM 2520 C C . ILE B 1 133 ? 2.532 -3.537 25.745 1.00 18.84 133 ILE B C 1
ATOM 2521 O O . ILE B 1 133 ? 3.453 -3.965 25.044 1.00 18.34 133 ILE B O 1
ATOM 2526 N N . ALA B 1 134 ? 1.742 -2.538 25.353 1.00 19.04 134 ALA B N 1
ATOM 2527 C CA . ALA B 1 134 ? 1.918 -1.983 24.015 1.00 18.67 134 ALA B CA 1
ATOM 2528 C C . ALA B 1 134 ? 2.536 -0.601 24.087 1.00 18.87 134 ALA B C 1
ATOM 2529 O O . ALA B 1 134 ? 2.181 0.205 24.948 1.00 19.43 134 ALA B O 1
ATOM 2531 N N . VAL B 1 135 ? 3.480 -0.354 23.174 1.00 18.54 135 VAL B N 1
ATOM 2532 C CA . VAL B 1 135 ? 3.890 1.013 22.866 1.00 19.18 135 VAL B CA 1
ATOM 2533 C C . VAL B 1 135 ? 2.806 1.650 22.015 1.00 19.33 135 VAL B C 1
ATOM 2534 O O . VAL B 1 135 ? 2.315 1.040 21.057 1.00 20.05 135 VAL B O 1
ATOM 2538 N N . THR B 1 136 ? 2.472 2.906 22.320 1.00 23.12 136 THR B N 1
ATOM 2539 C CA . THR B 1 136 ? 1.501 3.622 21.511 1.00 20.20 136 THR B CA 1
ATOM 2540 C C . THR B 1 136 ? 2.251 4.569 20.587 1.00 20.45 136 THR B C 1
ATOM 2541 O O . THR B 1 136 ? 2.652 4.176 19.482 1.00 21.95 136 THR B O 1
ATOM 2545 N N . VAL B 1 137 ? 2.464 5.814 21.027 1.00 22.19 137 VAL B N 1
ATOM 2546 C CA . VAL B 1 137 ? 3.353 6.744 20.343 1.00 24.44 137 VAL B CA 1
ATOM 2547 C C . VAL B 1 137 ? 4.679 6.775 21.091 1.00 25.13 137 VAL B C 1
ATOM 2548 O O . VAL B 1 137 ? 4.704 6.908 22.318 1.00 28.31 137 VAL B O 1
ATOM 2552 N N . LEU B 1 138 ? 5.782 6.643 20.366 1.00 24.44 138 LEU B N 1
ATOM 2553 C CA . LEU B 1 138 ? 7.083 6.786 20.998 1.00 22.13 138 LEU B CA 1
ATOM 2554 C C . LEU B 1 138 ? 7.314 8.230 21.464 1.00 22.92 138 LEU B C 1
ATOM 2555 O O . LEU B 1 138 ? 6.830 9.195 20.868 1.00 23.60 138 LEU B O 1
ATOM 2560 N N . THR B 1 139 ? 8.105 8.371 22.533 1.00 27.87 139 THR B N 1
ATOM 2561 C CA . THR B 1 139 ? 8.388 9.690 23.092 1.00 24.40 139 THR B CA 1
ATOM 2562 C C . THR B 1 139 ? 9.018 10.640 22.088 1.00 27.98 139 THR B C 1
ATOM 2563 O O . THR B 1 139 ? 8.837 11.858 22.184 1.00 29.06 139 THR B O 1
ATOM 2567 N N . SER B 1 140 ? 9.807 10.124 21.161 1.00 25.09 140 SER B N 1
ATOM 2568 C CA . SER B 1 140 ? 10.491 10.968 20.185 1.00 31.24 140 SER B CA 1
ATOM 2569 C C . SER B 1 140 ? 9.581 11.532 19.103 1.00 33.84 140 SER B C 1
ATOM 2570 O O . SER B 1 140 ? 10.047 12.352 18.302 1.00 37.10 140 SER B O 1
ATOM 2573 N N . MET B 1 141 ? 8.318 11.124 19.045 1.00 32.69 141 MET B N 1
ATOM 2574 C CA . MET B 1 141 ? 7.432 11.518 17.954 1.00 34.73 141 MET B CA 1
ATOM 2575 C C . MET B 1 141 ? 6.673 12.803 18.286 1.00 31.28 141 MET B C 1
ATOM 2576 O O . MET B 1 141 ? 5.844 12.840 19.207 1.00 34.13 141 MET B O 1
ATOM 2581 N N . GLU B 1 142 ? 6.937 13.856 17.517 1.00 33.81 142 GLU B N 1
ATOM 2582 C CA . GLU B 1 142 ? 6.177 15.090 17.611 1.00 35.65 142 GLU B CA 1
ATOM 2583 C C . GLU B 1 142 ? 5.211 15.153 16.423 1.00 37.51 142 GLU B C 1
ATOM 2584 O O . GLU B 1 142 ? 5.206 14.284 15.547 1.00 32.46 142 GLU B O 1
ATOM 2590 N N . ALA B 1 143 ? 4.364 16.186 16.397 1.00 37.62 143 ALA B N 1
ATOM 2591 C CA . ALA B 1 143 ? 3.343 16.253 15.355 1.00 34.87 143 ALA B CA 1
ATOM 2592 C C . ALA B 1 143 ? 3.952 16.195 13.953 1.00 34.51 143 ALA B C 1
ATOM 2593 O O . ALA B 1 143 ? 3.367 15.587 13.047 1.00 32.72 143 ALA B O 1
ATOM 2595 N N . SER B 1 144 ? 5.117 16.825 13.748 1.00 34.48 144 SER B N 1
ATOM 2596 C CA . SER B 1 144 ? 5.705 16.860 12.409 1.00 33.00 144 SER B CA 1
ATOM 2597 C C . SER B 1 144 ? 6.211 15.489 11.985 1.00 35.91 144 SER B C 1
ATOM 2598 O O . SER B 1 144 ? 6.172 15.161 10.796 1.00 35.02 144 SER B O 1
ATOM 2601 N N . ASP B 1 145 ? 6.691 14.686 12.936 1.00 31.64 145 ASP B N 1
ATOM 2602 C CA . ASP B 1 145 ? 7.085 13.319 12.616 1.00 35.55 145 ASP B CA 1
ATOM 2603 C C . ASP B 1 145 ? 5.870 12.502 12.207 1.00 28.03 145 ASP B C 1
ATOM 2604 O O . ASP B 1 145 ? 5.927 11.718 11.249 1.00 31.97 145 ASP B O 1
ATOM 2609 N N . LEU B 1 146 ? 4.762 12.679 12.931 1.00 29.35 146 LEU B N 1
ATOM 2610 C CA . LEU B 1 146 ? 3.532 11.951 12.657 1.00 27.63 146 LEU B CA 1
ATOM 2611 C C . LEU B 1 146 ? 2.916 12.358 11.323 1.00 27.94 146 LEU B C 1
ATOM 2612 O O . LEU B 1 146 ? 2.412 11.505 10.591 1.00 29.85 146 LEU B O 1
ATOM 2617 N N . GLN B 1 147 ? 2.915 13.647 10.996 1.00 30.28 147 GLN B N 1
ATOM 2618 C CA . GLN B 1 147 ? 2.287 14.073 9.745 1.00 30.45 147 GLN B CA 1
ATOM 2619 C C . GLN B 1 147 ? 2.983 13.493 8.515 1.00 31.64 147 GLN B C 1
ATOM 2620 O O . GLN B 1 147 ? 2.326 13.238 7.494 1.00 32.11 147 GLN B O 1
ATOM 2626 N N . ASP B 1 148 ? 4.306 13.315 8.566 1.00 30.26 148 ASP B N 1
ATOM 2627 C CA . ASP B 1 148 ? 4.988 12.600 7.488 1.00 30.11 148 ASP B CA 1
ATOM 2628 C C . ASP B 1 148 ? 4.342 11.245 7.210 1.00 29.13 148 ASP B C 1
ATOM 2629 O O . ASP B 1 148 ? 4.442 10.726 6.088 1.00 32.59 148 ASP B O 1
ATOM 2634 N N . LEU B 1 149 ? 3.739 10.636 8.225 1.00 27.54 149 LEU B N 1
ATOM 2635 C CA . LEU B 1 149 ? 3.194 9.287 8.134 1.00 27.29 149 LEU B CA 1
ATOM 2636 C C . LEU B 1 149 ? 1.696 9.270 7.883 1.00 30.85 149 LEU B C 1
ATOM 2637 O O . LEU B 1 149 ? 1.095 8.186 7.865 1.00 29.44 149 LEU B O 1
ATOM 2642 N N . GLY B 1 150 ? 1.086 10.434 7.713 1.00 32.79 150 GLY B N 1
ATOM 2643 C CA . GLY B 1 150 ? -0.339 10.553 7.517 1.00 36.49 150 GLY B CA 1
ATOM 2644 C C . GLY B 1 150 ? -1.148 10.722 8.784 1.00 35.50 150 GLY B C 1
ATOM 2645 O O . GLY B 1 150 ? -2.373 10.850 8.694 1.00 40.82 150 GLY B O 1
ATOM 2646 N N . ILE B 1 151 ? -0.511 10.743 9.955 1.00 33.10 151 ILE B N 1
ATOM 2647 C CA . ILE B 1 151 ? -1.213 10.914 11.221 1.00 31.64 151 ILE B CA 1
ATOM 2648 C C . ILE B 1 151 ? -1.356 12.403 11.501 1.00 39.78 151 ILE B C 1
ATOM 2649 O O . ILE B 1 151 ? -0.365 13.140 11.571 1.00 32.95 151 ILE B O 1
ATOM 2654 N N . MET B 1 152 ? -2.595 12.850 11.677 1.00 45.94 152 MET B N 1
ATOM 2655 C CA . MET B 1 152 ? -2.853 14.253 11.956 1.00 44.29 152 MET B CA 1
ATOM 2656 C C . MET B 1 152 ? -3.335 14.504 13.374 1.00 41.42 152 MET B C 1
ATOM 2657 O O . MET B 1 152 ? -3.324 15.661 13.807 1.00 50.57 152 MET B O 1
ATOM 2662 N N . LEU B 1 153 ? -3.748 13.473 14.108 1.00 34.74 153 LEU B N 1
ATOM 2663 C CA . LEU B 1 153 ? -3.954 13.636 15.538 1.00 39.01 153 LEU B CA 1
ATOM 2664 C C . LEU B 1 153 ? -2.643 14.033 16.209 1.00 38.55 153 LEU B C 1
ATOM 2665 O O . LEU B 1 153 ? -1.560 13.611 15.799 1.00 37.00 153 LEU B O 1
ATOM 2670 N N . SER B 1 154 ? -2.748 14.834 17.270 1.00 30.97 154 SER B N 1
ATOM 2671 C CA . SER B 1 154 ? -1.579 15.117 18.081 1.00 29.99 154 SER B CA 1
ATOM 2672 C C . SER B 1 154 ? -0.991 13.807 18.606 1.00 28.41 154 SER B C 1
ATOM 2673 O O . SER B 1 154 ? -1.701 12.810 18.741 1.00 33.36 154 SER B O 1
ATOM 2676 N N . PRO B 1 155 ? 0.299 13.814 18.945 1.00 28.65 155 PRO B N 1
ATOM 267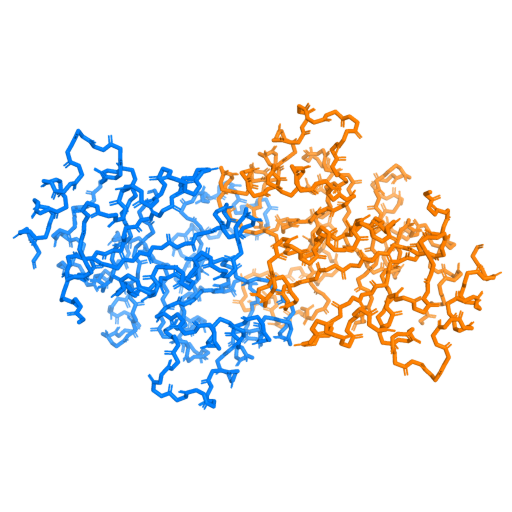7 C CA . PRO B 1 155 ? 0.893 12.634 19.603 1.00 30.16 155 PRO B CA 1
ATOM 2678 C C . PRO B 1 155 ? 0.032 12.106 20.730 1.00 30.05 155 PRO B C 1
ATOM 2679 O O . PRO B 1 155 ? -0.206 10.901 20.835 1.00 28.76 155 PRO B O 1
ATOM 2683 N N . ALA B 1 156 ? -0.459 12.997 21.591 1.00 30.25 156 ALA B N 1
ATOM 2684 C CA . ALA B 1 156 ? -1.240 12.542 22.729 1.00 30.82 156 ALA B CA 1
ATOM 2685 C C . ALA B 1 156 ? -2.564 11.941 22.287 1.00 31.18 156 ALA B C 1
ATOM 2686 O O . ALA B 1 156 ? -2.990 10.911 22.820 1.00 26.71 156 ALA B O 1
ATOM 2688 N N . ASP B 1 157 ? -3.252 12.583 21.341 1.00 28.50 157 ASP B N 1
ATOM 2689 C CA . ASP B 1 157 ? -4.527 12.027 20.899 1.00 29.19 157 ASP B CA 1
ATOM 2690 C C . ASP B 1 157 ? -4.320 10.711 20.159 1.00 28.00 157 ASP B C 1
ATOM 2691 O O . ASP B 1 157 ? -5.105 9.765 20.330 1.00 29.40 157 ASP B O 1
ATOM 2696 N N . HIS B 1 158 ? -3.263 10.622 19.343 1.00 26.30 158 HIS B N 1
ATOM 2697 C CA . HIS B 1 158 ? -2.983 9.360 18.661 1.00 26.36 158 HIS B CA 1
ATOM 2698 C C . HIS B 1 158 ? -2.640 8.280 19.674 1.00 27.05 158 HIS B C 1
ATOM 2699 O O . HIS B 1 158 ? -3.108 7.144 19.560 1.00 24.23 158 HIS B O 1
ATOM 2706 N N . ALA B 1 159 ? -1.867 8.634 20.703 1.00 24.54 159 ALA B N 1
ATOM 2707 C CA . ALA B 1 159 ? -1.520 7.663 21.731 1.00 24.09 159 ALA B CA 1
ATOM 2708 C C . ALA B 1 159 ? -2.770 7.156 22.443 1.00 26.78 159 ALA B C 1
ATOM 2709 O O . ALA B 1 159 ? -2.937 5.951 22.659 1.00 25.15 159 ALA B O 1
ATOM 2711 N N . ALA B 1 160 ? -3.661 8.072 22.832 1.00 25.21 160 ALA B N 1
ATOM 2712 C CA . ALA B 1 160 ? -4.899 7.665 23.479 1.00 25.50 160 ALA B CA 1
ATOM 2713 C C . ALA B 1 160 ? -5.686 6.707 22.596 1.00 28.09 160 ALA B C 1
ATOM 2714 O O . ALA B 1 160 ? -6.232 5.697 23.079 1.00 26.82 160 ALA B O 1
ATOM 2716 N N . LYS B 1 161 ? -5.754 7.013 21.297 1.00 27.39 161 LYS B N 1
ATOM 2717 C CA . LYS B 1 161 ? -6.448 6.144 20.352 1.00 26.19 161 LYS B CA 1
ATOM 2718 C C . LYS B 1 161 ? -5.839 4.754 20.341 1.00 23.86 161 LYS B C 1
ATOM 2719 O O . LYS B 1 161 ? -6.559 3.753 20.354 1.00 24.95 161 LYS B O 1
ATOM 2725 N N . LEU B 1 162 ? -4.509 4.680 20.247 1.00 22.99 162 LEU B N 1
ATOM 2726 C CA . LEU B 1 162 ? -3.829 3.395 20.238 1.00 21.98 162 LEU B CA 1
ATOM 2727 C C . LEU B 1 162 ? -3.940 2.701 21.583 1.00 25.02 162 LEU B C 1
ATOM 2728 O O . LEU B 1 162 ? -4.003 1.472 21.641 1.00 21.53 162 LEU B O 1
ATOM 2733 N N . ALA B 1 163 ? -3.959 3.455 22.672 1.00 22.51 163 ALA B N 1
ATOM 2734 C CA . ALA B 1 163 ? -4.155 2.822 23.967 1.00 23.62 163 ALA B CA 1
ATOM 2735 C C . ALA B 1 163 ? -5.550 2.212 24.072 1.00 24.56 163 ALA B C 1
ATOM 2736 O O . ALA B 1 163 ? -5.719 1.122 24.623 1.00 23.58 163 ALA B O 1
ATOM 2738 N N . ALA B 1 164 ? -6.565 2.899 23.549 1.00 24.21 164 ALA B N 1
ATOM 2739 C CA . ALA B 1 164 ? -7.909 2.331 23.602 1.00 26.14 164 ALA B CA 1
ATOM 2740 C C . ALA B 1 164 ? -7.969 1.049 22.788 1.00 27.64 164 ALA B C 1
ATOM 2741 O O . ALA B 1 164 ? -8.653 0.089 23.166 1.00 25.76 164 ALA B O 1
ATOM 2743 N N . LEU B 1 165 ? -7.259 1.020 21.664 1.00 26.05 165 LEU B N 1
ATOM 2744 C CA . LEU B 1 165 ? -7.217 -0.183 20.840 1.00 23.42 165 LEU B CA 1
ATOM 2745 C C . LEU B 1 165 ? -6.532 -1.321 21.586 1.00 25.29 165 LEU B C 1
ATOM 2746 O O . LEU B 1 165 ? -6.995 -2.469 21.551 1.00 23.30 165 LEU B O 1
ATOM 2751 N N . THR B 1 166 ? -5.437 -1.008 22.282 1.00 24.96 166 THR B N 1
ATOM 2752 C CA . THR B 1 166 ? -4.735 -1.988 23.107 1.00 21.46 166 THR B CA 1
ATOM 2753 C C . THR B 1 166 ? -5.660 -2.601 24.174 1.00 22.90 166 THR B C 1
ATOM 2754 O O . THR B 1 166 ? -5.728 -3.826 24.308 1.00 22.75 166 THR B O 1
ATOM 2758 N N . LYS B 1 167 ? -6.366 -1.766 24.951 1.00 24.60 167 LYS B N 1
ATOM 2759 C CA . LYS B 1 167 ? -7.308 -2.285 25.947 1.00 24.41 167 LYS B CA 1
ATOM 2760 C C . LYS B 1 167 ? -8.361 -3.166 25.283 1.00 26.21 167 LYS B C 1
ATOM 2761 O O . LYS B 1 167 ? -8.670 -4.254 25.781 1.00 25.45 167 LYS B O 1
ATOM 2767 N N . ARG B 1 168 ? -8.915 -2.727 24.145 1.00 25.18 168 ARG B N 1
ATOM 2768 C CA . ARG B 1 168 ? -9.939 -3.537 23.485 1.00 26.48 168 ARG B CA 1
ATOM 2769 C C . ARG B 1 168 ? -9.397 -4.904 23.104 1.00 27.87 168 ARG B C 1
ATOM 2770 O O . ARG B 1 168 ? -10.120 -5.906 23.157 1.00 31.26 168 ARG B O 1
ATOM 2778 N N . CYS B 1 169 ? -8.133 -4.966 22.703 1.00 26.29 169 CYS B N 1
ATOM 2779 C CA . CYS B 1 169 ? -7.531 -6.254 22.360 1.00 26.21 169 CYS B CA 1
ATOM 2780 C C . CYS B 1 169 ? -7.197 -7.109 23.575 1.00 28.43 169 CYS B C 1
ATOM 2781 O O . CYS B 1 169 ? -6.766 -8.255 23.389 1.00 28.94 169 CYS B O 1
ATOM 2784 N N . GLY B 1 170 ? -7.399 -6.606 24.793 1.00 28.77 170 GLY B N 1
ATOM 2785 C CA . GLY B 1 170 ? -7.153 -7.368 26.006 1.00 27.49 170 GLY B CA 1
ATOM 2786 C C . GLY B 1 170 ? -5.731 -7.340 26.541 1.00 26.25 170 GLY B C 1
ATOM 2787 O O . GLY B 1 170 ? -5.399 -8.147 27.417 1.00 26.94 170 GLY B O 1
ATOM 2788 N N . LEU B 1 171 ? -4.880 -6.442 26.061 1.00 26.04 171 LEU B N 1
ATOM 2789 C CA . LEU B 1 171 ? -3.519 -6.414 26.573 1.00 23.71 171 LEU B CA 1
ATOM 2790 C C . LEU B 1 171 ? -3.475 -5.840 27.989 1.00 23.89 171 LEU B C 1
ATOM 2791 O O . LEU B 1 171 ? -4.457 -5.2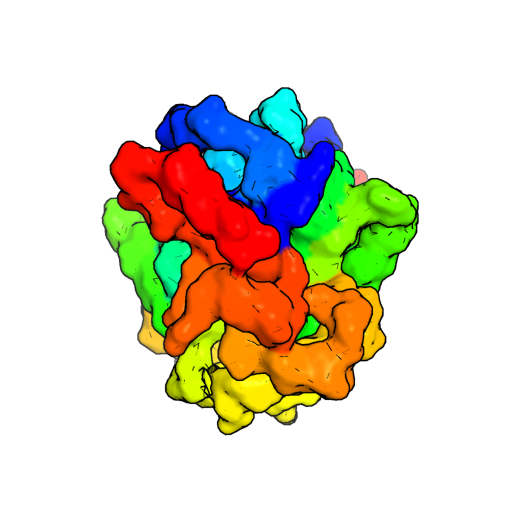83 28.514 1.00 24.65 171 LEU B O 1
ATOM 2796 N N . ASP B 1 172 ? -2.315 -6.001 28.627 1.00 23.38 172 ASP B N 1
ATOM 2797 C CA . ASP B 1 172 ? -2.224 -5.756 30.059 1.00 23.89 172 ASP B CA 1
ATOM 2798 C C . ASP B 1 172 ? -2.065 -4.279 30.380 1.00 23.54 172 ASP B C 1
ATOM 2799 O O . ASP B 1 172 ? -2.456 -3.857 31.490 1.00 23.87 172 ASP B O 1
ATOM 2804 N N . GLY B 1 173 ? -1.553 -3.510 29.429 1.00 21.95 173 GLY B N 1
ATOM 2805 C CA . GLY B 1 173 ? -1.347 -2.080 29.617 1.00 21.43 173 GLY B CA 1
ATOM 2806 C C . GLY B 1 173 ? -0.574 -1.467 28.463 1.00 20.34 173 GLY B C 1
ATOM 2807 O O . GLY B 1 173 ? -0.415 -2.063 27.400 1.00 20.03 173 GLY B O 1
ATOM 2808 N N . VAL B 1 174 ? -0.144 -0.205 28.678 1.00 20.02 174 VAL B N 1
ATOM 2809 C CA . VAL B 1 174 ? 0.582 0.567 27.679 1.00 19.33 174 VAL B CA 1
ATOM 2810 C C . VAL B 1 174 ? 1.763 1.274 28.328 1.00 18.98 174 VAL B C 1
ATOM 2811 O O . VAL B 1 174 ? 1.812 1.466 29.555 1.00 19.34 174 VAL B O 1
ATOM 2815 N N . VAL B 1 175 ? 2.727 1.650 27.478 1.00 18.47 175 VAL B N 1
ATOM 2816 C CA . VAL B 1 175 ? 3.753 2.594 27.859 1.00 18.39 175 VAL B CA 1
ATOM 2817 C C . VAL B 1 175 ? 3.153 3.976 27.675 1.00 18.96 175 VAL B C 1
ATOM 2818 O O . VAL B 1 175 ? 2.567 4.287 26.630 1.00 19.16 175 VAL B O 1
ATOM 2822 N N A CYS B 1 176 ? 3.246 4.790 28.696 0.43 20.94 176 CYS B N 1
ATOM 2823 N N B CYS B 1 176 ? 3.318 4.818 28.688 0.57 20.96 176 CYS B N 1
ATOM 2824 C CA A CYS B 1 176 ? 2.785 6.151 28.543 0.43 22.14 176 CYS B CA 1
ATOM 2825 C CA B CYS B 1 176 ? 2.576 6.069 28.798 0.57 22.53 176 CYS B CA 1
ATOM 2826 C C A CYS B 1 176 ? 3.662 7.026 29.404 0.43 20.72 176 CYS B C 1
ATOM 2827 C C B CYS B 1 176 ? 3.351 7.035 29.687 0.57 20.82 176 CYS B C 1
ATOM 2828 O O A CYS B 1 176 ? 4.507 6.560 30.163 0.43 21.61 176 CYS B O 1
ATOM 2829 O O B CYS B 1 176 ? 3.831 6.638 30.756 0.57 20.69 176 CYS B O 1
ATOM 2834 N N . SER B 1 177 ? 3.454 8.303 29.262 1.00 22.71 177 SER B N 1
ATOM 2835 C CA . SER B 1 177 ? 4.151 9.265 30.081 1.00 24.33 177 SER B CA 1
ATOM 2836 C C . SER B 1 177 ? 3.321 9.545 31.317 1.00 25.84 177 SER B C 1
ATOM 2837 O O . SER B 1 177 ? 2.090 9.470 31.294 1.00 23.55 177 SER B O 1
ATOM 2840 N N . ALA B 1 178 ? 4.014 9.835 32.413 1.00 24.68 178 ALA B N 1
ATOM 2841 C CA . ALA B 1 178 ? 3.311 10.180 33.637 1.00 24.47 178 ALA B CA 1
ATOM 2842 C C . ALA B 1 178 ? 2.328 11.320 33.402 1.00 25.88 178 ALA B C 1
ATOM 2843 O O . ALA B 1 178 ? 1.278 11.371 34.053 1.00 26.75 178 ALA B O 1
ATOM 2845 N N . GLN B 1 179 ? 2.644 12.237 32.475 1.00 26.36 179 GLN B N 1
ATOM 2846 C CA . GLN B 1 179 ? 1.777 13.382 32.201 1.00 28.01 179 GLN B CA 1
ATOM 2847 C C . GLN B 1 179 ? 0.397 12.976 31.710 1.00 30.45 179 GLN B C 1
ATOM 2848 O O . GLN B 1 179 ? -0.523 13.800 31.745 1.00 29.73 179 GLN B O 1
ATOM 2854 N N . GLU B 1 180 ? 0.250 11.749 31.195 1.00 26.69 180 GLU B N 1
ATOM 2855 C CA . GLU B 1 180 ? -1.016 11.257 30.665 1.00 27.03 180 GLU B CA 1
ATOM 2856 C C . GLU B 1 180 ? -1.645 10.203 31.563 1.00 26.52 180 GLU B C 1
ATOM 2857 O O . GLU B 1 180 ? -2.741 9.728 31.259 1.00 26.84 180 GLU B O 1
ATOM 2863 N N . ALA B 1 181 ? -1.008 9.870 32.693 1.00 26.21 181 ALA B N 1
ATOM 2864 C CA . ALA B 1 181 ? -1.436 8.719 33.484 1.00 26.77 181 ALA B CA 1
ATOM 2865 C C . ALA B 1 181 ? -2.794 8.945 34.152 1.00 27.59 181 ALA B C 1
ATOM 2866 O O . ALA B 1 181 ? -3.607 8.025 34.223 1.00 28.42 181 ALA B O 1
ATOM 2868 N N . VAL B 1 182 ? -3.073 10.145 34.675 1.00 29.10 182 VAL B N 1
ATOM 2869 C CA . VAL B 1 182 ? -4.393 10.319 35.275 1.00 30.86 182 VAL B CA 1
ATOM 2870 C C . VAL B 1 182 ? -5.468 10.208 34.205 1.00 31.22 182 VAL B C 1
ATOM 2871 O O . VAL B 1 182 ? -6.509 9.566 34.408 1.00 31.95 182 VAL B O 1
ATOM 2875 N N . ARG B 1 183 ? -5.248 10.857 33.063 1.00 30.97 183 ARG B N 1
ATOM 2876 C CA . ARG B 1 183 ? -6.169 10.741 31.939 1.00 31.31 183 ARG B CA 1
ATOM 2877 C C . ARG B 1 183 ? -6.401 9.278 31.596 1.00 30.09 183 ARG B C 1
ATOM 2878 O O . ARG B 1 183 ? -7.542 8.831 31.441 1.00 30.95 183 ARG B O 1
ATOM 2886 N N . PHE B 1 184 ? -5.323 8.509 31.494 1.00 28.30 184 PHE B N 1
ATOM 2887 C CA . PHE B 1 184 ? -5.464 7.129 31.039 1.00 27.28 184 PHE B CA 1
ATOM 2888 C C . PHE B 1 184 ? -6.150 6.254 32.084 1.00 30.19 184 PHE B C 1
ATOM 2889 O O . PHE B 1 184 ? -6.978 5.401 31.737 1.00 30.94 184 PHE B O 1
ATOM 2897 N N . LYS B 1 185 ? -5.835 6.434 33.367 1.00 28.48 185 LYS B N 1
ATOM 2898 C CA . LYS B 1 185 ? -6.535 5.648 34.381 1.00 29.54 185 LYS B CA 1
ATOM 2899 C C . LYS B 1 185 ? -8.028 5.962 34.378 1.00 33.39 185 LYS B C 1
ATOM 2900 O O . LYS B 1 185 ? -8.858 5.061 34.521 1.00 34.41 185 LYS B O 1
ATOM 2906 N N . GLN B 1 186 ? -8.388 7.235 34.182 1.00 32.45 186 GLN B N 1
ATOM 2907 C CA . GLN B 1 186 ? -9.798 7.608 34.132 1.00 36.06 186 GLN B CA 1
ATOM 2908 C C . GLN B 1 186 ? -10.492 6.996 32.921 1.00 34.84 186 GLN B C 1
ATOM 2909 O O . GLN B 1 186 ? -11.643 6.554 33.016 1.00 37.74 186 GLN B O 1
ATOM 2915 N N . GLU B 1 187 ? -9.822 6.964 31.773 1.00 32.69 187 GLU B N 1
ATOM 2916 C CA . GLU B 1 187 ? -10.484 6.500 30.564 1.00 32.69 187 GLU B CA 1
ATOM 2917 C C . GLU B 1 187 ? -10.439 4.983 30.454 1.00 34.19 187 GLU B C 1
ATOM 2918 O O . GLU B 1 187 ? -11.419 4.361 30.033 1.00 40.70 187 GLU B O 1
ATOM 2924 N N . LEU B 1 188 ? -9.324 4.371 30.853 1.00 34.34 188 LEU B N 1
ATOM 2925 C CA . LEU B 1 188 ? -9.084 2.954 30.620 1.00 29.43 188 LEU B CA 1
ATOM 2926 C C . LEU B 1 188 ? -9.171 2.087 31.864 1.00 34.61 188 LEU B C 1
ATOM 2927 O O . LEU B 1 188 ? -9.226 0.854 31.732 1.00 33.26 188 LEU B O 1
ATOM 2932 N N . GLY B 1 189 ? -9.152 2.668 33.050 1.00 31.81 189 GLY B N 1
ATOM 2933 C CA . GLY B 1 189 ? -9.432 1.922 34.254 1.00 36.95 189 GLY B CA 1
ATOM 2934 C C . GLY B 1 189 ? -8.183 1.649 35.078 1.00 34.35 189 GLY B C 1
ATOM 2935 O O . GLY B 1 189 ? -7.055 1.589 34.564 1.00 30.95 189 GLY B O 1
ATOM 2936 N N . GLN B 1 190 ? -8.418 1.452 36.375 1.00 36.93 190 GLN B N 1
ATOM 2937 C CA . GLN B 1 190 ? -7.342 1.221 37.331 1.00 35.91 190 GLN B CA 1
ATOM 2938 C C . GLN B 1 190 ? -6.564 -0.051 37.021 1.00 40.64 190 GLN B C 1
ATOM 2939 O O . GLN B 1 190 ? -5.350 -0.093 37.239 1.00 36.17 190 GLN B O 1
ATOM 2945 N N . GLU B 1 191 ? -7.226 -1.085 36.495 1.00 35.16 191 GLU B N 1
ATOM 2946 C CA . GLU B 1 191 ? -6.534 -2.352 36.259 1.00 34.08 191 GLU B CA 1
ATOM 2947 C C . GLU B 1 191 ? -5.515 -2.267 35.122 1.00 31.28 191 GLU B C 1
ATOM 2948 O O . GLU B 1 191 ? -4.528 -3.017 35.123 1.00 32.62 191 GLU B O 1
ATOM 2950 N N . PHE B 1 192 ? -5.748 -1.400 34.136 1.00 27.91 192 PHE B N 1
ATOM 2951 C CA . PHE B 1 192 ? -4.910 -1.336 32.940 1.00 27.15 192 PHE B CA 1
ATOM 2952 C C . PHE B 1 192 ? -3.558 -0.715 33.281 1.00 27.90 192 PHE B C 1
ATOM 2953 O O . PHE B 1 192 ? -3.502 0.409 33.770 1.00 25.11 192 PHE B O 1
ATOM 2961 N N . LYS B 1 193 ? -2.462 -1.415 33.019 1.00 24.00 193 LYS B N 1
ATOM 2962 C CA . LYS B 1 193 ? -1.183 -1.008 33.588 1.00 23.30 193 LYS B CA 1
ATOM 2963 C C . LYS B 1 193 ? -0.544 0.087 32.743 1.00 22.32 193 LYS B C 1
ATOM 2964 O O . LYS B 1 193 ? -0.654 0.085 31.517 1.00 21.53 193 LYS B O 1
ATOM 2970 N N . LEU B 1 194 ? 0.073 1.061 33.419 1.00 22.10 194 LEU B N 1
ATOM 2971 C CA . LEU B 1 194 ? 0.824 2.121 32.772 1.00 21.75 194 LEU B CA 1
ATOM 2972 C C . LEU B 1 194 ? 2.284 2.035 33.176 1.00 20.77 194 LEU B C 1
ATOM 2973 O O . LEU B 1 194 ? 2.603 1.984 34.371 1.00 21.32 194 LEU B O 1
ATOM 2978 N N . VAL B 1 195 ? 3.150 1.996 32.172 1.00 19.89 195 VAL B N 1
ATOM 2979 C CA . VAL B 1 195 ? 4.594 1.937 32.329 1.00 22.73 195 VAL B CA 1
ATOM 2980 C C . VAL B 1 195 ? 5.195 3.189 31.716 1.00 19.25 195 VAL B C 1
ATOM 2981 O O . VAL B 1 195 ? 4.914 3.503 30.560 1.00 22.62 195 VAL B O 1
ATOM 2985 N N . THR B 1 196 ? 6.014 3.899 32.496 1.00 20.36 196 THR B N 1
ATOM 2986 C CA . THR B 1 196 ? 6.600 5.089 31.911 1.00 20.07 196 THR B CA 1
ATOM 2987 C C . THR B 1 196 ? 7.920 4.725 31.239 1.00 21.71 196 THR B C 1
ATOM 2988 O O . THR B 1 196 ? 8.598 3.788 31.660 1.00 27.63 196 THR B O 1
ATOM 2992 N N . PRO B 1 197 ? 8.277 5.431 30.168 1.00 21.71 197 PRO B N 1
ATOM 2993 C CA . PRO B 1 197 ? 9.403 4.988 29.339 1.00 24.10 197 PRO B CA 1
ATOM 2994 C C . PRO B 1 197 ? 10.788 5.438 29.780 1.00 26.17 197 PRO B C 1
ATOM 2995 O O . PRO B 1 197 ? 11.778 4.969 29.192 1.00 31.00 197 PRO B O 1
ATOM 2999 N N . GLY B 1 198 ? 10.909 6.291 30.784 1.00 31.30 198 GLY B N 1
ATOM 3000 C CA . GLY B 1 198 ? 12.217 6.648 31.279 1.00 37.23 198 GLY B CA 1
ATOM 3001 C C . GLY B 1 198 ? 12.907 7.728 30.485 1.00 41.84 198 GLY B C 1
ATOM 3002 O O . GLY B 1 198 ? 14.029 8.112 30.838 1.00 46.26 198 GLY B O 1
ATOM 3003 N N . ILE B 1 199 ? 12.271 8.227 29.426 1.00 41.64 199 ILE B N 1
ATOM 3004 C CA . ILE B 1 199 ? 12.744 9.381 28.678 1.00 47.43 199 ILE B CA 1
ATOM 3005 C C . ILE B 1 199 ? 11.590 10.372 28.565 1.00 48.94 199 ILE B C 1
ATOM 3006 O O . ILE B 1 199 ? 10.418 10.030 28.750 1.00 43.85 199 ILE B O 1
ATOM 3008 N N . ARG B 1 200 ? 11.940 11.615 28.268 1.00 55.36 200 ARG B N 1
ATOM 3009 C CA . ARG B 1 200 ? 10.950 12.674 28.151 1.00 51.79 200 ARG B CA 1
ATOM 3010 C C . ARG B 1 200 ? 10.688 12.984 26.683 1.00 49.77 200 ARG B C 1
ATOM 3011 O O . ARG B 1 200 ? 11.467 13.690 26.047 1.00 61.85 200 ARG B O 1
ATOM 3013 N N . ILE B 1 212 ? 7.285 18.713 35.480 1.00 45.82 212 ILE B N 1
ATOM 3014 C CA . ILE B 1 212 ? 7.948 17.420 35.557 1.00 48.39 212 ILE B CA 1
ATOM 3015 C C . ILE B 1 212 ? 7.612 16.787 36.898 1.00 43.00 212 ILE B C 1
ATOM 3016 O O . ILE B 1 212 ? 7.409 17.482 37.897 1.00 48.22 212 ILE B O 1
ATOM 3021 N N . MET B 1 213 ? 7.548 15.461 36.892 1.00 38.39 213 MET B N 1
ATOM 3022 C CA . MET B 1 213 ? 7.112 14.669 38.033 1.00 41.28 213 MET B CA 1
ATOM 3023 C C . MET B 1 213 ? 8.277 13.881 38.612 1.00 37.26 213 MET B C 1
ATOM 3024 O O . MET B 1 213 ? 9.050 13.268 37.868 1.00 38.24 213 MET B O 1
ATOM 3029 N N . THR B 1 214 ? 8.399 13.915 39.937 1.00 33.19 214 THR B N 1
ATOM 3030 C CA . THR B 1 214 ? 9.250 12.986 40.639 1.00 34.64 214 THR B CA 1
ATOM 3031 C C . THR B 1 214 ? 8.655 11.587 40.534 1.00 31.49 214 THR B C 1
ATOM 3032 O O . THR B 1 214 ? 7.461 11.433 40.269 1.00 30.18 214 THR B O 1
ATOM 3036 N N . PRO B 1 215 ? 9.468 10.549 40.735 1.00 28.55 215 PRO B N 1
ATOM 3037 C CA . PRO B 1 215 ? 8.900 9.199 40.798 1.00 29.70 215 PRO B CA 1
ATOM 3038 C C . PRO B 1 215 ? 7.719 9.100 41.743 1.00 27.65 215 PRO B C 1
ATOM 3039 O O . PRO B 1 215 ? 6.701 8.503 41.389 1.00 29.03 215 PRO B O 1
ATOM 3043 N N . GLU B 1 216 ? 7.817 9.721 42.920 1.00 29.20 216 GLU B N 1
ATOM 3044 C CA . GLU B 1 216 ? 6.707 9.739 43.871 1.00 31.36 216 GLU B CA 1
ATOM 3045 C C . GLU B 1 216 ? 5.445 10.340 43.256 1.00 31.91 216 GLU B C 1
ATOM 3046 O O . GLU B 1 216 ? 4.342 9.806 43.434 1.00 30.87 216 GLU B O 1
ATOM 3052 N N . GLN B 1 217 ? 5.583 11.458 42.535 1.00 32.70 217 GLN B N 1
ATOM 3053 C CA . GLN B 1 217 ? 4.412 12.083 41.925 1.00 32.13 217 GLN B CA 1
ATOM 3054 C C . GLN B 1 217 ? 3.861 11.235 40.777 1.00 29.67 217 GLN B C 1
ATOM 3055 O O . GLN B 1 217 ? 2.645 11.173 40.568 1.00 30.06 217 GLN B O 1
ATOM 3061 N N . ALA B 1 218 ? 4.739 10.584 40.014 1.00 28.13 218 ALA B N 1
ATOM 3062 C CA . ALA B 1 218 ? 4.290 9.695 38.953 1.00 29.19 218 ALA B CA 1
ATOM 3063 C C . ALA B 1 218 ? 3.498 8.523 39.519 1.00 26.81 218 ALA B C 1
ATOM 3064 O O . ALA B 1 218 ? 2.481 8.116 38.946 1.00 26.61 218 ALA B O 1
ATOM 3066 N N . GLN B 1 219 ? 3.956 7.971 40.641 1.00 27.24 219 GLN B N 1
ATOM 3067 C CA . GLN B 1 219 ? 3.166 6.961 41.339 1.00 27.80 219 GLN B CA 1
ATOM 3068 C C . GLN B 1 219 ? 1.812 7.517 41.765 1.00 30.33 219 GLN B C 1
ATOM 3069 O O . GLN B 1 219 ? 0.785 6.835 41.646 1.00 29.52 219 GLN B O 1
ATOM 3075 N N . GLN B 1 220 ? 1.793 8.755 42.272 1.00 30.44 220 GLN B N 1
ATOM 3076 C CA . GLN B 1 220 ? 0.522 9.368 42.689 1.00 32.12 220 GLN B CA 1
ATOM 3077 C C . GLN B 1 220 ? -0.429 9.515 41.504 1.00 31.74 220 GLN B C 1
ATOM 3078 O O . GLN B 1 220 ? -1.652 9.425 41.668 1.00 32.88 220 GLN B O 1
ATOM 3080 N N . ALA B 1 221 ? 0.117 9.756 40.313 1.00 30.36 221 ALA B N 1
ATOM 3081 C CA . ALA B 1 221 ? -0.669 9.840 39.092 1.00 29.96 221 ALA B CA 1
ATOM 3082 C C . ALA B 1 221 ? -1.292 8.510 38.684 1.00 29.20 221 ALA B C 1
ATOM 3083 O O . ALA B 1 221 ? -2.149 8.497 37.792 1.00 29.19 221 ALA B O 1
ATOM 3085 N N . GLY B 1 222 ? -0.863 7.394 39.274 1.00 28.74 222 GLY B N 1
ATOM 3086 C CA . GLY B 1 222 ? -1.335 6.089 38.858 1.00 28.16 222 GLY B CA 1
ATOM 3087 C C . GLY B 1 222 ? -0.338 5.236 38.095 1.00 27.04 222 GLY B C 1
ATOM 3088 O O . GLY B 1 222 ? -0.699 4.121 37.701 1.00 29.22 222 GLY B O 1
ATOM 3089 N N . VAL B 1 223 ? 0.887 5.712 37.840 1.00 25.53 223 VAL B N 1
ATOM 3090 C CA . VAL B 1 223 ? 1.865 4.884 37.135 1.00 24.65 223 VAL B CA 1
ATOM 3091 C C . VAL B 1 223 ? 2.107 3.608 37.924 1.00 24.32 223 VAL B C 1
ATOM 3092 O O . VAL B 1 223 ? 2.315 3.628 39.141 1.00 25.26 223 VAL B O 1
ATOM 3096 N N . ASP B 1 224 ? 2.096 2.480 37.224 1.00 23.63 224 ASP B N 1
ATOM 3097 C CA . ASP B 1 224 ? 2.315 1.188 37.861 1.00 25.58 224 ASP B CA 1
ATOM 3098 C C . ASP B 1 224 ? 3.788 0.802 37.918 1.00 23.44 224 ASP B C 1
ATOM 3099 O O . ASP B 1 224 ? 4.260 0.340 38.976 1.00 25.19 224 ASP B O 1
ATOM 3104 N N . TYR B 1 225 ? 4.514 0.990 36.814 1.00 23.71 225 TYR B N 1
ATOM 3105 C CA . TYR B 1 225 ? 5.946 0.733 36.740 1.00 22.37 225 TYR B CA 1
ATOM 3106 C C . TYR B 1 225 ? 6.638 1.878 36.043 1.00 21.09 225 TYR B C 1
ATOM 3107 O O . TYR B 1 225 ? 6.163 2.355 35.015 1.00 22.42 225 TYR B O 1
ATOM 3116 N N . MET B 1 226 ? 7.758 2.317 36.605 1.00 23.49 226 MET B N 1
ATOM 3117 C CA . MET B 1 226 ? 8.504 3.429 36.047 1.00 22.45 226 MET B CA 1
ATOM 3118 C C . MET B 1 226 ? 9.903 2.977 35.659 1.00 21.59 226 MET B C 1
ATOM 3119 O O . MET B 1 226 ? 10.677 2.524 36.507 1.00 23.49 226 MET B O 1
ATOM 3124 N N . VAL B 1 227 ? 10.226 3.135 34.385 1.00 22.11 227 VAL B N 1
ATOM 3125 C CA . VAL B 1 227 ? 11.567 2.878 33.878 1.00 24.43 227 VAL B CA 1
ATOM 3126 C C . VAL B 1 227 ? 12.454 4.072 34.198 1.00 26.24 227 VAL B C 1
ATOM 3127 O O . VAL B 1 227 ? 12.092 5.223 33.925 1.00 26.48 227 VAL B O 1
ATOM 3131 N N . ILE B 1 228 ? 13.610 3.810 34.801 1.00 22.68 228 ILE B N 1
ATOM 3132 C CA . ILE B 1 228 ? 14.583 4.852 35.117 1.00 28.53 228 ILE B CA 1
ATOM 3133 C C . ILE B 1 228 ? 15.920 4.392 34.559 1.00 26.10 228 ILE B C 1
ATOM 3134 O O . ILE B 1 228 ? 16.308 3.231 34.756 1.00 26.22 228 ILE B O 1
ATOM 3139 N N . GLY B 1 229 ? 16.599 5.278 33.836 1.00 30.24 229 GLY B N 1
ATOM 3140 C CA . GLY B 1 229 ? 17.835 4.915 33.176 1.00 31.27 229 GLY B CA 1
ATOM 3141 C C . GLY B 1 229 ? 19.007 5.681 33.732 1.00 31.58 229 GLY B C 1
ATOM 3142 O O . GLY B 1 229 ? 19.522 5.340 34.799 1.00 28.53 229 GLY B O 1
ATOM 3143 N N . ARG B 1 230 ? 19.422 6.726 33.014 1.00 34.59 230 ARG B N 1
ATOM 3144 C CA . ARG B 1 230 ? 20.635 7.458 33.373 1.00 35.88 230 ARG B CA 1
ATOM 3145 C C . ARG B 1 230 ? 20.642 7.987 34.801 1.00 32.58 230 ARG B C 1
ATOM 3146 O O . ARG B 1 230 ? 21.713 7.951 35.436 1.00 31.12 230 ARG B O 1
ATOM 3154 N N . PRO B 1 231 ? 19.533 8.473 35.364 1.00 33.86 231 PRO B N 1
ATOM 3155 C CA . PRO B 1 231 ? 19.585 8.980 36.746 1.00 27.71 231 PRO B CA 1
ATOM 3156 C C . PRO B 1 231 ? 20.099 7.968 37.755 1.00 27.90 231 PRO B C 1
ATOM 3157 O O . PRO B 1 231 ? 20.689 8.369 38.768 1.00 30.44 231 PRO B O 1
ATOM 3161 N N . VAL B 1 232 ? 19.895 6.674 37.517 1.00 30.36 232 VAL B N 1
ATOM 3162 C CA . VAL B 1 232 ? 20.477 5.630 38.358 1.00 27.45 232 VAL B CA 1
ATOM 3163 C C . VAL B 1 232 ? 21.807 5.130 37.795 1.00 32.49 232 VAL B C 1
ATOM 3164 O O . VAL B 1 232 ? 22.820 5.097 38.495 1.00 33.15 232 VAL B O 1
ATOM 3168 N N . THR B 1 233 ? 21.853 4.725 36.523 1.00 31.55 233 THR B N 1
ATOM 3169 C CA . THR B 1 233 ? 23.049 4.047 36.031 1.00 31.54 233 THR B CA 1
ATOM 3170 C C . THR B 1 233 ? 24.238 4.990 35.897 1.00 39.09 233 THR B C 1
ATOM 3171 O O . THR B 1 233 ? 25.388 4.531 35.914 1.00 36.56 233 THR B O 1
ATOM 3175 N N . GLN B 1 234 ? 23.988 6.290 35.772 1.00 36.79 234 GLN B N 1
ATOM 3176 C CA . GLN B 1 234 ? 25.033 7.291 35.617 1.00 44.05 234 GLN B CA 1
ATOM 3177 C C . GLN B 1 234 ? 25.216 8.151 36.865 1.00 43.93 234 GLN B C 1
ATOM 3178 O O . GLN B 1 234 ? 25.756 9.261 36.769 1.00 48.77 234 GLN B O 1
ATOM 3184 N N . SER B 1 235 ? 24.777 7.671 38.030 1.00 41.44 235 SER B N 1
ATOM 3185 C CA . SER B 1 235 ? 25.025 8.374 39.285 1.00 45.43 235 SER B CA 1
ATOM 3186 C C . SER B 1 235 ? 26.321 7.886 39.924 1.00 48.07 235 SER B C 1
ATOM 3187 O O . SER B 1 235 ? 26.763 6.757 39.692 1.00 45.80 235 SER B O 1
ATOM 3190 N N . ALA B 1 236 ? 26.936 8.756 40.734 1.00 47.02 236 ALA B N 1
ATOM 3191 C CA . ALA B 1 236 ? 28.161 8.363 41.422 1.00 46.79 236 ALA B CA 1
ATOM 3192 C C . ALA B 1 236 ? 27.902 7.242 42.420 1.00 51.90 236 ALA B C 1
ATOM 3193 O O . ALA B 1 236 ? 28.809 6.456 42.722 1.00 51.54 236 ALA B O 1
ATOM 3195 N N . ASP B 1 237 ? 26.676 7.149 42.934 1.00 51.96 237 ASP B N 1
ATOM 3196 C CA . ASP B 1 237 ? 26.280 6.079 43.851 1.00 52.00 237 ASP B CA 1
ATOM 3197 C C . ASP B 1 237 ? 24.911 5.581 43.418 1.00 49.40 237 ASP B C 1
ATOM 3198 O O . ASP B 1 237 ? 23.878 5.980 43.972 1.00 45.68 237 ASP B O 1
ATOM 3203 N N . PRO B 1 238 ? 24.862 4.711 42.401 1.00 47.14 238 PRO B N 1
ATOM 3204 C CA . PRO B 1 238 ? 23.564 4.195 41.951 1.00 39.69 238 PRO B CA 1
ATOM 3205 C C . PRO B 1 238 ? 22.816 3.448 43.029 1.00 38.33 238 PRO B C 1
ATOM 3206 O O . PRO B 1 238 ? 21.581 3.408 42.994 1.00 39.74 238 PRO B O 1
ATOM 3210 N N . VAL B 1 239 ? 23.520 2.856 43.990 1.00 40.68 239 VAL B N 1
ATOM 3211 C CA . VAL B 1 239 ? 22.826 2.163 45.067 1.00 42.38 239 VAL B CA 1
ATOM 3212 C C . VAL B 1 239 ? 22.094 3.165 45.950 1.00 39.59 239 VAL B C 1
ATOM 3213 O O . VAL B 1 239 ? 20.921 2.969 46.287 1.00 38.69 239 VAL B O 1
ATOM 3217 N N . ALA B 1 240 ? 22.764 4.264 46.317 1.00 39.39 240 ALA B N 1
ATOM 3218 C CA . ALA B 1 240 ? 22.123 5.257 47.178 1.00 38.79 240 ALA B CA 1
ATOM 3219 C C . ALA B 1 240 ? 21.069 6.039 46.412 1.00 36.46 240 ALA B C 1
ATOM 3220 O O . ALA B 1 240 ? 20.018 6.378 46.963 1.00 34.39 240 ALA B O 1
ATOM 3222 N N . THR B 1 241 ? 21.326 6.323 45.132 1.00 39.96 241 THR B N 1
ATOM 3223 C CA . THR B 1 241 ? 20.298 6.915 44.286 1.00 38.65 241 THR B CA 1
ATOM 3224 C C . THR B 1 241 ? 19.054 6.040 44.253 1.00 34.92 241 THR B C 1
ATOM 3225 O O . THR B 1 241 ? 17.936 6.512 44.480 1.00 33.65 241 THR B O 1
ATOM 3229 N N . LEU B 1 242 ? 19.229 4.757 43.944 1.00 37.55 242 LEU B N 1
ATOM 3230 C CA . LEU B 1 242 ? 18.081 3.863 43.886 1.00 36.09 242 LEU B CA 1
ATOM 3231 C C . LEU B 1 242 ? 17.413 3.747 45.247 1.00 34.00 242 LEU B C 1
ATOM 3232 O O . LEU B 1 242 ? 16.184 3.662 45.339 1.00 35.02 242 LEU B O 1
ATOM 3237 N N . ALA B 1 243 ? 18.206 3.722 46.317 1.00 32.27 243 ALA B N 1
ATOM 3238 C CA . ALA B 1 243 ? 17.627 3.698 47.655 1.00 33.56 243 ALA B CA 1
ATOM 3239 C C . ALA B 1 243 ? 16.825 4.966 47.918 1.00 33.60 243 ALA B C 1
ATOM 3240 O O . ALA B 1 243 ? 15.787 4.925 48.588 1.00 36.49 243 ALA B O 1
ATOM 3242 N N . SER B 1 244 ? 17.302 6.109 47.411 1.00 36.75 244 SER B N 1
ATOM 3243 C CA . SER B 1 244 ? 16.604 7.368 47.650 1.00 33.72 244 SER B CA 1
ATOM 3244 C C . SER B 1 244 ? 15.290 7.418 46.880 1.00 32.41 244 SER B C 1
ATOM 3245 O O . SER B 1 244 ? 14.272 7.900 47.400 1.00 35.87 244 SER B O 1
ATOM 3248 N N . ILE B 1 245 ? 15.304 6.944 45.632 1.00 34.83 245 ILE B N 1
ATOM 3249 C CA . ILE B 1 245 ? 14.074 6.835 44.855 1.00 30.11 245 ILE B CA 1
ATOM 3250 C C . ILE B 1 245 ? 13.081 5.922 45.563 1.00 29.99 245 ILE B C 1
ATOM 3251 O O . ILE B 1 245 ? 11.914 6.279 45.772 1.00 31.23 245 ILE B O 1
ATOM 3256 N N . ASN B 1 246 ? 13.535 4.744 45.979 1.00 30.32 246 ASN B N 1
ATOM 3257 C CA . ASN B 1 246 ? 12.619 3.810 46.627 1.00 30.91 246 ASN B CA 1
ATOM 3258 C C . ASN B 1 246 ? 12.084 4.366 47.942 1.00 32.55 246 ASN B C 1
ATOM 3259 O O . ASN B 1 246 ? 10.907 4.183 48.255 1.00 32.97 246 ASN B O 1
ATOM 3264 N N . ALA B 1 247 ? 12.917 5.076 48.711 1.00 34.50 247 ALA B N 1
ATOM 3265 C CA . ALA B 1 247 ? 12.448 5.660 49.967 1.00 35.44 247 ALA B CA 1
ATOM 3266 C C . ALA B 1 247 ? 11.260 6.595 49.771 1.00 35.35 247 ALA B C 1
ATOM 3267 O O . ALA B 1 247 ? 10.495 6.817 50.718 1.00 36.82 247 ALA B O 1
ATOM 3269 N N . SER B 1 248 ? 11.088 7.146 48.574 1.00 36.10 248 SER B N 1
ATOM 3270 C CA . SER B 1 248 ? 10.001 8.068 48.272 1.00 37.82 248 SER B CA 1
ATOM 3271 C C . SER B 1 248 ? 8.736 7.378 47.771 1.00 37.08 248 SER B C 1
ATOM 3272 O O . SER B 1 248 ? 7.687 8.022 47.713 1.00 38.12 248 SER B O 1
ATOM 3275 N N . LEU B 1 249 ? 8.798 6.092 47.442 1.00 34.21 249 LEU B N 1
ATOM 3276 C CA . LEU B 1 249 ? 7.681 5.402 46.790 1.00 34.87 249 LEU B CA 1
ATOM 3277 C C . LEU B 1 249 ? 6.867 4.513 47.735 1.00 39.43 249 LEU B C 1
ATOM 3278 O O . LEU B 1 249 ? 7.402 3.906 48.666 1.00 46.16 249 LEU B O 1
#

Foldseek 3Di:
DEPDLEEEEQPDQDLVLSVVVVVVAAQNLHAYEDEDRNCVVPNLVSVVVVVVRPHAYEDEHAAADAQVVLLVVLLVVLVSQHQAYEHALVSDLSNLLSNVVSQVVVPPSRHQYEHEQADPPDAQVNVVVVVDNDGSLVSSVVSQVSNVVSPGQAYADQLVCLLVCCVVRHLRRAYEHDQVPDALLSSVVSRHRHYYHYCQQSVDPHNNVSSVVSRVSD/DEPDLEEEEQPDQDLVLSVVLVVQAAQNQHAYEDEDNNCVVPNLVSVVVVVVRPHAYADEHAAADAQVVLLVVQLVVLVSQHQHYEHALVSDLSSLLSNVVSQVVVPPSRHQYEYEFQDQPDAQVNVVVVVDRDGSVVSSLVSQVSNVVSPGQAYEDALVCLLVCCVVRHLRRAYEHDQDHPDQLLVSVVSNHRHYYHYCQQSVDPRSRVSSVVSRVSD

B-factor: mean 26.61, std 10.24, range [9.69, 69.18]

CATH classification: 3.20.20.70

Solvent-accessible surface area: 17878 Å² total; per-residue (Å²): 172,13,117,12,17,0,0,0,5,0,47,43,110,57,97,97,125,0,20,53,11,3,128,145,14,41,32,162,59,1,18,0,21,0,5,8,16,2,4,6,42,51,1,5,91,2,0,106,17,0,53,92,90,50,8,48,0,5,0,8,20,25,5,8,3,48,26,85,34,0,13,76,0,0,29,8,0,9,128,26,46,3,32,0,0,1,0,2,0,29,3,1,14,118,1,0,46,16,0,81,90,21,11,103,119,55,46,212,83,28,3,38,4,0,0,4,6,26,12,72,28,19,112,44,76,10,6,79,56,14,33,12,141,66,51,37,35,59,12,12,16,85,0,0,49,14,0,93,167,12,45,11,53,0,0,22,11,42,12,107,36,0,82,76,2,16,140,113,18,28,133,154,12,55,1,1,14,38,48,90,145,64,64,41,94,86,5,69,152,16,21,7,40,40,6,4,18,8,119,88,0,26,128,32,113,71,10,66,55,33,4,58,71,23,38,92,51,51,174,12,119,13,14,0,0,0,7,0,64,32,95,61,93,99,120,0,17,64,12,1,119,127,13,55,42,175,45,1,18,0,18,0,5,8,21,1,4,6,55,52,0,5,92,1,0,102,14,0,54,161,88,49,8,45,0,4,0,10,18,25,7,8,3,41,25,85,17,0,14,51,0,0,24,6,0,6,122,20,46,4,32,0,0,1,0,1,0,27,4,1,21,111,1,0,44,21,0,70,91,24,8,109,111,56,49,113,134,36,6,41,4,0,0,3,8,28,13,60,26,18,108,38,78,11,7,94,52,12,19,13,134,80,51,25,37,60,12,14,18,81,0,0,51,19,0,97,203,10,42,10,54,0,0,19,12,45,17,124,43,0,79,81,2,15,149,109,18,29,134,88,13,60,1,0,14,38,42,59,135,211,61,70,39,94,90,7,71,91,13,18,7,39,39,6,7,16,11,138,87,0,31,124,31,113,68,4,59,50,36,3,58,75,24,35,92,46,55

Nearest PDB structures (foldseek):
  8doq-assembly1_A  TM=1.005E+00  e=2.017E-43  Klebsiella aerogenes
  8doq-assembly1_B  TM=1.002E+00  e=2.043E-41  Klebsiella aerogenes
  8ek7-assembly1_A  TM=9.990E-01  e=2.889E-41  Klebsiella aerogenes
  8dop-assembly4_H  TM=9.900E-01  e=2.057E-40  Klebsiella aerogenes
  8cso-assembly4_H  TM=9.880E-01  e=1.676E-36  Klebsiella pneumoniae subsp. pneumoniae HS11286

Sequence (437 aa):
ITSSPVVVALDYDNRDDKALAFVERIDPRDCRLKVGKEMFTLLGPQFVRDLHQRGFEVFLDLKFHDIPNTTARAVAAAAELGVWMVNVHASGGARMMTAAREALLPFGKEAPLLIAVTVLTSMEASDLQDLGIMLSPADHAAKLAALTKRCGLDGVVCCSAQEAVRFKQELGQEFKLVTPGIIMTPEQAQQAGVDYMVIGRPVTQSADPVATLASINASLITSSPVVVALDYDNRDKALAFVERIDPRDCRLKVGKEMFTLLGPQFVRDLHQRGFEVFLDLKFHDIPNTTARAVAAAAELGVWMVNVHASGGARMMTAAREALLPFGKEAPLLIAVTVLTSMEASDLQDLGIMLSPADHAAKLAALTKRCGLDGVVCCSAQEAVRFKQELGQEFKLVTPGIRIMTPEQAQQAGVDYMVIGRPVTQSADPVATLASINASL

Secondary structure (DSSP, 8-state):
-----EEEEE--SSHHHHHHHHHHS-TTT-EEEEEHHHHHHH-HHHHHHHHHTT--EEEEEEE-S-HHHHHHHHHHHHHHT-SEEEEEGGG-HHHHHHHHHHHGGGGGGSPEEEEE-S-TT--HHHHHTTT--S-HHHHHHHHHHHHHHTT-SEEE--GGGHHHHHHHH-TTSEEEE------HHHHHHHT-SEEEE-HHHHTSSSHHHHHHHHHHH-/-----EEEEE--S-HHHHHHHHTTS-TTT-EEEEEHHHHHHHTHHHHHHHHHTT--EEEEEEE-S-HHHHHHHHHHHHHHT-SEEEEEGGG-HHHHHHHHHHHGGGGGGPPEEEEE-S-TT--HHHHHTTT--S-HHHHHHHHHHHHHHTT-SEEE--HHHHHHHHHHH-TTSEEEE-S-----HHHHHHTT-SEEEE-HHHHTSS-HHHHHHHHHHH-